Protein 8SU6 (pdb70)

Foldseek 3Di:
DVLFAAQFFDDDDDQLVVLLVVCVVVVQWFDDDLQVVLFVVVCVQFVADGKAKWQALLVVLLQLCVLLVQAALAEEEDALLADCSNVVSNVVRNHHYDHWAPDLFARWHDLVRVLVRDDPRYAEYEIECPQQHRDPVVSNVVSCVVVVHAYEYECQQHPPKWFPHGGPLSAGKYKYWQDRLHLQHLNGIIMMGYNDVSSSVSSNCQCCQCWDDPVPIDRPDGHHHTGGISSSSSSRVVSSVCRVVFQVLLVVLLVVCCVLCVPALWAWGDHDPGDMDGSRSFTKTFADCVRHVAAQVRLQVVCVVVSWHKAQSDQRNCPDDVNCVVPVVDDHPSNVNRSRGMMTGRGTNPDDPVNSVSRSVSSVVRD/DFAAQFFDDDDDQLVVLLVVCVVVVQWFDDDLQVVLQVVVCVQFVADGKAKWQALLVVLLQLCVLLVQAAQAEEEDALLADCSNVVSNVVRHHHYDHWAADLFARWHDLVRVLVRDDPRYAEYEIEQPQQHRDPVVSNVVSCVVVVHAYEYECQAHLPKWFPHGGPLSAGKYKYWQDRLHLQHLNGIIMMGYNDPSSSVSSNCQCCQCWDDVVPTDRPDGHHHTGGISSSSSSRVSSSVCRVVFQVLLVVLLVVCCVLCVPALWAWGDHDPGDMDGSRSFTKTFADCVRHVDFQVVLQVVCVVVSWHKAQSDQRNCVDDVNCVVPVVDDHVSNVNRSRTMMTGRGTNPDDPVNSVSRSVSSVVRD

Organism: Klebsiella aerogenes (strain ATCC 13048 / DSM 30053 / CCUG 1429 / JCM 1235 / KCTC 2190 / NBRC 13534 / NCIMB 10102 / NCTC 10006 / CDC 819-56) (NCBI:txid1028307)

Nearest PDB structures (foldseek):
  8sng-assembly1_B  TM=1.003E+00  e=9.207E-81  Klebsiella aerogenes KCTC 2190
  8snj-assembly1_B  TM=1.003E+00  e=4.381E-80  Klebsiella aerogenes KCTC 2190
  1mdx-assembly1_A  TM=9.906E-01  e=5.264E-67  Salmonella enterica subsp. enterica serovar Typhimurium
  2oga-assembly1_A  TM=9.499E-01  e=6.838E-39  Streptomyces venezuelae
  8e75-assembly1_A  TM=9.446E-01  e=2.219E-37  Psychrobacter cryohalolentis K5

Secondary structure (DSSP, 8-state):
-TT-B-S------HHHHHHHHHHHHHT--SSSHHHHHHHHHHHHHH--SEEEEES-HHHHHHHHHHHTT--TT-EEEEESSS-HHHHHHHHHTT-EEEEE---TTT----HHHHHHH--TTEEEE--B--BTBPP-HHHHHHHHHHHT--BEEE-TT-TT-EETTEETTSSSEEEEE--TTSSS--SS-EEEEES-HHHHHHHHHHTBTTEEE---EEESS---B-PPPHHHHHHHHHHHHTHHHHHHHHHHHHHHHHHHTTTSS-EEPPPPSS-EE-----EEEE--HHHHSS-HHHHHHHHHHTTB--B-S---GGGSHHHHHH-TT---HHHHHHHTTEEEE---TT--HHHHHHHHHHHHHH-/--B-S------HHHHHHHHHHHHHT--SSSHHHHHHHHHHHHHH--SEEEEES-HHHHHHHHHHHTT--TT-EEEEESSS-HHHHHHHHHTT-EEEEE---TTT----HHHHHHH--TTEEEE--B--BTBPP-HHHHHHHHHHHT--BEEE-TT-TT-EETTEETTSSSEEEEE--TTSSS--SS-EEEEES-HHHHHHHHHHTBTTEE-----EESS---B-PPPHHHHHHHHHHHHTHHHHHHHHHHHHHHHHHHTTTSS-EEPPPPSS-EE-----EEEE--HHHHSS-HHHHHHHHHHTTB--B-S---GGGSHHHHHHSTT---HHHHHHHTTEEEE---TT--HHHHHHHHHHHHHH-

Structure (mmCIF, N/CA/C/O backbone):
data_8SU6
#
_entry.id   8SU6
#
_cell.length_a   60.172
_cell.length_b   64.131
_cell.length_c   67.252
_cell.angle_alpha   62.96
_cell.angle_beta   76.67
_cell.angle_gamma   62.43
#
_symmetry.space_group_name_H-M   'P 1'
#
loop_
_entity.id
_entity.type
_entity.pdbx_description
1 polymer 'UDP-4-amino-4-deoxy-L-arabinose--oxoglutarate aminotransferase'
2 non-polymer "PYRIDOXAL-5'-PHOSPHATE"
3 non-polymer 2-AMINO-2-HYDROXYMETHYL-PROPANE-1,3-DIOL
4 non-polymer ETHANOL
5 non-polymer (4S)-2-METHYL-2,4-PENTANEDIOL
6 water water
#
loop_
_atom_site.group_PDB
_atom_site.id
_atom_site.type_symbol
_atom_site.label_atom_id
_atom_site.label_alt_id
_atom_site.label_comp_id
_atom_site.label_asym_id
_atom_site.label_entity_id
_atom_site.label_seq_id
_atom_site.pdbx_PDB_ins_code
_atom_site.Cartn_x
_atom_site.Cartn_y
_atom_site.Cartn_z
_atom_site.occupancy
_atom_site.B_iso_or_equiv
_atom_site.auth_seq_id
_atom_site.auth_comp_id
_atom_site.auth_asym_id
_atom_site.auth_atom_id
_atom_site.pdbx_PDB_model_num
ATOM 1 N N . MET A 1 9 ? -52.101 11.396 18.785 1.00 73.70 1 MET A N 1
ATOM 2 C CA . MET A 1 9 ? -50.834 10.638 18.567 1.00 60.27 1 MET A CA 1
ATOM 3 C C . MET A 1 9 ? -49.674 11.594 18.304 1.00 59.33 1 MET A C 1
ATOM 4 O O . MET A 1 9 ? -48.717 11.253 17.602 1.00 42.30 1 MET A O 1
ATOM 6 N N . SER A 1 10 ? -49.765 12.795 18.879 1.00 42.45 2 SER A N 1
ATOM 7 C CA . SER A 1 10 ? -48.712 13.787 18.704 1.00 47.35 2 SER A CA 1
ATOM 8 C C . SER A 1 10 ? -47.420 13.373 19.394 1.00 40.79 2 SER A C 1
ATOM 9 O O . SER A 1 10 ? -46.356 13.902 19.054 1.00 46.13 2 SER A O 1
ATOM 12 N N . ASP A 1 11 ? -47.487 12.435 20.340 1.00 30.26 3 ASP A N 1
ATOM 13 C CA . ASP A 1 11 ? -46.305 11.935 21.021 1.00 24.43 3 ASP A CA 1
ATOM 14 C C . ASP A 1 11 ? -45.799 10.614 20.437 1.00 24.59 3 ASP A C 1
ATOM 15 O O . ASP A 1 11 ? -44.935 9.978 21.041 1.00 25.78 3 ASP A O 1
ATOM 20 N N . PHE A 1 12 ? -46.324 10.166 19.305 1.00 22.87 4 PHE A N 1
ATOM 21 C CA . PHE A 1 12 ? -45.808 8.949 18.686 1.00 20.58 4 PHE A CA 1
ATOM 22 C C . PHE A 1 12 ? -44.472 9.229 18.008 1.00 19.34 4 PHE A C 1
ATOM 23 O O . PHE A 1 12 ? -44.339 10.190 17.243 1.00 21.05 4 PHE A O 1
ATOM 31 N N . LEU A 1 13 ? -43.488 8.374 18.279 1.00 18.48 5 LEU A N 1
ATOM 32 C CA . LEU A 1 13 ? -42.189 8.420 17.631 1.00 17.47 5 LEU A CA 1
ATOM 33 C C . LEU A 1 13 ? -42.164 7.361 16.529 1.00 16.57 5 LEU A C 1
ATOM 34 O O . LEU A 1 13 ? -41.997 6.177 16.836 1.00 16.30 5 LEU A O 1
ATOM 39 N N . PRO A 1 14 ? -42.323 7.706 15.252 1.00 16.68 6 PRO A N 1
ATOM 40 C CA . PRO A 1 14 ? -42.303 6.670 14.212 1.00 15.56 6 PRO A CA 1
ATOM 41 C C . PRO A 1 14 ? -40.887 6.166 13.985 1.00 14.85 6 PRO A C 1
ATOM 42 O O . PRO A 1 14 ? -39.924 6.776 14.440 1.00 15.29 6 PRO A O 1
ATOM 46 N N . PHE A 1 15 ? -40.744 5.049 13.242 1.00 14.46 7 PHE A N 1
ATOM 47 C CA . PHE A 1 15 ? -39.380 4.584 13.005 1.00 16.16 7 PHE A CA 1
ATOM 48 C C . PHE A 1 15 ? -38.668 5.431 11.967 1.00 15.07 7 PHE A C 1
ATOM 49 O O . PHE A 1 15 ? -37.438 5.405 11.907 1.00 14.07 7 PHE A O 1
ATOM 57 N N . SER A 1 16 ? -39.416 6.183 11.154 1.00 14.51 8 SER A N 1
ATOM 58 C CA . SER A 1 16 ? -38.840 7.103 10.187 1.00 13.60 8 SER A CA 1
ATOM 59 C C . SER A 1 16 ? -39.812 8.249 9.943 1.00 13.87 8 SER A C 1
ATOM 60 O O . SER A 1 16 ? -41.040 8.080 10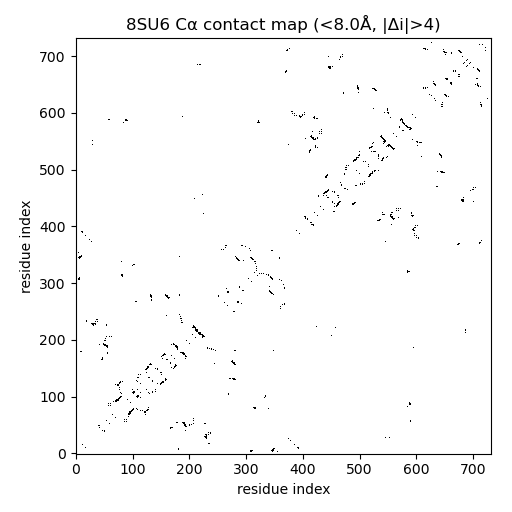.008 1.00 15.23 8 SER A O 1
ATOM 63 N N . ARG A 1 17 ? -39.247 9.417 9.632 1.00 13.98 9 ARG A N 1
ATOM 64 C CA . ARG A 1 17 ? -39.999 10.560 9.129 1.00 14.39 9 ARG A CA 1
ATOM 65 C C . ARG A 1 17 ? -39.098 11.349 8.188 1.00 14.19 9 ARG A C 1
ATOM 66 O O . ARG A 1 17 ? -37.890 11.425 8.416 1.00 14.30 9 ARG A O 1
ATOM 74 N N . PRO A 1 18 ? -39.638 11.945 7.131 1.00 14.56 10 PRO A N 1
ATOM 75 C CA . PRO A 1 18 ? -38.787 12.770 6.261 1.00 14.23 10 PRO A CA 1
ATOM 76 C C . PRO A 1 18 ? -38.424 14.097 6.923 1.00 16.44 10 PRO A C 1
ATOM 77 O O . PRO A 1 18 ? -39.072 14.572 7.864 1.00 19.42 10 PRO A O 1
ATOM 81 N N . SER A 1 19 ? -37.383 14.717 6.378 1.00 16.89 11 SER A N 1
ATOM 82 C CA . SER A 1 19 ? -36.937 16.039 6.815 1.00 17.85 11 SER A CA 1
ATOM 83 C C . SER A 1 19 ? -37.379 17.132 5.838 1.00 27.22 11 SER A C 1
ATOM 84 O O . SER A 1 19 ? -36.556 17.804 5.225 1.00 51.60 11 SER A O 1
ATOM 87 N N . MET A 1 20 ? -38.677 17.320 5.681 1.00 29.43 12 MET A N 1
ATOM 88 C CA . MET A 1 20 ? -39.201 18.283 4.712 1.00 27.56 12 MET A CA 1
ATOM 89 C C . MET A 1 20 ? -39.398 19.629 5.390 1.00 30.09 12 MET A C 1
ATOM 90 O O . MET A 1 20 ? -40.018 19.698 6.453 1.00 35.53 12 MET A O 1
ATOM 95 N N . GLY A 1 21 ? -38.903 20.696 4.766 1.00 24.60 13 GLY A N 1
ATOM 96 C CA . GLY A 1 21 ? -39.000 22.030 5.333 1.00 27.26 13 GLY A CA 1
ATOM 97 C C . GLY A 1 21 ? -39.075 23.117 4.275 1.00 22.71 13 GLY A C 1
ATOM 98 O O . GLY A 1 21 ? -39.532 22.887 3.151 1.00 22.60 13 GLY A O 1
ATOM 99 N N . ASP A 1 22 ? -38.626 24.321 4.652 1.00 31.41 14 ASP A N 1
ATOM 100 C CA . ASP A 1 22 ? -38.758 25.478 3.774 1.00 23.05 14 ASP A CA 1
ATOM 101 C C . ASP A 1 22 ? -37.967 25.320 2.481 1.00 24.79 14 ASP A C 1
ATOM 102 O O . ASP A 1 22 ? -38.373 25.846 1.442 1.00 23.75 14 ASP A O 1
ATOM 107 N N . ALA A 1 23 ? -36.819 24.645 2.528 1.00 24.14 15 ALA A N 1
ATOM 108 C CA . ALA A 1 23 ? -36.017 24.479 1.320 1.00 26.36 15 ALA A CA 1
ATOM 109 C C . ALA A 1 23 ? -36.764 23.663 0.277 1.00 20.01 15 ALA A C 1
ATOM 110 O O . ALA A 1 23 ? -36.744 23.999 -0.915 1.00 21.34 15 ALA A O 1
ATOM 112 N N . GLU A 1 24 ? -37.402 22.571 0.704 1.00 19.59 16 GLU A N 1
ATOM 113 C CA . GLU A 1 24 ? -38.194 21.765 -0.214 1.00 19.86 16 GLU A CA 1
ATOM 114 C C . GLU A 1 24 ? -39.356 22.575 -0.761 1.00 19.76 16 GLU A C 1
ATOM 115 O O . GLU A 1 24 ? -39.642 22.541 -1.958 1.00 20.06 16 GLU A O 1
ATOM 121 N N . LEU A 1 25 ? -40.022 23.338 0.098 1.00 20.42 17 LEU A N 1
ATOM 122 C CA . LEU A 1 25 ? -41.182 24.084 -0.380 1.00 20.39 17 LEU A CA 1
ATOM 123 C C . LEU A 1 25 ? -40.751 25.161 -1.369 1.00 25.69 17 LEU A C 1
ATOM 124 O O . LEU A 1 25 ? -41.468 25.452 -2.335 1.00 24.35 17 LEU A O 1
ATOM 129 N N . ALA A 1 26 ? -39.567 25.741 -1.164 1.00 23.32 18 ALA A N 1
ATOM 130 C CA . ALA A 1 26 ? -39.065 26.754 -2.087 1.00 23.22 18 ALA A CA 1
ATOM 131 C C . ALA A 1 26 ? -38.699 26.143 -3.436 1.00 21.45 18 ALA A C 1
ATOM 132 O O . ALA A 1 26 ? -38.898 26.771 -4.481 1.00 21.67 18 ALA A O 1
ATOM 134 N N . ALA A 1 27 ? -38.138 24.932 -3.432 1.00 21.01 19 ALA A N 1
ATOM 135 C CA . ALA A 1 27 ? -37.845 24.256 -4.692 1.00 18.84 19 ALA A CA 1
ATOM 136 C C . ALA A 1 27 ? -39.135 23.950 -5.444 1.00 21.09 19 ALA A C 1
ATOM 137 O O . ALA A 1 27 ? -39.195 24.052 -6.676 1.00 19.81 19 ALA A O 1
ATOM 139 N N . LEU A 1 28 ? -40.167 23.534 -4.711 1.00 19.43 20 LEU A N 1
ATOM 140 C CA . LEU A 1 28 ? -41.458 23.271 -5.326 1.00 17.52 20 LEU A CA 1
ATOM 141 C C . LEU A 1 28 ? -42.052 24.542 -5.922 1.00 22.87 20 LEU A C 1
ATOM 142 O O . LEU A 1 28 ? -42.590 24.526 -7.042 1.00 20.14 20 LEU A O 1
ATOM 147 N N . ARG A 1 29 ? -41.973 25.652 -5.187 1.00 20.93 21 ARG A N 1
ATOM 148 C CA . ARG A 1 29 ? -42.455 26.925 -5.711 1.00 22.59 21 ARG A CA 1
ATOM 149 C C . ARG A 1 29 ? -41.783 27.251 -7.034 1.00 20.46 21 ARG A C 1
ATOM 150 O O . ARG A 1 29 ? -42.441 27.677 -7.992 1.00 21.70 21 ARG A O 1
ATOM 158 N N . GLU A 1 30 ? -40.470 27.030 -7.115 1.00 20.26 22 GLU A N 1
ATOM 159 C CA . GLU A 1 30 ? -39.741 27.349 -8.336 1.00 20.79 22 GLU A CA 1
ATOM 160 C C . GLU A 1 30 ? -40.252 26.530 -9.512 1.00 19.28 22 GLU A C 1
ATOM 161 O O . GLU A 1 30 ? -40.425 27.057 -10.614 1.00 19.97 22 GLU A O 1
ATOM 167 N N . VAL A 1 31 ? -40.482 25.235 -9.303 1.00 18.51 23 VAL A N 1
ATOM 168 C CA . VAL A 1 31 ? -40.957 24.402 -10.405 1.00 17.44 23 VAL A CA 1
ATOM 169 C C . VAL A 1 31 ? -42.363 24.818 -10.801 1.00 20.14 23 VAL A C 1
ATOM 170 O O . VAL A 1 31 ? -42.674 24.957 -11.990 1.00 20.28 23 VAL A O 1
ATOM 174 N N . LEU A 1 32 ? -43.234 25.021 -9.814 1.00 18.08 24 LEU A N 1
ATOM 175 C CA . LEU A 1 32 ? -44.599 25.449 -10.116 1.00 21.78 24 LEU A CA 1
ATOM 176 C C . LEU A 1 32 ? -44.599 26.757 -10.899 1.00 21.51 24 LEU A C 1
ATOM 177 O O . LEU A 1 32 ? -45.287 26.882 -11.921 1.00 24.44 24 LEU A O 1
ATOM 182 N N . GLN A 1 33 ? -43.821 27.742 -10.443 1.00 20.88 25 GLN A N 1
ATOM 183 C CA . GLN A 1 33 ? -43.777 29.024 -11.136 1.00 22.02 25 GLN A CA 1
ATOM 184 C C . GLN A 1 33 ? -43.259 28.885 -12.559 1.00 25.76 25 GLN A C 1
ATOM 185 O O . GLN A 1 33 ? -43.676 29.648 -13.438 1.00 26.53 25 GLN A O 1
ATOM 191 N N . SER A 1 34 ? -42.355 27.930 -12.807 1.00 23.59 26 SER A N 1
ATOM 192 C CA . SER A 1 34 ? -41.808 27.736 -14.147 1.00 21.84 26 SER A CA 1
ATOM 193 C C . SER A 1 34 ? -42.846 27.209 -15.121 1.00 22.72 26 SER A C 1
ATOM 194 O O . SER A 1 34 ? -42.682 27.380 -16.330 1.00 23.88 26 SER A O 1
ATOM 197 N N . GLY A 1 35 ? -43.885 26.543 -14.626 1.00 20.11 27 GLY A N 1
ATOM 198 C CA . GLY A 1 35 ? -44.845 25.886 -15.473 1.00 22.14 27 GLY A CA 1
ATOM 199 C C . GLY A 1 35 ? -44.368 24.587 -16.080 1.00 20.20 27 GLY A C 1
ATOM 200 O O . GLY A 1 35 ? -45.128 23.969 -16.832 1.00 25.73 27 GLY A O 1
ATOM 201 N N . TRP A 1 36 ? -43.136 24.159 -15.806 1.00 16.95 28 TRP A N 1
ATOM 202 C CA . TRP A 1 36 ? -42.590 22.923 -16.379 1.00 16.39 28 TRP A CA 1
ATOM 203 C C . TRP A 1 36 ? -42.518 21.918 -15.235 1.00 16.06 28 TRP A C 1
ATOM 204 O O . TRP A 1 36 ? -41.520 21.833 -14.515 1.00 16.97 28 TRP A O 1
ATOM 215 N N . ILE A 1 37 ? -43.586 21.131 -15.077 1.00 16.70 29 ILE A N 1
ATOM 216 C CA . ILE A 1 37 ? -43.711 20.334 -13.863 1.00 15.34 29 ILE A CA 1
ATOM 217 C C . ILE A 1 37 ? -43.372 18.862 -14.053 1.00 14.92 29 ILE A C 1
ATOM 218 O O . ILE A 1 37 ? -43.087 18.184 -13.062 1.00 14.66 29 ILE A O 1
ATOM 223 N N . THR A 1 38 ? -43.407 18.336 -15.262 1.00 14.98 30 THR A N 1
ATOM 224 C CA . THR A 1 38 ? -42.920 16.967 -15.368 1.00 17.13 30 THR A CA 1
ATOM 225 C C . THR A 1 38 ? -41.489 16.981 -15.919 1.00 15.73 30 THR A C 1
ATOM 226 O O . THR A 1 38 ? -40.789 18.001 -15.827 1.00 17.86 30 THR A O 1
ATOM 230 N N . THR A 1 39 ? -41.015 15.826 -16.375 1.00 15.13 31 THR A N 1
ATOM 231 C CA . THR A 1 39 ? -39.596 15.607 -16.645 1.00 15.49 31 THR A CA 1
ATOM 232 C C . THR A 1 39 ? -39.009 16.733 -17.483 1.00 18.07 31 THR A C 1
ATOM 233 O O . THR A 1 39 ? -39.510 17.039 -18.572 1.00 18.13 31 THR A O 1
ATOM 237 N N . GLY A 1 40 ? -37.896 17.291 -17.012 1.00 16.17 32 GLY A N 1
ATOM 238 C CA . GLY A 1 40 ? -37.275 18.432 -17.645 1.00 16.73 32 GLY A CA 1
ATOM 239 C C . GLY A 1 40 ? -35.935 18.773 -17.021 1.00 17.34 32 GLY A C 1
ATOM 240 O O . GLY A 1 40 ? -35.157 17.874 -16.674 1.00 17.53 32 GLY A O 1
ATOM 241 N N . PRO A 1 41 ? -35.637 20.074 -16.868 1.00 18.00 33 PRO A N 1
ATOM 242 C CA . PRO A 1 41 ? -34.290 20.467 -16.397 1.00 16.74 33 PRO A CA 1
ATOM 243 C C . PRO A 1 41 ? -33.947 19.978 -15.008 1.00 17.20 33 PRO A C 1
ATOM 244 O O . PRO A 1 41 ? -32.767 19.735 -14.732 1.00 17.91 33 PRO A O 1
ATOM 248 N N . LYS A 1 42 ? -34.921 19.824 -14.114 1.00 16.89 34 LYS A N 1
ATOM 249 C CA . LYS A 1 42 ? -34.578 19.336 -12.779 1.00 16.14 34 LYS A CA 1
ATOM 250 C C . LYS A 1 42 ? -34.150 17.876 -12.825 1.00 16.21 34 LYS A C 1
ATOM 251 O O . LYS A 1 42 ? -33.237 17.481 -12.098 1.00 15.53 34 LYS A O 1
ATOM 257 N N . ASN A 1 43 ? -34.774 17.069 -13.693 1.00 15.00 35 ASN A N 1
ATOM 258 C CA . ASN A 1 43 ? -34.313 15.699 -13.936 1.00 17.45 35 ASN A CA 1
ATOM 259 C C . ASN A 1 43 ? -32.877 15.679 -14.431 1.00 15.27 35 ASN A C 1
ATOM 260 O O . ASN A 1 43 ? -32.058 14.883 -13.967 1.00 15.92 35 ASN A O 1
ATOM 265 N N . GLN A 1 44 ? -32.568 16.526 -15.413 1.00 15.15 36 GLN A N 1
ATOM 266 C CA . GLN A 1 44 ? -31.213 16.563 -15.948 1.00 17.38 36 GLN A CA 1
ATOM 267 C C . GLN A 1 44 ? -30.222 16.922 -14.860 1.00 16.15 36 GLN A C 1
ATOM 268 O O . GLN A 1 44 ? -29.123 16.349 -14.795 1.00 17.19 36 GLN A O 1
ATOM 274 N N . ALA A 1 45 ? -30.575 17.901 -14.020 1.00 16.64 37 ALA A N 1
ATOM 275 C CA . ALA A 1 45 ? -29.670 18.317 -12.951 1.00 15.90 37 ALA A CA 1
ATOM 276 C C . ALA A 1 45 ? -29.511 17.217 -11.911 1.00 16.34 37 ALA A C 1
ATOM 277 O O . ALA A 1 45 ? -28.408 16.991 -11.396 1.00 15.44 37 ALA A O 1
ATOM 279 N N . LEU A 1 46 ? -30.591 16.510 -11.593 1.00 13.87 38 LEU A N 1
ATOM 280 C CA . LEU A 1 46 ? -30.469 15.396 -10.656 1.00 13.27 38 LEU A CA 1
ATOM 281 C C . LEU A 1 46 ? -29.560 14.301 -11.213 1.00 12.98 38 LEU A C 1
ATOM 282 O O . LEU A 1 46 ? -28.718 13.734 -10.493 1.00 13.93 38 LEU A O 1
ATOM 287 N N . GLU A 1 47 ? -29.717 13.986 -12.493 1.00 14.39 39 GLU A N 1
ATOM 288 C CA . GLU A 1 47 ? -28.874 12.963 -13.108 1.00 15.53 39 GLU A CA 1
ATOM 289 C C . GLU A 1 47 ? -27.406 13.391 -13.114 1.00 16.31 39 GLU A C 1
ATOM 290 O O . GLU A 1 47 ? -26.520 12.600 -12.751 1.00 15.09 39 GLU A O 1
ATOM 296 N N . GLU A 1 48 ? -27.135 14.647 -13.483 1.00 15.13 40 GLU A N 1
ATOM 297 C CA . GLU A 1 48 ? -25.768 15.140 -13.464 1.00 14.67 40 GLU A CA 1
ATOM 298 C C . GLU A 1 48 ? -25.225 15.099 -12.044 1.00 16.69 40 GLU A C 1
ATOM 299 O O . GLU A 1 48 ? -24.083 14.707 -11.828 1.00 15.90 40 GLU A O 1
ATOM 305 N N . ALA A 1 49 ? -26.062 15.435 -11.063 1.00 14.43 41 ALA A N 1
ATOM 306 C CA . ALA A 1 49 ? -25.608 15.412 -9.681 1.00 14.50 41 ALA A CA 1
ATOM 307 C C . ALA A 1 49 ? -25.217 14.005 -9.251 1.00 14.62 41 ALA A C 1
ATOM 308 O O . ALA A 1 49 ? -24.232 13.831 -8.515 1.00 14.33 41 ALA A O 1
ATOM 310 N N . PHE A 1 50 ? -25.980 12.984 -9.679 1.00 13.55 42 PHE A N 1
ATOM 311 C CA . PHE A 1 50 ? -25.635 11.611 -9.305 1.00 15.20 42 PHE A CA 1
ATOM 312 C C . PHE A 1 50 ? -24.406 11.093 -10.045 1.00 14.37 42 PHE A C 1
ATOM 313 O O . PHE A 1 50 ? -23.657 10.273 -9.493 1.00 15.59 42 PHE A O 1
ATOM 321 N N . CYS A 1 51 ? -24.152 11.568 -11.269 1.00 13.81 43 CYS A N 1
ATOM 322 C CA . CYS A 1 51 ? -22.880 11.267 -11.913 1.00 16.80 43 CYS A CA 1
ATOM 323 C C . CYS A 1 51 ? -21.720 11.890 -11.155 1.00 16.21 43 CYS A C 1
ATOM 324 O O . CYS A 1 51 ? -20.660 11.269 -11.026 1.00 17.91 43 CYS A O 1
ATOM 327 N N . GLN A 1 52 ? -21.888 13.103 -10.628 1.00 17.24 44 GLN A N 1
ATOM 328 C CA . GLN A 1 52 ? -20.802 13.689 -9.843 1.00 19.48 44 GLN A CA 1
ATOM 329 C C . GLN A 1 52 ? -20.637 12.987 -8.499 1.00 17.64 44 GLN A C 1
ATOM 330 O O . GLN A 1 52 ? -19.511 12.835 -8.016 1.00 20.97 44 GLN A O 1
ATOM 336 N N . LEU A 1 53 ? -21.750 12.589 -7.872 1.00 17.59 45 LEU A N 1
ATOM 337 C CA . LEU A 1 53 ? -21.712 11.907 -6.577 1.00 18.27 45 LEU A CA 1
ATOM 338 C C . LEU A 1 53 ? -21.023 10.553 -6.686 1.00 20.35 45 LEU A C 1
ATOM 339 O O . LEU A 1 53 ? -20.172 10.201 -5.855 1.00 19.74 45 LEU A O 1
ATOM 344 N N . THR A 1 54 ? -21.401 9.762 -7.683 1.00 17.80 46 THR A N 1
ATOM 345 C CA . THR A 1 54 ? -20.881 8.401 -7.800 1.00 16.40 46 THR A CA 1
ATOM 346 C C . THR A 1 54 ? -19.577 8.339 -8.565 1.00 20.91 46 THR A C 1
ATOM 347 O O . THR A 1 54 ? -18.711 7.509 -8.237 1.00 20.14 46 THR A O 1
ATOM 351 N N . GLY A 1 55 ? -19.407 9.210 -9.550 1.00 19.20 47 GLY A N 1
ATOM 352 C CA . GLY A 1 55 ? -18.311 9.125 -10.477 1.00 19.74 47 GLY A CA 1
ATOM 353 C C . GLY A 1 55 ? -18.637 8.306 -11.702 1.00 20.88 47 GLY A C 1
ATOM 354 O O . GLY A 1 55 ? -17.792 8.179 -12.595 1.00 28.89 47 GLY A O 1
ATOM 355 N N . ASN A 1 56 ? -19.831 7.743 -11.768 1.00 14.93 48 ASN A N 1
ATOM 356 C CA . ASN A 1 56 ? -20.173 6.878 -12.878 1.00 13.95 48 ASN A CA 1
ATOM 357 C C . ASN A 1 56 ? -20.653 7.741 -14.052 1.00 16.78 48 ASN A C 1
ATOM 358 O O . ASN A 1 56 ? -20.836 8.958 -13.938 1.00 19.91 48 ASN A O 1
ATOM 363 N N . ARG A 1 57 ? -20.855 7.102 -15.199 1.00 13.99 49 ARG A N 1
ATOM 364 C CA . ARG A 1 57 ? -21.006 7.844 -16.443 1.00 15.85 49 ARG A CA 1
ATOM 365 C C . ARG A 1 57 ? -22.439 8.283 -16.714 1.00 15.45 49 ARG A C 1
ATOM 366 O O . ARG A 1 57 ? -22.667 9.413 -17.160 1.00 15.86 49 ARG A O 1
ATOM 374 N N . HIS A 1 58 ? -23.394 7.371 -16.539 1.00 13.81 50 HIS A N 1
ATOM 375 C CA . HIS A 1 58 ? -24.787 7.599 -16.898 1.00 14.28 50 HIS A CA 1
ATOM 376 C C . HIS A 1 58 ? -25.671 7.532 -15.673 1.00 14.35 50 HIS A C 1
ATOM 377 O O . HIS A 1 58 ? -25.507 6.642 -14.828 1.00 14.63 50 HIS A O 1
ATOM 384 N N . ALA A 1 59 ? -26.631 8.446 -15.605 1.00 13.90 51 ALA A N 1
ATOM 385 C CA . ALA A 1 59 ? -27.624 8.448 -14.546 1.00 12.06 51 ALA A CA 1
ATOM 386 C C . ALA A 1 59 ? -28.976 8.630 -15.190 1.00 14.90 51 ALA A C 1
ATOM 387 O O . ALA A 1 59 ? -29.139 9.510 -16.043 1.00 14.42 51 ALA A O 1
ATOM 389 N N . ILE A 1 60 ? -29.925 7.774 -14.816 1.00 12.78 52 ILE A N 1
ATOM 390 C CA . ILE A 1 60 ? -31.276 7.808 -15.352 1.00 12.89 52 ILE A CA 1
ATOM 391 C C . ILE A 1 60 ? -32.260 7.872 -14.189 1.00 11.60 52 ILE A C 1
ATOM 392 O O . ILE A 1 60 ? -32.423 6.891 -13.457 1.00 11.71 52 ILE A O 1
ATOM 397 N N . ALA A 1 61 ? -32.930 9.008 -14.037 1.00 11.37 53 ALA A N 1
ATOM 398 C CA . ALA A 1 61 ? -33.950 9.161 -13.007 1.00 12.04 53 ALA A CA 1
ATOM 399 C C . ALA A 1 61 ? -35.230 8.439 -13.417 1.00 11.57 53 ALA A C 1
ATOM 400 O O . ALA A 1 61 ? -35.638 8.498 -14.579 1.00 13.01 53 ALA A O 1
ATOM 402 N N . VAL A 1 62 ? -35.872 7.770 -12.447 1.00 12.03 54 VAL A N 1
ATOM 403 C CA . VAL A 1 62 ? -37.080 6.989 -12.674 1.00 13.27 54 VAL A CA 1
ATOM 404 C C . VAL A 1 62 ? -38.088 7.233 -11.547 1.00 12.59 54 VAL A C 1
ATOM 405 O O . VAL A 1 62 ? -37.800 7.891 -10.537 1.00 12.93 54 VAL A O 1
ATOM 409 N N . SER A 1 63 ? -39.312 6.726 -11.753 1.00 10.89 55 SER A N 1
ATOM 410 C CA . SER A 1 63 ? -40.421 7.014 -10.860 1.00 11.77 55 SER A CA 1
ATOM 411 C C . SER A 1 63 ? -40.386 6.226 -9.557 1.00 12.30 55 SER A C 1
ATOM 412 O O . SER A 1 63 ? -41.088 6.594 -8.602 1.00 12.39 55 SER A O 1
ATOM 415 N N . SER A 1 64 ? -39.584 5.160 -9.498 1.00 13.11 56 SER A N 1
ATOM 416 C CA . SER A 1 64 ? -39.362 4.358 -8.303 1.00 11.27 56 SER A CA 1
ATOM 417 C C . SER A 1 64 ? -38.164 3.458 -8.582 1.00 11.07 56 SER A C 1
ATOM 418 O O . SER A 1 64 ? -37.841 3.189 -9.735 1.00 12.41 56 SER A O 1
ATOM 421 N N . ALA A 1 65 ? -37.514 2.983 -7.512 1.00 11.41 57 ALA A N 1
ATOM 422 C CA . ALA A 1 65 ? -36.450 2.002 -7.711 1.00 11.30 57 ALA A CA 1
ATOM 423 C C . ALA A 1 65 ? -37.004 0.695 -8.263 1.00 11.30 57 ALA A C 1
ATOM 424 O O . ALA A 1 65 ? -36.317 0.013 -9.044 1.00 12.02 57 ALA A O 1
ATOM 426 N N . THR A 1 66 ? -38.237 0.338 -7.895 1.00 11.35 58 THR A N 1
ATOM 427 C CA . THR A 1 66 ? -38.893 -0.838 -8.476 1.00 11.31 58 THR A CA 1
ATOM 428 C C . THR A 1 66 ? -38.971 -0.724 -9.989 1.00 12.75 58 THR A C 1
ATOM 429 O O . THR A 1 66 ? -38.613 -1.658 -10.718 1.00 11.75 58 THR A O 1
ATOM 433 N N . GLY A 1 67 ? -39.497 0.392 -10.484 1.00 12.25 59 GLY A N 1
ATOM 434 C CA . GLY A 1 67 ? -39.550 0.582 -11.929 1.00 12.85 59 GLY A CA 1
ATOM 435 C C . GLY A 1 67 ? -38.165 0.596 -12.545 1.00 12.98 59 GLY A C 1
ATOM 436 O O . GLY A 1 67 ? -37.949 0.082 -13.647 1.00 13.40 59 GLY A O 1
ATOM 437 N N . GLY A 1 68 ? -37.202 1.179 -11.835 1.00 10.45 60 GLY A N 1
ATOM 438 C CA . GLY A 1 68 ? -35.824 1.145 -12.304 1.00 10.84 60 GLY A CA 1
ATOM 439 C C . GLY A 1 68 ? -35.298 -0.268 -12.465 1.00 12.16 60 GLY A C 1
ATOM 440 O O . GLY A 1 68 ? -34.658 -0.591 -13.468 1.00 13.08 60 GLY A O 1
ATOM 441 N N . MET A 1 69 ? -35.603 -1.141 -11.500 1.00 12.08 61 MET A N 1
ATOM 442 C CA . MET A 1 69 ? -35.189 -2.531 -11.601 1.00 12.00 61 MET A CA 1
ATOM 443 C C . MET A 1 69 ? -35.890 -3.206 -12.771 1.00 11.47 61 MET A C 1
ATOM 444 O O . MET A 1 69 ? -35.262 -3.938 -13.545 1.00 12.46 61 MET A O 1
ATOM 449 N N . HIS A 1 70 ? -37.186 -2.925 -12.928 1.00 11.89 62 HIS A N 1
ATOM 450 C CA . HIS A 1 70 ? -37.957 -3.471 -14.037 1.00 12.64 62 HIS A CA 1
ATOM 451 C C . HIS A 1 70 ? -37.291 -3.159 -15.371 1.00 11.74 62 HIS A C 1
ATOM 452 O O . HIS A 1 70 ? -37.018 -4.066 -16.164 1.00 12.97 62 HIS A O 1
ATOM 459 N N . VAL A 1 71 ? -37.009 -1.880 -15.623 1.00 12.12 63 VAL A N 1
ATOM 460 C CA . VAL A 1 71 ? -36.484 -1.503 -16.947 1.00 11.04 63 VAL A CA 1
ATOM 461 C C . VAL A 1 71 ? -35.020 -1.897 -17.101 1.00 14.02 63 VAL A C 1
ATOM 462 O O . VAL A 1 71 ? -34.573 -2.145 -18.223 1.00 14.88 63 VAL A O 1
ATOM 466 N N . THR A 1 72 ? -34.244 -1.967 -16.006 1.00 12.44 64 THR A N 1
ATOM 467 C CA . THR A 1 72 ? -32.851 -2.385 -16.127 1.00 11.45 64 THR A CA 1
ATOM 468 C C . THR A 1 72 ? -32.780 -3.847 -16.539 1.00 12.33 64 THR A C 1
ATOM 469 O O . THR A 1 72 ? -32.091 -4.198 -17.502 1.00 13.49 64 THR A O 1
ATOM 473 N N . LEU A 1 73 ? -33.509 -4.713 -15.836 1.00 12.73 65 LEU A N 1
ATOM 474 C CA . LEU A 1 73 ? -33.537 -6.119 -16.225 1.00 12.98 65 LEU A CA 1
ATOM 475 C C . LEU A 1 73 ? -34.115 -6.294 -17.629 1.00 12.72 65 LEU A C 1
ATOM 476 O O . LEU A 1 73 ? -33.628 -7.117 -18.413 1.00 13.43 65 LEU A O 1
ATOM 481 N N . MET A 1 74 ? -35.161 -5.537 -17.969 1.00 13.02 66 MET A N 1
ATOM 482 C CA . MET A 1 74 ? -35.723 -5.632 -19.310 1.00 13.73 66 MET A CA 1
ATOM 483 C C . MET A 1 74 ? -34.698 -5.248 -20.372 1.00 14.78 66 MET A C 1
ATOM 484 O O . MET A 1 74 ? -34.541 -5.941 -21.381 1.00 14.58 66 MET A O 1
ATOM 489 N N . ALA A 1 75 ? -33.981 -4.150 -20.142 1.00 13.17 67 ALA A N 1
ATOM 490 C CA . ALA A 1 75 ? -32.977 -3.661 -21.088 1.00 15.94 67 ALA A CA 1
ATOM 491 C C . ALA A 1 75 ? -31.837 -4.648 -21.286 1.00 18.95 67 ALA A C 1
ATOM 492 O O . ALA A 1 75 ? -31.199 -4.653 -22.350 1.00 19.34 67 ALA A O 1
ATOM 494 N N . MET A 1 76 ? -31.543 -5.453 -20.267 1.00 16.01 68 MET A N 1
ATOM 495 C CA . MET A 1 76 ? -30.553 -6.518 -20.390 1.00 19.89 68 MET A CA 1
ATOM 496 C C . MET A 1 76 ? -31.067 -7.727 -21.153 1.00 18.00 68 MET A C 1
ATOM 497 O O . MET A 1 76 ? -30.291 -8.650 -21.401 1.00 22.48 68 MET A O 1
ATOM 502 N N . GLY A 1 77 ? -32.344 -7.773 -21.514 1.00 16.96 69 GLY A N 1
ATOM 503 C CA . GLY A 1 77 ? -32.857 -8.931 -22.214 1.00 16.91 69 GLY A CA 1
ATOM 504 C C . GLY A 1 77 ? -33.316 -10.074 -21.338 1.00 17.91 69 GLY A C 1
ATOM 505 O O . GLY A 1 77 ? -33.551 -11.176 -21.866 1.00 20.49 69 GLY A O 1
ATOM 506 N N . ILE A 1 78 ? -33.498 -9.843 -20.034 1.00 17.96 70 ILE A N 1
ATOM 507 C CA . ILE A 1 78 ? -33.931 -10.884 -19.103 1.00 16.03 70 ILE A CA 1
ATOM 508 C C . ILE A 1 78 ? -35.365 -11.291 -19.427 1.00 19.55 70 ILE A C 1
ATOM 509 O O . ILE A 1 78 ? -36.247 -10.437 -19.570 1.00 20.45 70 ILE A O 1
ATOM 514 N N . GLY A 1 79 ? -35.611 -12.594 -19.505 1.00 16.65 71 GLY A N 1
ATOM 515 C CA . GLY A 1 79 ? -36.907 -13.115 -19.890 1.00 17.88 71 GLY A CA 1
ATOM 516 C C . GLY A 1 79 ? -37.041 -14.597 -19.612 1.00 20.01 71 GLY A C 1
ATOM 517 O O . GLY A 1 79 ? -36.269 -15.193 -18.861 1.00 19.47 71 GLY A O 1
ATOM 518 N N . PRO A 1 80 ? -38.035 -15.229 -20.229 1.00 20.64 72 PRO A N 1
ATOM 519 C CA . PRO A 1 80 ? -38.266 -16.657 -19.976 1.00 18.42 72 PRO A CA 1
ATOM 520 C C . PRO A 1 80 ? -37.026 -17.513 -20.212 1.00 19.79 72 PRO A C 1
ATOM 521 O O . PRO A 1 80 ? -36.301 -17.336 -21.194 1.00 24.39 72 PRO A O 1
ATOM 525 N N . GLY A 1 81 ? -36.805 -18.480 -19.322 1.00 24.02 73 GLY A N 1
ATOM 526 C CA . GLY A 1 81 ? -35.655 -19.359 -19.403 1.00 22.84 73 GLY A CA 1
ATOM 527 C C . GLY A 1 81 ? -34.434 -18.851 -18.671 1.00 23.66 73 GLY A C 1
ATOM 528 O O . GLY A 1 81 ? -33.466 -19.615 -18.505 1.00 26.53 73 GLY A O 1
ATOM 529 N N . ASP A 1 82 ? -34.451 -17.588 -18.238 1.00 21.53 74 ASP A N 1
ATOM 530 C CA . ASP A 1 82 ? -33.323 -16.963 -17.569 1.00 18.24 74 ASP A CA 1
ATOM 531 C C . ASP A 1 82 ? -33.483 -17.038 -16.062 1.00 17.04 74 ASP A C 1
ATOM 532 O O . ASP A 1 82 ? -34.596 -16.971 -15.530 1.00 19.13 74 ASP A O 1
ATOM 537 N N . GLU A 1 83 ? -32.354 -17.199 -15.377 1.00 14.96 75 GLU A N 1
ATOM 538 C CA . GLU A 1 83 ? -32.293 -17.142 -13.931 1.00 14.30 75 GLU A CA 1
ATOM 539 C C . GLU A 1 83 ? -31.606 -15.860 -13.485 1.00 15.01 75 GLU A C 1
ATOM 540 O O . GLU A 1 83 ? -30.655 -15.374 -14.115 1.00 15.06 75 GLU A O 1
ATOM 546 N N . VAL A 1 84 ? -32.093 -15.326 -12.375 1.00 12.55 76 VAL A N 1
ATOM 547 C CA . VAL A 1 84 ? -31.510 -14.153 -11.737 1.00 11.29 76 VAL A CA 1
ATOM 548 C C . VAL A 1 84 ? -31.259 -14.491 -10.279 1.00 11.35 76 VAL A C 1
ATOM 549 O O . VAL A 1 84 ? -32.209 -14.791 -9.537 1.00 13.31 76 VAL A O 1
ATOM 553 N N . ILE A 1 85 ? -30.009 -14.393 -9.853 1.00 13.50 77 ILE A N 1
ATOM 554 C CA . ILE A 1 85 ? -29.631 -14.681 -8.471 1.00 12.47 77 ILE A CA 1
ATOM 555 C C . ILE A 1 85 ? -29.922 -13.467 -7.595 1.00 13.38 77 ILE A C 1
ATOM 556 O O . ILE A 1 85 ? -29.501 -12.350 -7.917 1.00 12.88 77 ILE A O 1
ATOM 561 N N . THR A 1 86 ? -30.624 -13.686 -6.482 1.00 12.36 78 THR A N 1
ATOM 562 C CA . THR A 1 86 ? -31.032 -12.614 -5.574 1.00 11.82 78 THR A CA 1
ATOM 563 C C . THR A 1 86 ? -31.154 -13.218 -4.191 1.00 10.41 78 THR A C 1
ATOM 564 O O . THR A 1 86 ? -31.553 -14.384 -4.071 1.00 14.31 78 THR A O 1
ATOM 568 N N . PRO A 1 87 ? -30.862 -12.468 -3.130 1.00 12.30 79 PRO A N 1
ATOM 569 C CA . PRO A 1 87 ? -31.356 -12.880 -1.813 1.00 13.27 79 PRO A CA 1
ATOM 570 C C . PRO A 1 87 ? -32.874 -12.987 -1.810 1.00 11.05 79 PRO A C 1
ATOM 571 O O . PRO A 1 87 ? -33.573 -12.334 -2.586 1.00 14.13 79 PRO A O 1
ATOM 575 N N . SER A 1 88 ? -33.380 -13.834 -0.915 1.00 10.71 80 SER A N 1
ATOM 576 C CA . SER A 1 88 ? -34.748 -13.729 -0.410 1.00 10.70 80 SER A CA 1
ATOM 577 C C . SER A 1 88 ? -34.879 -12.606 0.601 1.00 13.81 80 SER A C 1
ATOM 578 O O . SER A 1 88 ? -35.947 -11.989 0.737 1.00 13.71 80 SER A O 1
ATOM 581 N N . GLN A 1 89 ? -33.801 -12.344 1.334 1.00 14.56 81 GLN A N 1
ATOM 582 C CA . GLN A 1 89 ? -33.760 -11.323 2.371 1.00 11.34 81 GLN A CA 1
ATOM 583 C C . GLN A 1 89 ? -33.591 -9.968 1.701 1.00 13.31 81 GLN A C 1
ATOM 584 O O . GLN A 1 89 ? -32.497 -9.407 1.624 1.00 14.50 81 GLN A O 1
ATOM 590 N N . THR A 1 90 ?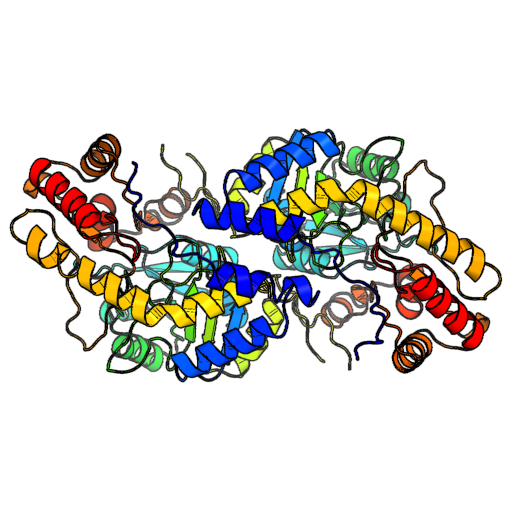 -34.714 -9.448 1.189 1.00 13.88 82 THR A N 1
ATOM 591 C CA . THR A 1 90 ? -34.785 -8.164 0.499 1.00 13.22 82 THR A CA 1
ATOM 592 C C . THR A 1 90 ? -36.262 -7.798 0.381 1.00 11.84 82 THR A C 1
ATOM 593 O O . THR A 1 90 ? -37.141 -8.539 0.839 1.00 13.09 82 THR A O 1
ATOM 597 N N . TRP A 1 91 ? -36.520 -6.626 -0.196 1.00 12.64 83 TRP A N 1
ATOM 598 C CA . TRP A 1 91 ? -37.874 -6.237 -0.535 1.00 11.87 83 TRP A CA 1
ATOM 599 C C . TRP A 1 91 ? -38.371 -7.035 -1.741 1.00 14.52 83 TRP A C 1
ATOM 600 O O . TRP A 1 91 ? -37.606 -7.383 -2.638 1.00 13.70 83 TRP A O 1
ATOM 611 N N . VAL A 1 92 ? -39.675 -7.342 -1.743 1.00 12.58 84 VAL A N 1
ATOM 612 C CA . VAL A 1 92 ? -40.232 -8.237 -2.748 1.00 13.20 84 VAL A CA 1
ATOM 613 C C . VAL A 1 92 ? -40.220 -7.637 -4.149 1.00 11.44 84 VAL A C 1
ATOM 614 O O . VAL A 1 92 ? -40.416 -8.369 -5.124 1.00 14.14 84 VAL A O 1
ATOM 618 N N . SER A 1 93 ? -40.041 -6.320 -4.292 1.00 10.57 85 SER A N 1
ATOM 619 C CA . SER A 1 93 ? -40.052 -5.699 -5.617 1.00 11.87 85 SER A CA 1
ATOM 620 C C . SER A 1 93 ? -39.114 -6.405 -6.582 1.00 13.18 85 SER A C 1
ATOM 621 O O . SER A 1 93 ? -39.471 -6.655 -7.736 1.00 12.93 85 SER A O 1
ATOM 624 N N . THR A 1 94 ? -37.883 -6.691 -6.148 1.00 10.14 86 THR A N 1
ATOM 625 C CA . THR A 1 94 ? -36.916 -7.295 -7.062 1.00 10.27 86 THR A CA 1
ATOM 626 C C . THR A 1 94 ? -37.379 -8.665 -7.548 1.00 12.21 86 THR A C 1
ATOM 627 O O . THR A 1 94 ? -37.310 -8.966 -8.746 1.00 13.27 86 THR A O 1
ATOM 631 N N . LEU A 1 95 ? -37.836 -9.513 -6.627 1.00 11.89 87 LEU A N 1
ATOM 632 C CA . LEU A 1 95 ? -38.317 -10.833 -7.013 1.00 11.84 87 LEU A CA 1
ATOM 633 C C . LEU A 1 95 ? -39.518 -10.703 -7.934 1.00 12.43 87 LEU A C 1
ATOM 634 O O . LEU A 1 95 ? -39.630 -11.429 -8.935 1.00 13.34 87 LEU A O 1
ATOM 639 N N . ASN A 1 96 ? -40.407 -9.755 -7.637 1.00 12.14 88 ASN A N 1
ATOM 640 C CA . ASN A 1 96 ? -41.588 -9.574 -8.475 1.00 12.17 88 ASN A CA 1
ATOM 641 C C . ASN A 1 96 ? -41.207 -9.164 -9.889 1.00 12.62 88 ASN A C 1
ATOM 642 O O . ASN A 1 96 ? -41.797 -9.647 -10.868 1.00 12.84 88 ASN A O 1
ATOM 647 N N . MET A 1 97 ? -40.258 -8.236 -10.018 1.00 13.18 89 MET A N 1
ATOM 648 C CA . MET A 1 97 ? -39.877 -7.787 -11.356 1.00 14.26 89 MET A CA 1
ATOM 649 C C . MET A 1 97 ? -39.216 -8.906 -12.155 1.00 14.03 89 MET A C 1
ATOM 650 O O . MET A 1 97 ? -39.442 -9.017 -13.366 1.00 13.20 89 MET A O 1
ATOM 655 N N . ILE A 1 98 ? -38.401 -9.738 -11.513 1.00 12.07 90 ILE A N 1
ATOM 656 C CA . ILE A 1 98 ? -37.835 -10.904 -12.194 1.00 13.55 90 ILE A CA 1
ATOM 657 C C . ILE A 1 98 ? -38.955 -11.781 -12.746 1.00 12.34 90 ILE A C 1
ATOM 658 O O . ILE A 1 98 ? -38.943 -12.195 -13.916 1.00 14.30 90 ILE A O 1
ATOM 663 N N . CYS A 1 99 ? -39.922 -12.120 -11.886 1.00 13.09 91 CYS A N 1
ATOM 664 C CA . CYS A 1 99 ? -41.027 -12.983 -12.289 1.00 15.24 91 CYS A CA 1
ATOM 665 C C . CYS A 1 99 ? -41.871 -12.350 -13.397 1.00 13.07 91 CYS A C 1
ATOM 666 O O . CYS A 1 99 ? -42.313 -13.051 -14.316 1.00 15.24 91 CYS A O 1
ATOM 669 N N . LEU A 1 100 ? -42.130 -11.046 -13.308 1.00 13.67 92 LEU A N 1
ATOM 670 C CA . LEU A 1 100 ? -43.027 -10.399 -14.259 1.00 12.41 92 LEU A CA 1
ATOM 671 C C . LEU A 1 100 ? -42.376 -10.145 -15.609 1.00 16.81 92 LEU A C 1
ATOM 672 O O . LEU A 1 100 ? -43.073 -9.756 -16.552 1.00 18.57 92 LEU A O 1
ATOM 677 N N . LEU A 1 101 ? -41.069 -10.365 -15.723 1.00 15.59 93 LEU A N 1
ATOM 678 C CA . LEU A 1 101 ? -40.404 -10.440 -17.010 1.00 15.62 93 LEU A CA 1
ATOM 679 C C . LEU A 1 101 ? -40.377 -11.866 -17.543 1.00 16.03 93 LEU A C 1
ATOM 680 O O . LEU A 1 101 ? -39.884 -12.088 -18.650 1.00 19.29 93 LEU A O 1
ATOM 685 N N . GLY A 1 102 ? -40.913 -12.825 -16.781 1.00 16.23 94 GLY A N 1
ATOM 686 C CA . GLY A 1 102 ? -40.937 -14.222 -17.136 1.00 17.08 94 GLY A CA 1
ATOM 687 C C . GLY A 1 102 ? -39.720 -15.013 -16.716 1.00 16.90 94 GLY A C 1
ATOM 688 O O . GLY A 1 102 ? -39.649 -16.221 -17.013 1.00 20.21 94 GLY A O 1
ATOM 689 N N . ALA A 1 103 ? -38.769 -14.388 -16.027 1.00 16.12 95 ALA A N 1
ATOM 690 C CA . ALA A 1 103 ? -37.562 -15.070 -15.596 1.00 16.81 95 ALA A CA 1
ATOM 691 C C . ALA A 1 103 ? -37.808 -15.740 -14.244 1.00 16.66 95 ALA A C 1
ATOM 692 O O . ALA A 1 103 ? -38.880 -15.629 -13.642 1.00 17.92 95 ALA A O 1
ATOM 694 N N . THR A 1 104 ? -36.802 -16.472 -13.769 1.00 16.57 96 THR A N 1
ATOM 695 C CA . THR A 1 104 ? -36.893 -17.259 -12.548 1.00 14.46 96 THR A CA 1
ATOM 696 C C . THR A 1 104 ? -35.936 -16.701 -11.509 1.00 14.37 96 THR A C 1
ATOM 697 O O . THR A 1 104 ? -34.717 -16.650 -11.749 1.00 15.32 96 THR A O 1
ATOM 701 N N . PRO A 1 105 ? -36.428 -16.253 -10.363 1.00 15.70 97 PRO A N 1
ATOM 702 C CA . PRO A 1 105 ? -35.511 -15.848 -9.298 1.00 15.10 97 PRO A CA 1
ATOM 703 C C . PRO A 1 105 ? -34.902 -17.081 -8.657 1.00 14.98 97 PRO A C 1
ATOM 704 O O . PRO A 1 105 ? -35.587 -18.080 -8.407 1.00 19.86 97 PRO A O 1
ATOM 708 N N . VAL A 1 106 ? -33.599 -17.020 -8.439 1.00 13.59 98 VAL A N 1
ATOM 709 C CA . VAL A 1 106 ? -32.847 -18.060 -7.766 1.00 14.23 98 VAL A CA 1
ATOM 710 C C . VAL A 1 106 ? -32.414 -17.459 -6.436 1.00 13.54 98 VAL A C 1
ATOM 711 O O . VAL A 1 106 ? -31.480 -16.653 -6.359 1.00 13.77 98 VAL A O 1
ATOM 715 N N . MET A 1 107 ? -33.166 -17.811 -5.397 1.00 15.45 99 MET A N 1
ATOM 716 C CA . MET A 1 107 ? -33.001 -17.211 -4.087 1.00 11.72 99 MET A CA 1
ATOM 717 C C . MET A 1 107 ? -31.881 -17.910 -3.341 1.00 15.67 99 MET A C 1
ATOM 718 O O . MET A 1 107 ? -31.883 -19.145 -3.211 1.00 16.66 99 MET A O 1
ATOM 723 N N . ILE A 1 108 ? -30.943 -17.112 -2.827 1.00 13.98 100 ILE A N 1
ATOM 724 C CA . ILE A 1 108 ? -29.814 -17.604 -2.047 1.00 12.14 100 ILE A CA 1
ATOM 725 C C . ILE A 1 108 ? -29.842 -16.988 -0.649 1.00 12.98 100 ILE A C 1
ATOM 726 O O . ILE A 1 108 ? -30.499 -15.977 -0.389 1.00 13.75 100 ILE A O 1
ATOM 731 N N . ASP A 1 109 ? -29.092 -17.611 0.253 1.00 14.30 101 ASP A N 1
ATOM 732 C CA . ASP A 1 109 ? -29.029 -17.188 1.636 1.00 12.21 101 ASP A CA 1
ATOM 733 C C . ASP A 1 109 ? -28.129 -15.965 1.757 1.00 14.21 101 ASP A C 1
ATOM 734 O O . ASP A 1 109 ? -27.487 -15.524 0.791 1.00 16.14 101 ASP A O 1
ATOM 739 N N . VAL A 1 110 ? -28.116 -15.390 2.953 1.00 14.58 102 VAL A N 1
ATOM 740 C CA . VAL A 1 110 ? -27.290 -14.234 3.271 1.00 14.45 102 VAL A CA 1
ATOM 741 C C . VAL A 1 110 ? -26.422 -14.528 4.485 1.00 15.71 102 VAL A C 1
ATOM 742 O O . VAL A 1 110 ? -26.679 -15.445 5.261 1.00 15.17 102 VAL A O 1
ATOM 746 N N . ASP A 1 111 ? -25.388 -13.708 4.655 1.00 13.14 103 ASP A N 1
ATOM 747 C CA . ASP A 1 111 ? -24.602 -13.764 5.875 1.00 15.55 103 ASP A CA 1
ATOM 748 C C . ASP A 1 111 ? -25.501 -13.543 7.089 1.00 14.85 103 ASP A C 1
ATOM 749 O O . ASP A 1 111 ? -26.369 -12.663 7.081 1.00 14.35 103 ASP A O 1
ATOM 754 N N . HIS A 1 112 ? -25.301 -14.357 8.131 1.00 16.03 104 HIS A N 1
ATOM 755 C CA . HIS A 1 112 ? -26.209 -14.346 9.282 1.00 15.23 104 HIS A CA 1
ATOM 756 C C . HIS A 1 112 ? -26.112 -13.091 10.129 1.00 18.98 104 HIS A C 1
ATOM 757 O O . HIS A 1 112 ? -27.028 -12.837 10.927 1.00 18.28 104 HIS A O 1
ATOM 764 N N . ASP A 1 113 ? -25.047 -12.302 9.990 1.00 13.95 105 ASP A N 1
ATOM 765 C CA . ASP A 1 113 ? -24.907 -11.125 10.829 1.00 13.88 105 ASP A CA 1
ATOM 766 C C . ASP A 1 113 ? -24.972 -9.790 10.093 1.00 15.69 105 ASP A C 1
ATOM 767 O O . ASP A 1 113 ? -25.209 -8.783 10.761 1.00 15.62 105 ASP A O 1
ATOM 772 N N . ASN A 1 114 ? -24.760 -9.721 8.755 1.00 14.22 106 ASN A N 1
ATOM 773 C CA . ASN A 1 114 ? -24.969 -8.458 8.040 1.00 13.66 106 ASN A CA 1
ATOM 774 C C . ASN A 1 114 ? -26.062 -8.546 6.967 1.00 13.28 106 ASN A C 1
ATOM 775 O O . ASN A 1 114 ? -26.384 -7.528 6.354 1.00 13.94 106 ASN A O 1
ATOM 780 N N . LEU A 1 115 ? -26.681 -9.714 6.775 1.00 13.51 107 LEU A N 1
ATOM 781 C CA . LEU A 1 115 ? -27.856 -9.919 5.931 1.00 12.60 107 LEU A CA 1
ATOM 782 C C . LEU A 1 115 ? -27.582 -9.677 4.456 1.00 14.29 107 LEU A C 1
ATOM 783 O O . LEU A 1 115 ? -28.527 -9.440 3.696 1.00 14.41 107 LEU A O 1
ATOM 788 N N . MET A 1 116 ? -26.327 -9.782 4.018 1.00 11.78 108 MET A N 1
ATOM 789 C CA . MET A 1 116 ? -25.947 -9.568 2.627 1.00 11.81 108 MET A CA 1
ATOM 790 C C . MET A 1 116 ? -25.375 -10.834 2.002 1.00 14.42 108 MET A C 1
ATOM 791 O O . MET A 1 116 ? -24.753 -11.667 2.677 1.00 13.63 108 MET A O 1
ATOM 796 N N . ILE A 1 117 ? -25.561 -10.971 0.689 1.00 12.76 109 ILE A N 1
ATOM 797 C CA . ILE A 1 117 ? -25.089 -12.182 0.021 1.00 14.16 109 ILE A CA 1
ATOM 798 C C . ILE A 1 117 ? -23.567 -12.184 -0.071 1.00 15.24 109 ILE A C 1
ATOM 799 O O . ILE A 1 117 ? -22.911 -11.136 -0.115 1.00 15.57 109 ILE A O 1
ATOM 804 N N . THR A 1 118 ? -23.019 -13.350 -0.056 1.00 15.69 110 THR A N 1
ATOM 805 C CA . THR A 1 118 ? -21.581 -13.596 -0.145 1.00 15.35 110 THR A CA 1
ATOM 806 C C . THR A 1 118 ? -21.166 -14.052 -1.543 1.00 16.59 110 THR A C 1
ATOM 807 O O . THR A 1 118 ? -21.933 -14.679 -2.280 1.00 13.92 110 THR A O 1
ATOM 811 N N . PRO A 1 119 ? -19.918 -13.808 -1.933 1.00 15.92 111 PRO A N 1
ATOM 812 C CA . PRO A 1 119 ? -19.463 -14.318 -3.237 1.00 14.71 111 PRO A CA 1
ATOM 813 C C . PRO A 1 119 ? -19.557 -15.826 -3.342 1.00 17.63 111 PRO A C 1
ATOM 814 O O . PRO A 1 119 ? -19.860 -16.356 -4.422 1.00 17.33 111 PRO A O 1
ATOM 818 N N . GLU A 1 120 ? -19.297 -16.544 -2.248 1.00 17.49 112 GLU A N 1
ATOM 819 C CA . GLU A 1 120 ? -19.388 -18.001 -2.279 1.00 18.37 112 GLU A CA 1
ATOM 820 C C . GLU A 1 120 ? -20.811 -18.478 -2.558 1.00 15.59 112 GLU A C 1
ATOM 821 O O . GLU A 1 120 ? -21.010 -19.411 -3.347 1.00 18.14 112 GLU A O 1
ATOM 827 N N . ALA A 1 121 ? -21.816 -17.841 -1.945 1.00 16.31 113 ALA A N 1
ATOM 828 C CA . ALA A 1 121 ? -23.202 -18.240 -2.153 1.00 16.18 113 ALA A CA 1
ATOM 829 C C . ALA A 1 121 ? -23.643 -17.930 -3.574 1.00 14.35 113 ALA A C 1
ATOM 830 O O . ALA A 1 121 ? -24.403 -18.704 -4.183 1.00 16.19 113 ALA A O 1
ATOM 832 N N . VAL A 1 122 ? -23.158 -16.819 -4.119 1.00 14.04 114 VAL A N 1
ATOM 833 C CA . VAL A 1 122 ? -23.414 -16.487 -5.515 1.00 14.21 114 VAL A CA 1
ATOM 834 C C . VAL A 1 122 ? -22.817 -17.544 -6.431 1.00 17.18 114 VAL A C 1
ATOM 835 O O . VAL A 1 122 ? -23.483 -18.071 -7.327 1.00 17.31 114 VAL A O 1
ATOM 839 N N . GLU A 1 123 ? -21.535 -17.849 -6.242 1.00 18.19 115 GLU A N 1
ATOM 840 C CA . GLU A 1 123 ? -20.883 -18.805 -7.130 1.00 18.39 115 GLU A CA 1
ATOM 841 C C . GLU A 1 123 ? -21.590 -20.154 -7.105 1.00 18.47 115 GLU A C 1
ATOM 842 O O . GLU A 1 123 ? -21.765 -20.801 -8.150 1.00 20.89 115 GLU A O 1
ATOM 848 N N . ALA A 1 124 ? -22.022 -20.591 -5.921 1.00 17.44 116 ALA A N 1
ATOM 849 C CA . ALA A 1 124 ? -22.667 -21.890 -5.796 1.00 17.23 116 ALA A CA 1
ATOM 850 C C . ALA A 1 124 ? -23.990 -21.943 -6.549 1.00 18.39 116 ALA A C 1
ATOM 851 O O . ALA A 1 124 ? -24.413 -23.021 -6.984 1.00 20.29 116 ALA A O 1
ATOM 853 N N . ALA A 1 125 ? -24.647 -20.795 -6.739 1.00 16.91 117 ALA A N 1
ATOM 854 C CA . ALA A 1 125 ? -25.967 -20.740 -7.354 1.00 17.04 117 ALA A CA 1
ATOM 855 C C . ALA A 1 125 ? -25.937 -20.479 -8.858 1.00 14.09 117 ALA A C 1
ATOM 856 O O . ALA A 1 125 ? -26.988 -20.562 -9.516 1.00 15.96 117 ALA A O 1
ATOM 858 N N . ILE A 1 126 ? -24.769 -20.201 -9.433 1.00 15.24 118 ILE A N 1
ATOM 859 C CA . ILE A 1 126 ? -24.694 -19.952 -10.867 1.00 13.42 118 ILE A CA 1
ATOM 860 C C . ILE A 1 126 ? -24.950 -21.233 -11.655 1.00 15.00 118 ILE A C 1
ATOM 861 O O . ILE A 1 126 ? -24.452 -22.314 -11.322 1.00 17.28 118 ILE A O 1
ATOM 866 N N . THR A 1 127 ? -25.717 -21.096 -12.731 1.00 15.13 119 THR A N 1
ATOM 867 C CA . THR A 1 127 ? -25.977 -22.136 -13.708 1.00 16.55 119 THR A CA 1
ATOM 868 C C . THR A 1 127 ? -25.834 -21.532 -15.098 1.00 16.98 119 THR A C 1
ATOM 869 O O . THR A 1 127 ? -25.650 -20.324 -15.265 1.00 16.09 119 THR A O 1
ATOM 873 N N . SER A 1 128 ? -25.958 -22.385 -16.110 1.00 15.21 120 SER A N 1
ATOM 874 C CA . SER A 1 128 ? -25.918 -21.903 -17.478 1.00 16.04 120 SER A CA 1
ATOM 875 C C . SER A 1 128 ? -27.061 -20.946 -17.796 1.00 17.07 120 SER A C 1
ATOM 876 O O . SER A 1 128 ? -27.003 -20.267 -18.823 1.00 19.11 120 SER A O 1
ATOM 879 N N . ARG A 1 129 ? -28.092 -20.880 -16.953 1.00 15.71 121 ARG A N 1
ATOM 880 C CA . ARG A 1 129 ? -29.218 -19.982 -17.182 1.00 15.94 121 ARG A CA 1
ATOM 881 C C . ARG A 1 129 ? -29.036 -18.613 -16.552 1.00 14.66 121 ARG A C 1
ATOM 882 O O . ARG A 1 129 ? -29.849 -17.723 -16.823 1.00 15.85 121 ARG A O 1
ATOM 890 N N . THR A 1 130 ? -28.063 -18.435 -15.651 1.00 13.94 122 THR A N 1
ATOM 891 C CA . THR A 1 130 ? -27.934 -17.193 -14.902 1.00 14.01 122 THR A CA 1
ATOM 892 C C . THR A 1 130 ? -27.593 -16.029 -15.820 1.00 14.97 122 THR A C 1
ATOM 893 O O . THR A 1 130 ? -26.619 -16.088 -16.579 1.00 16.45 122 THR A O 1
ATOM 897 N N A LYS A 1 131 ? -28.407 -14.971 -15.753 0.50 14.29 123 LYS A N 1
ATOM 898 N N B LYS A 1 131 ? -28.410 -14.972 -15.759 0.50 14.30 123 LYS A N 1
ATOM 899 C CA A LYS A 1 131 ? -28.217 -13.791 -16.579 0.50 13.71 123 LYS A CA 1
ATOM 900 C CA B LYS A 1 131 ? -28.212 -13.784 -16.575 0.50 13.71 123 LYS A CA 1
ATOM 901 C C A LYS A 1 131 ? -28.027 -12.509 -15.781 0.50 14.58 123 LYS A C 1
ATOM 902 C C B LYS A 1 131 ? -27.926 -12.531 -15.766 0.50 14.67 123 LYS A C 1
ATOM 903 O O A LYS A 1 131 ? -27.735 -11.470 -16.383 0.50 16.59 123 LYS A O 1
ATOM 904 O O B LYS A 1 131 ? -27.474 -11.536 -16.344 0.50 15.85 123 LYS A O 1
ATOM 915 N N . ALA A 1 132 ? -28.149 -12.554 -14.456 1.00 13.78 124 ALA A N 1
ATOM 916 C CA . ALA A 1 132 ? -27.820 -11.413 -13.606 1.00 13.87 124 ALA A CA 1
ATOM 917 C C . ALA A 1 132 ? -27.702 -11.865 -12.162 1.00 13.98 124 ALA A C 1
ATOM 918 O O . ALA A 1 132 ? -28.268 -12.882 -11.752 1.00 13.91 124 ALA A O 1
ATOM 920 N N . ILE A 1 133 ? -26.937 -11.088 -11.403 1.00 15.24 125 ILE A N 1
ATOM 921 C CA . ILE A 1 133 ? -26.756 -11.249 -9.967 1.00 13.21 125 ILE A CA 1
ATOM 922 C C . ILE A 1 133 ? -27.123 -9.920 -9.328 1.00 11.99 125 ILE A C 1
ATOM 923 O O . ILE A 1 133 ? -26.602 -8.875 -9.752 1.00 14.26 125 ILE A O 1
ATOM 928 N N . ILE A 1 134 ? -28.011 -9.948 -8.332 1.00 12.53 126 ILE A N 1
ATOM 929 C CA . ILE A 1 134 ? -28.488 -8.701 -7.717 1.00 10.47 126 ILE A CA 1
ATOM 930 C C . ILE A 1 134 ? -28.178 -8.686 -6.224 1.00 11.26 126 ILE A C 1
ATOM 931 O O . ILE A 1 134 ? -29.036 -9.000 -5.390 1.00 12.77 126 ILE A O 1
ATOM 936 N N . PRO A 1 135 ? -26.981 -8.258 -5.835 1.00 12.44 127 PRO A N 1
ATOM 937 C CA . PRO A 1 135 ? -26.713 -8.035 -4.420 1.00 13.70 127 PRO A CA 1
ATOM 938 C C . PRO A 1 135 ? -27.446 -6.824 -3.886 1.00 11.90 127 PRO A C 1
ATOM 939 O O . PRO A 1 135 ? -27.727 -5.862 -4.612 1.00 13.07 127 PRO A O 1
ATOM 943 N N . VAL A 1 136 ? -27.751 -6.885 -2.594 1.00 14.36 128 VAL A N 1
ATOM 944 C CA . VAL A 1 136 ? -28.365 -5.789 -1.853 1.00 12.95 128 VAL A CA 1
ATOM 945 C C . VAL A 1 136 ? -27.364 -5.230 -0.858 1.00 13.25 128 VAL A C 1
ATOM 946 O O . VAL A 1 136 ? -26.816 -5.960 -0.023 1.00 12.75 128 VAL A O 1
ATOM 950 N N . HIS A 1 137 ? -27.153 -3.929 -0.929 1.00 13.18 129 HIS A N 1
ATOM 951 C CA . HIS A 1 137 ? -26.436 -3.176 0.084 1.00 9.50 129 HIS A CA 1
ATOM 952 C C . HIS A 1 137 ? -27.407 -2.906 1.220 1.00 14.17 129 HIS A C 1
ATOM 953 O O . HIS A 1 137 ? -28.309 -2.087 1.078 1.00 18.40 129 HIS A O 1
ATOM 960 N N . TYR A 1 138 ? -27.272 -3.617 2.328 1.00 11.99 130 TYR A N 1
ATOM 961 C CA . TYR A 1 138 ? -28.336 -3.715 3.320 1.00 11.54 130 TYR A CA 1
ATOM 962 C C . TYR A 1 138 ? -28.137 -2.746 4.478 1.00 10.53 130 TYR A C 1
ATOM 963 O O . TYR A 1 138 ? -27.084 -2.711 5.121 1.00 13.24 130 TYR A O 1
ATOM 972 N N . ALA A 1 139 ? -29.190 -1.975 4.754 1.00 11.82 131 ALA A N 1
ATOM 973 C CA . ALA A 1 139 ? -29.320 -1.066 5.884 1.00 10.99 131 ALA A CA 1
ATOM 974 C C . ALA A 1 139 ? -28.395 0.139 5.809 1.00 11.31 131 ALA A C 1
ATOM 975 O O . ALA A 1 139 ? -28.433 0.992 6.720 1.00 13.26 131 ALA A O 1
ATOM 977 N N . GLY A 1 140 ? -27.596 0.274 4.754 1.00 13.94 132 GLY A N 1
ATOM 978 C CA . GLY A 1 140 ? -26.656 1.378 4.595 1.00 13.71 132 GLY A CA 1
ATOM 979 C C . GLY A 1 140 ? -25.208 0.949 4.533 1.00 13.54 132 GLY A C 1
ATOM 980 O O . GLY A 1 140 ? -24.332 1.782 4.210 1.00 13.00 132 GLY A O 1
ATOM 981 N N . ALA A 1 141 ? -24.945 -0.301 4.806 1.00 11.61 133 ALA A N 1
ATOM 982 C CA . ALA A 1 141 ? -23.622 -0.877 4.594 1.00 12.31 133 ALA A CA 1
ATOM 983 C C . ALA A 1 141 ? -23.521 -1.475 3.194 1.00 13.94 133 ALA A C 1
ATOM 984 O O . ALA A 1 141 ? -24.524 -1.944 2.638 1.00 14.75 133 ALA A O 1
ATOM 986 N N . PRO A 1 142 ? -22.322 -1.482 2.605 1.00 13.19 134 PRO A N 1
ATOM 987 C CA . PRO A 1 142 ? -22.167 -2.104 1.290 1.00 12.23 134 PRO A CA 1
ATOM 988 C C . PRO A 1 142 ? -21.858 -3.581 1.398 1.00 11.87 134 PRO A C 1
ATOM 989 O O . PRO A 1 142 ? -21.163 -4.033 2.308 1.00 13.98 134 PRO A O 1
ATOM 993 N N . ALA A 1 143 ? -22.401 -4.352 0.446 1.00 13.21 135 ALA A N 1
ATOM 994 C CA . ALA A 1 143 ? -21.970 -5.714 0.233 1.00 13.72 135 ALA A CA 1
ATOM 995 C C . ALA A 1 143 ? -20.517 -5.725 -0.243 1.00 13.33 135 ALA A C 1
ATOM 996 O O . ALA A 1 143 ? -19.960 -4.687 -0.587 1.00 14.00 135 ALA A O 1
ATOM 998 N N . ASP A 1 144 ? -19.879 -6.899 -0.233 1.00 13.93 136 ASP A N 1
ATOM 999 C CA . ASP A 1 144 ? -18.477 -7.008 -0.687 1.00 12.35 136 ASP A CA 1
ATOM 1000 C C . ASP A 1 144 ? -18.460 -7.042 -2.212 1.00 14.52 136 ASP A C 1
ATOM 1001 O O . ASP A 1 144 ? -18.295 -8.085 -2.855 1.00 14.39 136 ASP A O 1
ATOM 1006 N N . ILE A 1 145 ? -18.705 -5.864 -2.797 1.00 14.95 137 ILE A N 1
ATOM 1007 C CA . ILE A 1 145 ? -19.086 -5.825 -4.205 1.00 17.03 137 ILE A CA 1
ATOM 1008 C C . ILE A 1 145 ? -17.914 -6.223 -5.124 1.00 15.25 137 ILE A C 1
ATOM 1009 O O . ILE A 1 145 ? -18.143 -6.856 -6.164 1.00 14.75 137 ILE A O 1
ATOM 1014 N N . ASP A 1 146 ? -16.656 -5.920 -4.768 1.00 14.60 138 ASP A N 1
ATOM 1015 C CA . ASP A 1 146 ? -15.549 -6.355 -5.617 1.00 16.97 138 ASP A CA 1
ATOM 1016 C C . ASP A 1 146 ? -15.506 -7.879 -5.716 1.00 18.77 138 ASP A C 1
ATOM 1017 O O . ASP A 1 146 ? -15.252 -8.431 -6.789 1.00 18.07 138 ASP A O 1
ATOM 1022 N N . ALA A 1 147 ? -15.750 -8.578 -4.601 1.00 16.88 139 ALA A N 1
ATOM 1023 C CA . ALA A 1 147 ? -15.715 -10.034 -4.635 1.00 17.55 139 ALA A CA 1
ATOM 1024 C C . ALA A 1 147 ? -16.900 -10.601 -5.414 1.00 19.90 139 ALA A C 1
ATOM 1025 O O . ALA A 1 147 ? -16.745 -11.573 -6.163 1.00 18.96 139 ALA A O 1
ATOM 1027 N N . ILE A 1 148 ? -18.100 -10.029 -5.238 1.00 15.86 140 ILE A N 1
ATOM 1028 C CA . ILE A 1 148 ? -19.254 -10.477 -6.014 1.00 16.63 140 ILE A CA 1
ATOM 1029 C C . ILE A 1 148 ? -19.057 -10.177 -7.497 1.00 17.69 140 ILE A C 1
ATOM 1030 O O . ILE A 1 148 ? -19.337 -11.025 -8.354 1.00 16.44 140 ILE A O 1
ATOM 1035 N N . ARG A 1 149 ? -18.546 -8.975 -7.820 1.00 16.82 141 ARG A N 1
ATOM 1036 C CA . ARG A 1 149 ? -18.252 -8.630 -9.212 1.00 17.32 141 ARG A CA 1
ATOM 1037 C C . ARG A 1 149 ? -17.253 -9.608 -9.823 1.00 19.23 141 ARG A C 1
ATOM 1038 O O . ARG A 1 149 ? -17.416 -10.040 -10.976 1.00 23.81 141 ARG A O 1
ATOM 1046 N N . ALA A 1 150 ? -16.241 -10.022 -9.053 1.00 17.41 142 ALA A N 1
ATOM 1047 C CA . ALA A 1 150 ? -15.235 -10.933 -9.592 1.00 17.37 142 ALA A CA 1
ATOM 1048 C C . ALA A 1 150 ? -15.853 -12.265 -9.983 1.00 20.14 142 ALA A C 1
ATOM 1049 O O . ALA A 1 150 ? -15.457 -12.858 -10.990 1.00 20.90 142 ALA A O 1
ATOM 1051 N N . VAL A 1 151 ? -16.816 -12.749 -9.192 1.00 19.67 143 VAL A N 1
ATOM 1052 C CA . VAL A 1 151 ? -17.540 -13.969 -9.550 1.00 23.03 143 VAL A CA 1
ATOM 1053 C C . VAL A 1 151 ? -18.319 -13.753 -10.842 1.00 19.42 143 VAL A C 1
ATOM 1054 O O . VAL A 1 151 ? -18.316 -14.597 -11.751 1.00 20.00 143 VAL A O 1
ATOM 1058 N N . GLY A 1 152 ? -19.019 -12.624 -10.941 1.00 17.46 144 GLY A N 1
ATOM 1059 C CA . GLY A 1 152 ? -19.751 -12.342 -12.167 1.00 17.81 144 GLY A CA 1
ATOM 1060 C C . GLY A 1 152 ? -18.840 -12.280 -13.378 1.00 21.96 144 GLY A C 1
ATOM 1061 O O . GLY A 1 152 ? -19.126 -12.885 -14.419 1.00 21.23 144 GLY A O 1
ATOM 1062 N N . GLU A 1 153 ? -17.725 -11.549 -13.258 1.00 18.85 145 GLU A N 1
ATOM 1063 C CA . GLU A 1 153 ? -16.801 -11.389 -14.383 1.00 21.86 145 GLU A CA 1
ATOM 1064 C C . GLU A 1 153 ? -16.259 -12.733 -14.848 1.00 25.63 145 GLU A C 1
ATOM 1065 O O . GLU A 1 153 ? -16.107 -12.977 -16.050 1.00 26.60 145 GLU A O 1
ATOM 1071 N N . ARG A 1 154 ? -15.974 -13.625 -13.909 1.00 19.69 146 ARG A N 1
ATOM 1072 C CA . ARG A 1 154 ? -15.389 -14.914 -14.259 1.00 26.30 146 ARG A CA 1
ATOM 1073 C C . ARG A 1 154 ? -16.349 -15.759 -15.087 1.00 24.94 146 ARG A C 1
ATOM 1074 O O . ARG A 1 154 ? -15.914 -16.615 -15.873 1.00 23.79 146 ARG A O 1
ATOM 1082 N N . HIS A 1 155 ? -17.652 -15.530 -14.936 1.00 21.28 147 HIS A N 1
ATOM 1083 C CA . HIS A 1 155 ? -18.677 -16.294 -15.625 1.00 21.38 147 HIS A CA 1
ATOM 1084 C C . HIS A 1 155 ? -19.352 -15.509 -16.744 1.00 23.02 147 HIS A C 1
ATOM 1085 O O . HIS A 1 155 ? -20.198 -16.067 -17.450 1.00 24.74 147 HIS A O 1
ATOM 1092 N N . GLY A 1 156 ? -19.022 -14.228 -16.904 1.00 19.98 148 GLY A N 1
ATOM 1093 C CA . GLY A 1 156 ? -19.670 -13.372 -17.874 1.00 21.92 148 GLY A CA 1
ATOM 1094 C C . GLY A 1 156 ? -21.085 -12.994 -17.511 1.00 20.06 148 GLY A C 1
ATOM 1095 O O . GLY A 1 156 ? -21.932 -12.873 -18.398 1.00 25.56 148 GLY A O 1
ATOM 1096 N N . ILE A 1 157 ? -21.360 -12.801 -16.225 1.00 18.16 149 ILE A N 1
ATOM 1097 C CA . ILE A 1 157 ? -22.697 -12.532 -15.720 1.00 17.85 149 ILE A CA 1
ATOM 1098 C C . ILE A 1 157 ? -22.713 -11.124 -15.126 1.00 16.36 149 ILE A C 1
ATOM 1099 O O . ILE A 1 157 ? -21.932 -10.840 -14.206 1.00 19.76 149 ILE A O 1
ATOM 1104 N N . PRO A 1 158 ? -23.589 -10.232 -15.597 1.00 17.11 150 PRO A N 1
ATOM 1105 C CA . PRO A 1 158 ? -23.666 -8.882 -15.032 1.00 18.51 150 PRO A CA 1
ATOM 1106 C C . PRO A 1 158 ? -24.158 -8.886 -13.600 1.00 15.44 150 PRO A C 1
ATOM 1107 O O . PRO A 1 158 ? -25.039 -9.670 -13.229 1.00 16.93 150 PRO A O 1
ATOM 1111 N N . VAL A 1 159 ? -23.640 -7.931 -12.829 1.00 17.05 151 VAL A N 1
ATOM 1112 C CA . VAL A 1 159 ? -24.075 -7.646 -11.462 1.00 15.26 151 VAL A CA 1
ATOM 1113 C C . VAL A 1 159 ? -24.841 -6.324 -11.467 1.00 12.97 151 VAL A C 1
ATOM 1114 O O . VAL A 1 159 ? -24.305 -5.293 -11.899 1.00 16.77 151 VAL A O 1
ATOM 1118 N N . ILE A 1 160 ? -26.083 -6.355 -10.995 1.00 11.17 152 ILE A N 1
ATOM 1119 C CA . ILE A 1 160 ? -26.930 -5.165 -10.835 1.00 12.06 152 ILE A CA 1
ATOM 1120 C C . ILE A 1 160 ? -27.130 -4.935 -9.348 1.00 13.52 152 ILE A C 1
ATOM 1121 O O . ILE A 1 160 ? -27.647 -5.813 -8.647 1.00 15.80 152 ILE A O 1
ATOM 1126 N N . GLU A 1 161 ? -26.684 -3.792 -8.847 1.00 12.73 153 GLU A N 1
ATOM 1127 C CA . GLU A 1 161 ? -26.702 -3.539 -7.416 1.00 11.08 153 GLU A CA 1
ATOM 1128 C C . GLU A 1 161 ? -27.994 -2.863 -6.969 1.00 12.20 153 GLU A C 1
ATOM 1129 O O . GLU A 1 161 ? -28.371 -1.813 -7.500 1.00 13.25 153 GLU A O 1
ATOM 1135 N N . ASP A 1 162 ? -28.639 -3.436 -5.960 1.00 12.95 154 ASP A N 1
ATOM 1136 C CA . ASP A 1 162 ? -29.781 -2.812 -5.305 1.00 10.35 154 ASP A CA 1
ATOM 1137 C C . ASP A 1 162 ? -29.224 -1.898 -4.219 1.00 11.65 154 ASP A C 1
ATOM 1138 O O . ASP A 1 162 ? -28.786 -2.363 -3.162 1.00 12.44 154 ASP A O 1
ATOM 1143 N N . ALA A 1 163 ? -29.151 -0.608 -4.531 1.00 10.92 155 ALA A N 1
ATOM 1144 C CA . ALA A 1 163 ? -28.572 0.423 -3.679 1.00 11.70 155 ALA A CA 1
ATOM 1145 C C . ALA A 1 163 ? -29.645 1.300 -3.038 1.00 11.86 155 ALA A C 1
ATOM 1146 O O . ALA A 1 163 ? -29.383 2.441 -2.665 1.00 13.00 155 ALA A O 1
ATOM 1148 N N . ALA A 1 164 ? -30.856 0.757 -2.870 1.00 11.47 156 ALA A N 1
ATOM 1149 C CA . ALA A 1 164 ? -31.931 1.514 -2.247 1.00 10.70 156 ALA A CA 1
ATOM 1150 C C . ALA A 1 164 ? -31.509 2.082 -0.900 1.00 11.74 156 ALA A C 1
ATOM 1151 O O . ALA A 1 164 ? -31.891 3.202 -0.537 1.00 14.40 156 ALA A O 1
ATOM 1153 N N . HIS A 1 165 ? -30.772 1.300 -0.117 1.00 11.22 157 HIS A N 1
ATOM 1154 C CA . HIS A 1 165 ? -30.384 1.717 1.222 1.00 13.23 157 HIS A CA 1
ATOM 1155 C C . HIS A 1 165 ? -29.078 2.486 1.252 1.00 13.86 157 HIS A C 1
ATOM 1156 O O . HIS A 1 165 ? -28.598 2.801 2.352 1.00 13.96 157 HIS A O 1
ATOM 1163 N N . ALA A 1 166 ? -28.488 2.769 0.082 1.00 12.40 158 ALA A N 1
ATOM 1164 C CA . ALA A 1 166 ? -27.070 3.101 0.021 1.00 12.56 158 ALA A CA 1
ATOM 1165 C C . ALA A 1 166 ? -26.760 4.467 -0.588 1.00 11.47 158 ALA A C 1
ATOM 1166 O O . ALA A 1 166 ? -25.644 4.687 -1.076 1.00 12.63 158 ALA A O 1
ATOM 1168 N N . ALA A 1 167 ? -27.693 5.401 -0.549 1.00 13.24 159 ALA A N 1
ATOM 1169 C CA . ALA A 1 167 ? -27.341 6.778 -0.857 1.00 14.29 159 ALA A CA 1
ATOM 1170 C C . ALA A 1 167 ? -26.457 7.304 0.274 1.00 13.86 159 ALA A C 1
ATOM 1171 O O . ALA A 1 167 ? -26.896 7.369 1.420 1.00 14.08 159 ALA A O 1
ATOM 1173 N N . GLY A 1 168 ? -25.201 7.622 -0.044 1.00 13.73 160 GLY A N 1
ATOM 1174 C CA . GLY A 1 168 ? -24.210 8.012 0.935 1.00 14.39 160 GLY A CA 1
ATOM 1175 C C . GLY A 1 168 ? -23.324 6.886 1.422 1.00 15.03 160 GLY A C 1
ATOM 1176 O O . GLY A 1 168 ? -22.468 7.125 2.282 1.00 20.48 160 GLY A O 1
ATOM 1177 N N . THR A 1 169 ? -23.511 5.672 0.923 1.00 11.90 161 THR A N 1
ATOM 1178 C CA . THR A 1 169 ? -22.654 4.556 1.294 1.00 11.26 161 THR A CA 1
ATOM 1179 C C . THR A 1 169 ? -21.380 4.584 0.475 1.00 14.38 161 THR A C 1
ATOM 1180 O O . THR A 1 169 ? -21.422 4.759 -0.752 1.00 15.32 161 THR A O 1
ATOM 1184 N N . HIS A 1 170 ? -20.243 4.398 1.137 1.00 12.94 162 HIS A N 1
ATOM 1185 C CA . HIS A 1 170 ? -18.977 4.277 0.445 1.00 13.88 162 HIS A CA 1
ATOM 1186 C C . HIS A 1 170 ? -18.422 2.882 0.624 1.00 17.33 162 HIS A C 1
ATOM 1187 O O . HIS A 1 170 ? -18.671 2.221 1.633 1.00 14.09 162 HIS A O 1
ATOM 1194 N N . TYR A 1 171 ? -17.633 2.463 -0.365 1.00 13.86 163 TYR A N 1
ATOM 1195 C CA . TYR A 1 171 ? -16.986 1.164 -0.378 1.00 12.31 163 TYR A CA 1
ATOM 1196 C C . TYR A 1 171 ? -15.580 1.368 -0.896 1.00 13.60 163 TYR A C 1
ATOM 1197 O O . TYR A 1 171 ? -15.392 1.812 -2.032 1.00 16.71 163 TYR A O 1
ATOM 1206 N N . LYS A 1 172 ? -14.604 1.041 -0.059 1.00 13.75 164 LYS A N 1
ATOM 1207 C CA . LYS A 1 172 ? -13.189 1.234 -0.377 1.00 14.82 164 LYS A CA 1
ATOM 1208 C C . LYS A 1 172 ? -12.919 2.623 -0.946 1.00 14.52 164 LYS A C 1
ATOM 1209 O O . LYS A 1 172 ? -12.169 2.793 -1.914 1.00 16.97 164 LYS A O 1
ATOM 1215 N N . GLY A 1 173 ? -13.532 3.628 -0.330 1.00 14.22 165 GLY A N 1
ATOM 1216 C CA . GLY A 1 173 ? -13.220 5.009 -0.628 1.00 17.98 165 GLY A CA 1
ATOM 1217 C C . GLY A 1 173 ? -14.002 5.633 -1.760 1.00 18.01 165 GLY A C 1
ATOM 1218 O O . GLY A 1 173 ? -13.763 6.804 -2.078 1.00 19.89 165 GLY A O 1
ATOM 1219 N N . ARG A 1 174 ? -14.899 4.899 -2.392 1.00 16.22 166 ARG A N 1
ATOM 1220 C CA . ARG A 1 174 ? -15.751 5.450 -3.432 1.00 15.55 166 ARG A CA 1
ATOM 1221 C C . ARG A 1 174 ? -17.216 5.275 -3.070 1.00 13.83 166 ARG A C 1
ATOM 1222 O O . ARG A 1 174 ? -17.600 4.342 -2.358 1.00 17.04 166 ARG A O 1
ATOM 1230 N N . HIS A 1 175 ? -18.056 6.144 -3.613 1.00 13.89 167 HIS A N 1
ATOM 1231 C CA . HIS A 1 175 ? -19.487 5.953 -3.410 1.00 14.50 167 HIS A CA 1
ATOM 1232 C C . HIS A 1 175 ? -19.956 4.702 -4.139 1.00 14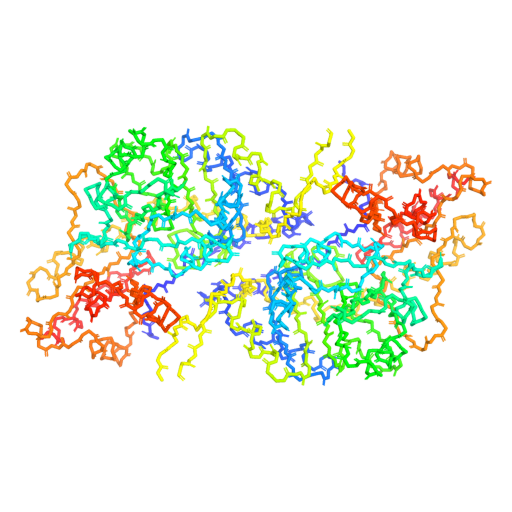.99 167 HIS A C 1
ATOM 1233 O O . HIS A 1 175 ? -19.459 4.376 -5.217 1.00 14.52 167 HIS A O 1
ATOM 1240 N N A VAL A 1 176 ? -20.906 3.983 -3.539 0.32 14.74 168 VAL A N 1
ATOM 1241 N N B VAL A 1 176 ? -20.909 3.989 -3.531 0.68 14.78 168 VAL A N 1
ATOM 1242 C CA A VAL A 1 176 ? -21.465 2.815 -4.209 0.32 12.26 168 VAL A CA 1
ATOM 1243 C CA B VAL A 1 176 ? -21.564 2.857 -4.188 0.68 12.01 168 VAL A CA 1
ATOM 1244 C C A VAL A 1 176 ? -22.018 3.223 -5.568 0.32 11.88 168 VAL A C 1
ATOM 1245 C C B VAL A 1 176 ? -22.025 3.256 -5.589 0.68 11.78 168 VAL A C 1
ATOM 1246 O O A VAL A 1 176 ? -22.596 4.305 -5.737 0.32 13.95 168 VAL A O 1
ATOM 1247 O O B VAL A 1 176 ? -22.535 4.359 -5.813 0.68 13.94 168 VAL A O 1
ATOM 1254 N N . GLY A 1 177 ? -21.827 2.349 -6.555 1.00 14.36 169 GLY A N 1
ATOM 1255 C CA . GLY A 1 177 ? -22.200 2.653 -7.927 1.00 12.74 169 GLY A CA 1
ATOM 1256 C C . GLY A 1 177 ? -21.188 3.476 -8.692 1.00 13.61 169 GLY A C 1
ATOM 1257 O O . GLY A 1 177 ? -21.514 4.005 -9.765 1.00 14.99 169 GLY A O 1
ATOM 1258 N N . TRP A 1 178 ? -19.951 3.573 -8.208 1.00 13.85 170 TRP A N 1
ATOM 1259 C CA . TRP A 1 178 ? -18.942 4.348 -8.923 1.00 15.69 170 TRP A CA 1
ATOM 1260 C C . TRP A 1 178 ? -18.597 3.699 -10.252 1.00 14.89 170 TRP A C 1
ATOM 1261 O O . TRP A 1 178 ? -18.154 4.387 -11.186 1.00 17.40 170 TRP A O 1
ATOM 1272 N N . ARG A 1 179 ? -18.797 2.387 -10.346 1.00 16.25 171 ARG A N 1
ATOM 1273 C CA . ARG A 1 179 ? -18.660 1.632 -11.583 1.00 14.68 171 ARG A CA 1
ATOM 1274 C C . ARG A 1 179 ? -19.760 0.597 -11.575 1.00 13.53 171 ARG A C 1
ATOM 1275 O O . ARG A 1 179 ? -20.437 0.410 -10.573 1.00 17.19 171 ARG A O 1
ATOM 1283 N N . GLY A 1 180 ? -19.957 -0.078 -12.701 1.00 15.18 172 GLY A N 1
ATOM 1284 C CA . GLY A 1 180 ? -21.002 -1.081 -12.761 1.00 14.63 172 GLY A CA 1
ATOM 1285 C C . GLY A 1 180 ? -22.362 -0.414 -12.883 1.00 16.86 172 GLY A C 1
ATOM 1286 O O . GLY A 1 180 ? -22.479 0.702 -13.386 1.00 14.44 172 GLY A O 1
ATOM 1287 N N . THR A 1 181 ? -23.390 -1.089 -12.367 1.00 12.90 173 THR A N 1
ATOM 1288 C CA . THR A 1 181 ? -24.763 -0.613 -12.455 1.00 12.71 173 THR A CA 1
ATOM 1289 C C . THR A 1 181 ? -25.399 -0.724 -11.081 1.00 14.43 173 THR A C 1
ATOM 1290 O O . THR A 1 181 ? -25.302 -1.769 -10.439 1.00 15.16 173 THR A O 1
ATOM 1294 N N . ALA A 1 182 ? -26.044 0.354 -10.631 1.00 11.99 174 ALA A N 1
ATOM 1295 C CA . ALA A 1 182 ? -26.695 0.388 -9.337 1.00 11.13 174 ALA A CA 1
ATOM 1296 C C . ALA A 1 182 ? -27.967 1.214 -9.401 1.00 10.46 174 ALA A C 1
ATOM 1297 O O . ALA A 1 182 ? -28.069 2.158 -10.188 1.00 12.97 174 ALA A O 1
ATOM 1299 N N . ILE A 1 183 ? -28.919 0.862 -8.535 1.00 10.33 175 ILE A N 1
ATOM 1300 C CA . ILE A 1 183 ? -30.244 1.465 -8.532 1.00 10.79 175 ILE A CA 1
ATOM 1301 C C . ILE A 1 183 ? -30.534 2.001 -7.132 1.00 10.83 175 ILE A C 1
ATOM 1302 O O . ILE A 1 183 ? -30.568 1.235 -6.153 1.00 11.94 175 ILE A O 1
ATOM 1307 N N . PHE A 1 184 ? -30.745 3.315 -7.036 1.00 11.43 176 PHE A N 1
ATOM 1308 C CA . PHE A 1 184 ? -31.091 4.026 -5.810 1.00 10.88 176 PHE A CA 1
ATOM 1309 C C . PHE A 1 184 ? -32.606 4.266 -5.715 1.00 11.55 176 PHE A C 1
ATOM 1310 O O . PHE A 1 184 ? -33.299 4.326 -6.731 1.00 9.78 176 PHE A O 1
ATOM 1318 N N . SER A 1 185 ? -33.085 4.435 -4.478 1.00 11.92 177 SER A N 1
ATOM 1319 C CA . SER A 1 185 ? -34.484 4.732 -4.165 1.00 11.87 177 SER A CA 1
ATOM 1320 C C . SER A 1 185 ? -34.610 6.050 -3.422 1.00 11.94 177 SER A C 1
ATOM 1321 O O . SER A 1 185 ? -33.827 6.340 -2.507 1.00 11.99 177 SER A O 1
ATOM 1324 N N . PHE A 1 186 ? -35.651 6.813 -3.768 1.00 10.66 178 PHE A N 1
ATOM 1325 C CA . PHE A 1 186 ? -36.010 8.056 -3.094 1.00 11.15 178 PHE A CA 1
ATOM 1326 C C . PHE A 1 186 ? -37.387 7.947 -2.439 1.00 11.56 178 PHE A C 1
ATOM 1327 O O . PHE A 1 186 ? -38.083 8.943 -2.254 1.00 11.41 178 PHE A O 1
ATOM 1335 N N . HIS A 1 187 ? -37.817 6.727 -2.105 1.00 12.18 179 HIS A N 1
ATOM 1336 C CA . HIS A 1 187 ? -39.040 6.535 -1.330 1.00 11.38 179 HIS A CA 1
ATOM 1337 C C . HIS A 1 187 ? -38.960 7.302 -0.007 1.00 11.95 179 HIS A C 1
ATOM 1338 O O . HIS A 1 187 ? -37.884 7.598 0.500 1.00 13.06 179 HIS A O 1
ATOM 1345 N N . ALA A 1 188 ? -40.130 7.595 0.557 1.00 11.83 180 ALA A N 1
ATOM 1346 C CA . ALA A 1 188 ? -40.283 8.427 1.760 1.00 11.09 180 ALA A CA 1
ATOM 1347 C C . ALA A 1 188 ? -39.407 8.064 2.956 1.00 12.69 180 ALA A C 1
ATOM 1348 O O . ALA A 1 188 ? -39.095 8.953 3.762 1.00 14.56 180 ALA A O 1
ATOM 1350 N N . ILE A 1 189 ? -39.055 6.786 3.160 1.00 11.87 181 ILE A N 1
ATOM 1351 C CA . ILE A 1 189 ? -38.196 6.437 4.307 1.00 11.94 181 ILE A CA 1
ATOM 1352 C C . ILE A 1 189 ? -36.716 6.375 3.951 1.00 11.14 181 ILE A C 1
ATOM 1353 O O . ILE A 1 189 ? -35.880 6.078 4.827 1.00 14.12 181 ILE A O 1
ATOM 1358 N N . LYS A 1 190 ? -36.358 6.621 2.695 1.00 12.33 182 LYS A N 1
ATOM 1359 C CA A LYS A 1 190 ? -34.973 6.568 2.264 0.64 11.44 182 LYS A CA 1
ATOM 1360 C CA B LYS A 1 190 ? -34.962 6.534 2.317 0.36 11.55 182 LYS A CA 1
ATOM 1361 C C . LYS A 1 190 ? -34.220 7.810 2.735 1.00 12.71 182 LYS A C 1
ATOM 1362 O O . LYS A 1 190 ? -34.804 8.838 3.072 1.00 13.45 182 LYS A O 1
ATOM 1373 N N . ASN A 1 191 ? -32.893 7.721 2.740 1.00 11.69 183 ASN A N 1
ATOM 1374 C CA . ASN A 1 191 ? -32.113 8.779 3.365 1.00 11.45 183 ASN A CA 1
ATOM 1375 C C . ASN A 1 191 ? -32.245 10.104 2.624 1.00 12.12 183 ASN A C 1
ATOM 1376 O O . ASN A 1 191 ? -32.080 11.164 3.234 1.00 15.13 183 ASN A O 1
ATOM 1381 N N . MET A 1 192 ? -32.508 10.067 1.312 1.00 10.60 184 MET A N 1
ATOM 1382 C CA . MET A 1 192 ? -32.980 11.238 0.582 1.00 10.72 184 MET A CA 1
ATOM 1383 C C . MET A 1 192 ? -34.256 10.836 -0.141 1.00 10.42 184 MET A C 1
ATOM 1384 O O . MET A 1 192 ? -34.335 9.739 -0.721 1.00 12.45 184 MET A O 1
ATOM 1389 N N . THR A 1 193 ? -35.273 11.690 -0.080 1.00 11.19 185 THR A N 1
ATOM 1390 C CA . THR A 1 193 ? -36.577 11.324 -0.614 1.00 12.31 185 THR A CA 1
ATOM 1391 C C . THR A 1 193 ? -37.229 12.417 -1.454 1.00 13.03 185 THR A C 1
ATOM 1392 O O . THR A 1 193 ? -37.088 13.620 -1.207 1.00 14.36 185 THR A O 1
ATOM 1396 N N . CYS A 1 194 ? -37.980 11.966 -2.449 1.00 11.73 186 CYS A N 1
ATOM 1397 C CA . CYS A 1 194 ? -38.933 12.818 -3.152 1.00 12.74 186 CYS A CA 1
ATOM 1398 C C . CYS A 1 194 ? -40.307 12.152 -3.154 1.00 11.96 186 CYS A C 1
ATOM 1399 O O . CYS A 1 194 ? -41.076 12.268 -4.128 1.00 14.12 186 CYS A O 1
ATOM 1402 N N . ALA A 1 195 ? -40.597 11.432 -2.070 1.00 11.92 187 ALA A N 1
ATOM 1403 C CA . ALA A 1 195 ? -41.823 10.689 -1.793 1.00 12.26 187 ALA A CA 1
ATOM 1404 C C . ALA A 1 195 ? -41.816 9.356 -2.522 1.00 13.30 187 ALA A C 1
ATOM 1405 O O . ALA A 1 195 ? -41.910 8.314 -1.875 1.00 14.43 187 ALA A O 1
ATOM 1407 N N . GLU A 1 196 ? -41.739 9.388 -3.853 1.00 12.97 188 GLU A N 1
ATOM 1408 C CA . GLU A 1 196 ? -41.476 8.213 -4.674 1.00 12.25 188 GLU A CA 1
ATOM 1409 C C . GLU A 1 196 ? -40.523 8.633 -5.775 1.00 12.39 188 GLU A C 1
ATOM 1410 O O . GLU A 1 196 ? -40.683 9.702 -6.361 1.00 14.57 188 GLU A O 1
ATOM 1416 N N . GLY A 1 197 ? -39.531 7.800 -6.038 1.00 12.30 189 GLY A N 1
ATOM 1417 C CA . GLY A 1 197 ? -38.576 8.081 -7.085 1.00 12.72 189 GLY A CA 1
ATOM 1418 C C . GLY A 1 197 ? -37.428 7.112 -6.985 1.00 12.24 189 GLY A C 1
ATOM 1419 O O . GLY A 1 197 ? -37.289 6.382 -6.011 1.00 11.35 189 GLY A O 1
ATOM 1420 N N . GLY A 1 198 ? -36.585 7.135 -8.010 1.00 11.90 190 GLY A N 1
ATOM 1421 C CA . GLY A 1 198 ? -35.360 6.357 -7.966 1.00 11.66 190 GLY A CA 1
ATOM 1422 C C . GLY A 1 198 ? -34.430 6.793 -9.072 1.00 11.41 190 GLY A C 1
ATOM 1423 O O . GLY A 1 198 ? -34.730 7.713 -9.830 1.00 11.86 190 GLY A O 1
ATOM 1424 N N . LEU A 1 199 ? -33.291 6.116 -9.154 1.00 11.69 191 LEU A N 1
ATOM 1425 C CA . LEU A 1 199 ? -32.285 6.519 -10.124 1.00 12.57 191 LEU A CA 1
ATOM 1426 C C . LEU A 1 199 ? -31.305 5.382 -10.362 1.00 13.72 191 LEU A C 1
ATOM 1427 O O . LEU A 1 199 ? -30.816 4.760 -9.412 1.00 11.78 191 LEU A O 1
ATOM 1432 N N . ILE A 1 200 ? -31.018 5.144 -11.642 1.00 11.95 192 ILE A N 1
ATOM 1433 C CA . ILE A 1 200 ? -30.099 4.119 -12.107 1.00 11.17 192 ILE A CA 1
ATOM 1434 C C . ILE A 1 200 ? -28.814 4.818 -12.522 1.00 12.20 192 ILE A C 1
ATOM 1435 O O . ILE A 1 200 ? -28.854 5.784 -13.289 1.00 13.08 192 ILE A O 1
ATOM 1440 N N . VAL A 1 201 ? -27.673 4.313 -12.045 1.00 11.70 193 VAL A N 1
ATOM 1441 C CA . VAL A 1 201 ? -26.370 4.701 -12.582 1.00 11.98 193 VAL A CA 1
ATOM 1442 C C . VAL A 1 201 ? -25.784 3.497 -13.295 1.00 12.89 193 VAL A C 1
ATOM 1443 O O . VAL A 1 201 ? -25.947 2.352 -12.850 1.00 12.13 193 VAL A O 1
ATOM 1447 N N . THR A 1 202 ? -25.098 3.748 -14.409 1.00 13.89 194 THR A N 1
ATOM 1448 C CA . THR A 1 202 ? -24.437 2.658 -15.114 1.00 13.01 194 THR A CA 1
ATOM 1449 C C . THR A 1 202 ? -23.252 3.196 -15.898 1.00 13.79 194 THR A C 1
ATOM 1450 O O . THR A 1 202 ? -23.203 4.374 -16.258 1.00 14.42 194 THR A O 1
ATOM 1454 N N . ASP A 1 203 ? -22.274 2.319 -16.132 1.00 14.28 195 ASP A N 1
ATOM 1455 C CA . ASP A 1 203 ? -21.117 2.631 -16.965 1.00 15.23 195 ASP A CA 1
ATOM 1456 C C . ASP A 1 203 ? -21.262 2.102 -18.378 1.00 18.83 195 ASP A C 1
ATOM 1457 O O . ASP A 1 203 ? -20.356 2.289 -19.182 1.00 18.44 195 ASP A O 1
ATOM 1462 N N . ASP A 1 204 ? -22.401 1.506 -18.696 1.00 15.45 196 ASP A N 1
ATOM 1463 C CA . ASP A 1 204 ? -22.631 0.786 -19.943 1.00 19.60 196 ASP A CA 1
ATOM 1464 C C . ASP A 1 204 ? -23.464 1.680 -20.857 1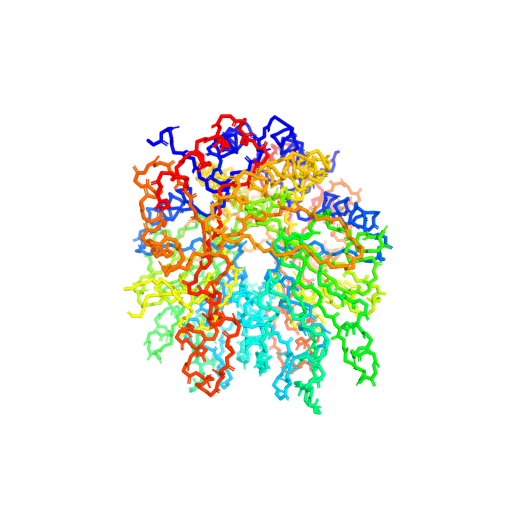.00 16.20 196 ASP A C 1
ATOM 1465 O O . ASP A 1 204 ? -24.638 1.919 -20.574 1.00 15.43 196 ASP A O 1
ATOM 1470 N N . ASP A 1 205 ? -22.851 2.174 -21.941 1.00 17.48 197 ASP A N 1
ATOM 1471 C CA . ASP A 1 205 ? -23.527 3.109 -22.846 1.00 18.18 197 ASP A CA 1
ATOM 1472 C C . ASP A 1 205 ? -24.785 2.497 -23.442 1.00 17.40 197 ASP A C 1
ATOM 1473 O O . ASP A 1 205 ? -25.831 3.147 -23.525 1.00 16.96 197 ASP A O 1
ATOM 1478 N N . GLU A 1 206 ? -24.673 1.281 -23.968 1.00 19.29 198 GLU A N 1
ATOM 1479 C CA . GLU A 1 206 ? -25.829 0.670 -24.616 1.00 18.37 198 GLU A CA 1
ATOM 1480 C C . GLU A 1 206 ? -26.954 0.422 -23.613 1.00 17.66 198 GLU A C 1
ATOM 1481 O O . GLU A 1 206 ? -28.129 0.716 -23.892 1.00 16.81 198 GLU A O 1
ATOM 1487 N N . LEU A 1 207 ? -26.619 -0.083 -22.424 1.00 16.16 199 LEU A N 1
ATOM 1488 C CA . LEU A 1 207 ? -27.641 -0.273 -21.401 1.00 15.08 199 LEU A CA 1
ATOM 1489 C C . LEU A 1 207 ? -28.338 1.040 -21.071 1.00 15.12 199 LEU A C 1
ATOM 1490 O O . LEU A 1 207 ? -29.569 1.092 -20.974 1.00 13.62 199 LEU A O 1
ATOM 1495 N N . ALA A 1 208 ? -27.568 2.115 -20.865 1.00 14.78 200 ALA A N 1
ATOM 1496 C CA . ALA A 1 208 ? -28.187 3.400 -20.541 1.00 16.19 200 ALA A CA 1
ATOM 1497 C C . ALA A 1 208 ? -29.140 3.848 -21.645 1.00 15.25 200 ALA A C 1
ATOM 1498 O O . ALA A 1 208 ? -30.240 4.337 -21.367 1.00 17.68 200 ALA A O 1
ATOM 1500 N N . SER A 1 209 ? -28.724 3.700 -22.893 1.00 15.19 201 SER A N 1
ATOM 1501 C CA . SER A 1 209 ? -29.574 4.093 -24.011 1.00 16.30 201 SER A CA 1
ATOM 1502 C C . SER A 1 209 ? -30.877 3.308 -24.000 1.00 17.49 201 SER A C 1
ATOM 1503 O O . SER A 1 209 ? -31.969 3.876 -24.154 1.00 16.78 201 SER A O 1
ATOM 1506 N N . ARG A 1 210 ? -30.795 2.014 -23.766 1.00 14.98 202 ARG A N 1
ATOM 1507 C CA . ARG A 1 210 ? -32.009 1.209 -23.758 1.00 15.76 202 ARG A CA 1
ATOM 1508 C C . ARG A 1 210 ? -32.905 1.590 -22.590 1.00 16.43 202 ARG A C 1
ATOM 1509 O O . ARG A 1 210 ? -34.126 1.705 -22.732 1.00 16.02 202 ARG A O 1
ATOM 1517 N N . ILE A 1 211 ? -32.322 1.736 -21.403 1.00 13.40 203 ILE A N 1
ATOM 1518 C CA . ILE A 1 211 ? -33.102 2.120 -20.228 1.00 14.40 203 ILE A CA 1
ATOM 1519 C C . ILE A 1 211 ? -33.856 3.426 -20.468 1.00 16.24 203 ILE A C 1
ATOM 1520 O O . ILE A 1 211 ? -35.044 3.543 -20.130 1.00 16.00 203 ILE A O 1
ATOM 1525 N N . ARG A 1 212 ? -33.175 4.445 -21.000 1.00 15.26 204 ARG A N 1
ATOM 1526 C CA . ARG A 1 212 ? -33.829 5.739 -21.175 1.00 19.20 204 ARG A CA 1
ATOM 1527 C C . ARG A 1 212 ? -35.052 5.607 -22.062 1.00 22.52 204 ARG A C 1
ATOM 1528 O O . ARG A 1 212 ? -36.084 6.247 -21.818 1.00 21.58 204 ARG A O 1
ATOM 1536 N N . SER A 1 213 ? -34.953 4.778 -23.097 1.00 17.75 205 SER A N 1
ATOM 1537 C CA . SER A 1 213 ? -36.098 4.556 -23.974 1.00 17.40 205 SER A CA 1
ATOM 1538 C C . SER A 1 213 ? -37.189 3.768 -23.268 1.00 16.02 205 SER A C 1
ATOM 1539 O O . SER A 1 213 ? -38.374 4.118 -23.343 1.00 15.46 205 SER A O 1
ATOM 1542 N N . LEU A 1 214 ? -36.813 2.688 -22.577 1.00 15.84 206 LEU A N 1
ATOM 1543 C CA . LEU A 1 214 ? -37.808 1.793 -21.998 1.00 13.88 206 LEU A CA 1
ATOM 1544 C C . LEU A 1 214 ? -38.539 2.372 -20.785 1.00 13.06 206 LEU A C 1
ATOM 1545 O O . LEU A 1 214 ? -39.603 1.852 -20.435 1.00 16.24 206 LEU A O 1
ATOM 1550 N N . LYS A 1 215 ? -38.015 3.410 -20.121 1.00 14.61 207 LYS A N 1
ATOM 1551 C CA . LYS A 1 215 ? -38.759 4.081 -19.063 1.00 15.90 207 LYS A CA 1
ATOM 1552 C C . LYS A 1 215 ? -39.671 5.163 -19.609 1.00 16.83 207 LYS A C 1
ATOM 1553 O O . LYS A 1 215 ? -40.415 5.801 -18.839 1.00 16.77 207 LYS A O 1
ATOM 1559 N N . PHE A 1 216 ? -39.669 5.382 -20.920 1.00 13.55 208 PHE A N 1
ATOM 1560 C CA . PHE A 1 216 ? -40.549 6.374 -21.506 1.00 14.49 208 PHE A CA 1
ATOM 1561 C C . PHE A 1 216 ? -41.060 5.863 -22.856 1.00 15.48 208 PHE A C 1
ATOM 1562 O O . PHE A 1 216 ? -40.725 6.347 -23.938 1.00 16.10 208 PHE A O 1
ATOM 1570 N N . HIS A 1 217 ? -41.889 4.822 -22.773 1.00 15.57 209 HIS A N 1
ATOM 1571 C CA . HIS A 1 217 ? -42.745 4.335 -23.851 1.00 13.77 209 HIS A CA 1
ATOM 1572 C C . HIS A 1 217 ? -41.985 3.666 -24.994 1.00 15.35 209 HIS A C 1
ATOM 1573 O O . HIS A 1 217 ? -42.583 3.387 -26.054 1.00 16.28 209 HIS A O 1
ATOM 1580 N N . GLY A 1 218 ? -40.698 3.363 -24.816 1.00 15.19 210 GLY A N 1
ATOM 1581 C CA . GLY A 1 218 ? -39.921 2.774 -25.890 1.00 14.67 210 GLY A CA 1
ATOM 1582 C C . GLY A 1 218 ? -39.606 3.731 -27.013 1.00 18.15 210 GLY A C 1
ATOM 1583 O O . GLY A 1 218 ? -39.259 3.304 -28.120 1.00 17.03 210 GLY A O 1
ATOM 1584 N N . LEU A 1 219 ? -39.732 5.027 -26.767 1.00 15.36 211 LEU A N 1
ATOM 1585 C CA . LEU A 1 219 ? -39.517 6.012 -27.805 1.00 16.95 211 LEU A CA 1
ATOM 1586 C C . LEU A 1 219 ? -38.029 6.210 -28.065 1.00 22.40 211 LEU A C 1
ATOM 1587 O O . LEU A 1 219 ? -37.217 6.219 -27.138 1.00 23.05 211 LEU A O 1
ATOM 1592 N N . GLY A 1 220 ? -37.693 6.357 -29.338 1.00 22.77 212 GLY A N 1
ATOM 1593 C CA . GLY A 1 220 ? -36.327 6.608 -29.767 1.00 23.55 212 GLY A CA 1
ATOM 1594 C C . GLY A 1 220 ? -36.322 7.031 -31.216 1.00 28.16 212 GLY A C 1
ATOM 1595 O O . GLY A 1 220 ? -37.365 7.119 -31.868 1.00 26.04 212 GLY A O 1
ATOM 1596 N N . VAL A 1 221 ? -35.127 7.305 -31.728 1.00 34.61 213 VAL A N 1
ATOM 1597 C CA . VAL A 1 221 ? -34.978 7.801 -33.092 1.00 38.28 213 VAL A CA 1
ATOM 1598 C C . VAL A 1 221 ? -34.530 6.652 -33.984 1.00 30.96 213 VAL A C 1
ATOM 1599 O O . VAL A 1 221 ? -33.573 5.944 -33.658 1.00 36.88 213 VAL A O 1
ATOM 1603 N N . ASP A 1 222 ? -35.236 6.452 -35.094 1.00 44.13 214 ASP A N 1
ATOM 1604 C CA . ASP A 1 222 ? -34.856 5.423 -36.052 1.00 50.58 214 ASP A CA 1
ATOM 1605 C C . ASP A 1 222 ? -33.808 5.965 -37.020 1.00 57.85 214 ASP A C 1
ATOM 1606 O O . ASP A 1 222 ? -32.654 6.150 -36.646 1.00 44.27 214 ASP A O 1
ATOM 1611 N N . PRO A 1 233 ? -34.676 11.467 -37.995 1.00 68.09 232 PRO A N 1
ATOM 1612 C CA . PRO A 1 233 ? -36.144 11.417 -37.970 1.00 69.54 232 PRO A CA 1
ATOM 1613 C C . PRO A 1 233 ? -36.731 11.739 -36.597 1.00 65.23 232 PRO A C 1
ATOM 1614 O O . PRO A 1 233 ? -35.991 11.879 -35.621 1.00 60.41 232 PRO A O 1
ATOM 1618 N N . GLN A 1 234 ? -38.055 11.846 -36.532 1.00 52.78 233 GLN A N 1
ATOM 1619 C CA . GLN A 1 234 ? -38.742 12.145 -35.286 1.00 45.22 233 GLN A CA 1
ATOM 1620 C C . GLN A 1 234 ? -38.781 10.910 -34.383 1.00 40.55 233 GLN A C 1
ATOM 1621 O O . GLN A 1 234 ? -38.659 9.770 -34.837 1.00 42.76 233 GLN A O 1
ATOM 1623 N N . ALA A 1 235 ? -38.951 11.151 -33.087 1.00 37.66 234 ALA A N 1
ATOM 1624 C CA . ALA A 1 235 ? -39.059 10.050 -32.138 1.00 34.41 234 ALA A CA 1
ATOM 1625 C C . ALA A 1 235 ? -40.323 9.236 -32.407 1.00 29.89 234 ALA A C 1
ATOM 1626 O O . ALA A 1 235 ? -41.375 9.784 -32.743 1.00 35.33 234 ALA A O 1
ATOM 1628 N N . GLU A 1 236 ? -40.209 7.919 -32.248 1.00 25.28 235 GLU A N 1
ATOM 1629 C CA . GLU A 1 236 ? -41.311 6.985 -32.458 1.00 20.32 235 GLU A CA 1
ATOM 1630 C C . GLU A 1 236 ? -41.018 5.739 -31.635 1.00 19.33 235 GLU A C 1
ATOM 1631 O O . GLU A 1 236 ? -39.889 5.539 -31.182 1.00 21.53 235 GLU A O 1
ATOM 1637 N N . VAL A 1 237 ? -42.029 4.889 -31.450 1.00 17.99 236 VAL A N 1
ATOM 1638 C CA . VAL A 1 237 ? -41.801 3.654 -30.694 1.00 17.16 236 VAL A CA 1
ATOM 1639 C C . VAL A 1 237 ? -40.901 2.722 -31.489 1.00 18.01 236 VAL A C 1
ATOM 1640 O O . VAL A 1 237 ? -41.269 2.247 -32.570 1.00 18.94 236 VAL A O 1
ATOM 1644 N N . ILE A 1 238 ? -39.739 2.413 -30.916 1.00 18.30 237 ILE A N 1
ATOM 1645 C CA . ILE A 1 238 ? -38.807 1.437 -31.474 1.00 19.90 237 ILE A CA 1
ATOM 1646 C C . ILE A 1 238 ? -39.134 0.022 -31.005 1.00 18.60 237 ILE A C 1
ATOM 1647 O O . ILE A 1 238 ? -39.064 -0.934 -31.778 1.00 17.65 237 ILE A O 1
ATOM 1652 N N . THR A 1 239 ? -39.512 -0.117 -29.740 1.00 17.64 238 THR A N 1
ATOM 1653 C CA . THR A 1 239 ? -40.033 -1.347 -29.157 1.00 17.43 238 THR A CA 1
ATOM 1654 C C . THR A 1 239 ? -40.875 -0.925 -27.961 1.00 16.76 238 THR A C 1
ATOM 1655 O O . THR A 1 239 ? -40.585 0.104 -27.348 1.00 16.95 238 THR A O 1
ATOM 1659 N N . PRO A 1 240 ? -41.912 -1.672 -27.599 1.00 14.91 239 PRO A N 1
ATOM 1660 C CA . PRO A 1 240 ? -42.772 -1.211 -26.502 1.00 15.41 239 PRO A CA 1
ATOM 1661 C C . PRO A 1 240 ? -42.006 -1.011 -25.210 1.00 14.36 239 PRO A C 1
ATOM 1662 O O . PRO A 1 240 ? -41.173 -1.829 -24.823 1.00 15.29 239 PRO A O 1
ATOM 1666 N N . GLY A 1 241 ? -42.287 0.103 -24.537 1.00 13.67 240 GLY A N 1
ATOM 1667 C CA . GLY A 1 241 ? -41.722 0.366 -23.232 1.00 13.64 240 GLY A CA 1
ATOM 1668 C C . GLY A 1 241 ? -42.774 0.809 -22.233 1.00 12.97 240 GLY A C 1
ATOM 1669 O O . GLY A 1 241 ? -43.970 0.885 -22.540 1.00 13.01 240 GLY A O 1
ATOM 1670 N N . PHE A 1 242 ? -42.299 1.067 -21.029 1.00 14.51 241 PHE A N 1
ATOM 1671 C CA . PHE A 1 242 ? -43.141 1.406 -19.899 1.00 12.12 241 PHE A CA 1
ATOM 1672 C C . PHE A 1 242 ? -43.071 2.899 -19.639 1.00 13.93 241 PHE A C 1
ATOM 1673 O O . PHE A 1 242 ? -42.363 3.642 -20.313 1.00 15.79 241 PHE A O 1
ATOM 1681 N N . LYS A 1 243 ? -43.823 3.349 -18.649 1.00 13.22 242 LYS A N 1
ATOM 1682 C CA . LYS A 1 243 ? -43.799 4.754 -18.232 1.00 13.80 242 LYS A CA 1
ATOM 1683 C C . LYS A 1 243 ? -43.309 4.798 -16.789 1.00 14.48 242 LYS A C 1
ATOM 1684 O O . LYS A 1 243 ? -44.084 4.557 -15.851 1.00 15.24 242 LYS A O 1
ATOM 1690 N N . TYR A 1 244 ? -42.037 5.148 -16.640 1.00 13.72 243 TYR A N 1
ATOM 1691 C CA . TYR A 1 244 ? -41.403 5.269 -15.332 1.00 14.97 243 TYR A CA 1
ATOM 1692 C C . TYR A 1 244 ? -40.573 6.549 -15.242 1.00 15.93 243 TYR A C 1
ATOM 1693 O O . TYR A 1 244 ? -39.529 6.586 -14.571 1.00 15.42 243 TYR A O 1
ATOM 1702 N N . ASN A 1 245 ? -40.981 7.604 -15.928 1.00 14.26 244 ASN A N 1
ATOM 1703 C CA . ASN A 1 245 ? -40.234 8.848 -15.833 1.00 16.36 244 ASN A CA 1
ATOM 1704 C C . ASN A 1 245 ? -40.582 9.553 -14.533 1.00 12.32 244 ASN A C 1
ATOM 1705 O O . ASN A 1 245 ? -41.664 9.370 -13.961 1.00 17.74 244 ASN A O 1
ATOM 1710 N N . LEU A 1 246 ? -39.633 10.368 -14.071 1.00 13.31 245 LEU A N 1
ATOM 1711 C CA . LEU A 1 246 ? -39.749 11.123 -12.831 1.00 13.53 245 LEU A CA 1
ATOM 1712 C C . LEU A 1 246 ? -40.118 12.567 -13.141 1.00 11.51 245 LEU A C 1
ATOM 1713 O O . LEU A 1 246 ? -39.463 13.217 -13.957 1.00 15.22 245 LEU A O 1
ATOM 1718 N N . ALA A 1 247 ? -41.165 13.058 -12.497 1.00 12.40 246 ALA A N 1
ATOM 1719 C CA . ALA A 1 247 ? -41.584 14.435 -12.712 1.00 12.73 246 ALA A CA 1
ATOM 1720 C C . ALA A 1 247 ? -40.549 15.422 -12.160 1.00 13.04 246 ALA A C 1
ATOM 1721 O O . ALA A 1 247 ? -39.817 15.130 -11.217 1.00 13.60 246 ALA A O 1
ATOM 1723 N N . ASP A 1 248 ? -40.524 16.628 -12.721 1.00 14.82 247 ASP A N 1
ATOM 1724 C CA . ASP A 1 248 ? -39.582 17.620 -12.195 1.00 16.43 247 ASP A CA 1
ATOM 1725 C C . ASP A 1 248 ? -39.972 18.100 -10.806 1.00 15.30 247 ASP A C 1
ATOM 1726 O O . ASP A 1 248 ? -39.099 18.464 -10.022 1.00 15.45 247 ASP A O 1
ATOM 1731 N N . ILE A 1 249 ? -41.253 18.088 -10.446 1.00 13.57 248 ILE A N 1
ATOM 1732 C CA A ILE A 1 249 ? -41.638 18.416 -9.073 0.50 16.57 248 ILE A CA 1
ATOM 1733 C CA B ILE A 1 249 ? -41.597 18.450 -9.077 0.50 16.55 248 ILE A CA 1
ATOM 1734 C C . ILE A 1 249 ? -40.878 17.524 -8.113 1.00 15.99 248 ILE A C 1
ATOM 1735 O O . ILE A 1 249 ? -40.306 17.970 -7.112 1.00 17.26 248 ILE A O 1
ATOM 1744 N N . ASN A 1 250 ? -40.859 16.231 -8.413 1.00 14.85 249 ASN A N 1
ATOM 1745 C CA . ASN A 1 250 ? -40.169 15.282 -7.556 1.00 14.74 249 ASN A CA 1
ATOM 1746 C C . ASN A 1 250 ? -38.658 15.419 -7.662 1.00 14.97 249 ASN A C 1
ATOM 1747 O O . ASN A 1 250 ? -37.958 15.342 -6.646 1.00 16.86 249 ASN A O 1
ATOM 1752 N N . ALA A 1 251 ? -38.130 15.598 -8.875 1.00 15.31 250 ALA A N 1
ATOM 1753 C CA . ALA A 1 251 ? -36.689 15.725 -9.024 1.00 15.65 250 ALA A CA 1
ATOM 1754 C C . ALA A 1 251 ? -36.171 16.923 -8.247 1.00 15.93 250 ALA A C 1
ATOM 1755 O O . ALA A 1 251 ? -35.064 16.887 -7.700 1.00 14.99 250 ALA A O 1
ATOM 1757 N N . ALA A 1 252 ? -36.946 18.010 -8.210 1.00 13.66 251 ALA A N 1
ATOM 1758 C CA . ALA A 1 252 ? -36.544 19.181 -7.434 1.00 14.34 251 ALA A CA 1
ATOM 1759 C C . ALA A 1 252 ? -36.451 18.877 -5.944 1.00 16.07 251 ALA A C 1
ATOM 1760 O O . ALA A 1 252 ? -35.532 19.356 -5.266 1.00 16.39 251 ALA A O 1
ATOM 1762 N N . LEU A 1 253 ? -37.422 18.135 -5.399 1.00 15.13 252 LEU A N 1
ATOM 1763 C CA . LEU A 1 253 ? -37.317 17.676 -4.021 1.00 15.06 252 LEU A CA 1
ATOM 1764 C C . LEU A 1 253 ? -36.071 16.824 -3.818 1.00 14.33 252 LEU A C 1
ATOM 1765 O O . LEU A 1 253 ? -35.359 16.974 -2.816 1.00 15.28 252 LEU A O 1
ATOM 1770 N N . ALA A 1 254 ? -35.806 15.904 -4.751 1.00 13.39 253 ALA A N 1
ATOM 1771 C CA . ALA A 1 254 ? -34.641 15.036 -4.614 1.00 13.15 253 ALA A CA 1
ATOM 1772 C C . ALA A 1 254 ? -33.342 15.841 -4.606 1.00 14.08 253 ALA A C 1
ATOM 1773 O O . ALA A 1 254 ? -32.403 15.496 -3.876 1.00 15.65 253 ALA A O 1
ATOM 1775 N N . LEU A 1 255 ? -33.261 16.916 -5.408 1.00 13.66 254 LEU A N 1
ATOM 1776 C CA . LEU A 1 255 ? -32.064 17.757 -5.412 1.00 15.08 254 LEU A CA 1
ATOM 1777 C C . LEU A 1 255 ? -31.845 18.423 -4.058 1.00 14.73 254 LEU A C 1
ATOM 1778 O O . LEU A 1 255 ? -30.716 18.462 -3.561 1.00 15.80 254 LEU A O 1
ATOM 1783 N N . VAL A 1 256 ? -32.909 18.952 -3.448 1.00 14.82 255 VAL A N 1
ATOM 1784 C CA . VAL A 1 256 ? -32.796 19.518 -2.106 1.00 15.50 255 VAL A CA 1
ATOM 1785 C C . VAL A 1 256 ? -32.319 18.449 -1.134 1.00 14.76 255 VAL A C 1
ATOM 1786 O O . VAL A 1 256 ? -31.385 18.667 -0.355 1.00 15.65 255 VAL A O 1
ATOM 1790 N N . GLN A 1 257 ? -32.939 17.267 -1.182 1.00 15.24 256 GLN A N 1
ATOM 1791 C CA . GLN A 1 257 ? -32.588 16.203 -0.249 1.00 13.60 256 GLN A CA 1
ATOM 1792 C C . GLN A 1 257 ? -31.173 15.659 -0.469 1.00 14.37 256 GLN A C 1
ATOM 1793 O O . GLN A 1 257 ? -30.522 15.224 0.495 1.00 15.60 256 GLN A O 1
ATOM 1799 N N . LEU A 1 258 ? -30.672 15.689 -1.709 1.00 13.67 257 LEU A N 1
ATOM 1800 C CA . LEU A 1 258 ? -29.272 15.337 -1.957 1.00 15.49 257 LEU A CA 1
ATOM 1801 C C . LEU A 1 258 ? -28.326 16.370 -1.353 1.00 16.73 257 LEU A C 1
ATOM 1802 O O . LEU A 1 258 ? -27.281 16.019 -0.783 1.00 16.43 257 LEU A O 1
ATOM 1807 N N . ASP A 1 259 ? -28.670 17.645 -1.479 1.00 15.20 258 ASP A N 1
ATOM 1808 C CA . ASP A 1 259 ? -27.890 18.697 -0.846 1.00 17.78 258 ASP A CA 1
ATOM 1809 C C . ASP A 1 259 ? -27.843 18.511 0.669 1.00 21.16 258 ASP A C 1
ATOM 1810 O O . ASP A 1 259 ? -26.841 18.860 1.307 1.00 21.64 258 ASP A O 1
ATOM 1815 N N . LYS A 1 260 ? -28.912 17.965 1.261 1.00 17.50 259 LYS A N 1
ATOM 1816 C CA . LYS A 1 260 ? -28.981 17.700 2.695 1.00 18.00 259 LYS A CA 1
ATOM 1817 C C . LYS A 1 260 ? -28.360 16.370 3.099 1.00 16.54 259 LYS A C 1
ATOM 1818 O O . LYS A 1 260 ? -28.226 16.107 4.297 1.00 17.53 259 LYS A O 1
ATOM 1824 N N . LEU A 1 261 ? -28.039 15.499 2.143 1.00 15.96 260 LEU A N 1
ATOM 1825 C CA . LEU A 1 261 ? -27.747 14.106 2.464 1.00 14.94 260 LEU A CA 1
ATOM 1826 C C . LEU A 1 261 ? -26.512 13.953 3.364 1.00 16.16 260 LEU A C 1
ATOM 1827 O O . LEU A 1 261 ? -26.506 13.120 4.279 1.00 15.03 260 LEU A O 1
ATOM 1832 N N . ALA A 1 262 ? -25.452 14.722 3.130 1.00 15.96 261 ALA A N 1
ATOM 1833 C CA . ALA A 1 262 ? -24.260 14.515 3.951 1.00 16.56 261 ALA A CA 1
ATOM 1834 C C . ALA A 1 262 ? -24.549 14.834 5.406 1.00 15.59 261 ALA A C 1
ATOM 1835 O O . ALA A 1 262 ? -24.161 14.088 6.309 1.00 17.18 261 ALA A O 1
ATOM 1837 N N . GLN A 1 263 ? -25.235 15.943 5.656 1.00 16.83 262 GLN A N 1
ATOM 1838 C CA . GLN A 1 263 ? -25.578 16.279 7.029 1.00 17.09 262 GLN A CA 1
ATOM 1839 C C . GLN A 1 263 ? -26.605 15.295 7.597 1.00 18.19 262 GLN A C 1
ATOM 1840 O O . GLN A 1 263 ? -26.522 14.913 8.774 1.00 18.47 262 GLN A O 1
ATOM 1846 N N . ALA A 1 264 ? -27.574 14.856 6.776 1.00 15.90 263 ALA A N 1
ATOM 1847 C CA . ALA A 1 264 ? -28.552 13.882 7.261 1.00 14.89 263 ALA A CA 1
ATOM 1848 C C . ALA A 1 264 ? -27.866 12.592 7.685 1.00 16.44 263 ALA A C 1
ATOM 1849 O O . ALA A 1 264 ? -28.180 12.013 8.736 1.00 15.02 263 ALA A O 1
ATOM 1851 N N . ASN A 1 265 ? -26.926 12.123 6.877 1.00 15.20 264 ASN A N 1
ATOM 1852 C CA . ASN A 1 265 ? -26.246 10.872 7.189 1.00 15.47 264 ASN A CA 1
ATOM 1853 C C . ASN A 1 265 ? -25.312 11.022 8.375 1.00 14.76 264 ASN A C 1
ATOM 1854 O O . ASN A 1 265 ? -25.140 10.064 9.137 1.00 15.18 264 ASN A O 1
ATOM 1859 N N . GLN A 1 266 ? -24.684 12.188 8.535 1.00 16.39 265 GLN A N 1
ATOM 1860 C CA . GLN A 1 266 ? -23.874 12.438 9.727 1.00 15.30 265 GLN A CA 1
ATOM 1861 C C . GLN A 1 266 ? -24.711 12.304 10.997 1.00 16.29 265 GLN A C 1
ATOM 1862 O O . GLN A 1 266 ? -24.283 11.676 11.967 1.00 15.74 265 GLN A O 1
ATOM 1868 N N . ARG A 1 267 ? -25.920 12.855 10.995 1.00 15.83 266 ARG A N 1
ATOM 1869 C CA . ARG A 1 267 ? -26.783 12.742 12.162 1.00 16.03 266 ARG A CA 1
ATOM 1870 C C . ARG A 1 267 ? -27.240 11.303 12.353 1.00 14.55 266 ARG A C 1
ATOM 1871 O O . ARG A 1 267 ? -27.219 10.786 13.475 1.00 14.53 266 ARG A O 1
ATOM 1879 N N . ARG A 1 268 ? -27.621 10.628 11.265 1.00 13.87 267 ARG A N 1
ATOM 1880 C CA . ARG A 1 268 ? -27.963 9.214 11.365 1.00 13.39 267 ARG A CA 1
ATOM 1881 C C . ARG A 1 268 ? -26.822 8.406 11.975 1.00 13.55 267 ARG A C 1
ATOM 1882 O O . ARG A 1 268 ? -27.053 7.490 12.773 1.00 14.49 267 ARG A O 1
ATOM 1890 N N . ALA A 1 269 ? -25.588 8.699 11.580 1.00 13.87 268 ALA A N 1
ATOM 1891 C CA . ALA A 1 269 ? -24.463 7.943 12.113 1.00 14.11 268 ALA A CA 1
ATOM 1892 C C . ALA A 1 269 ? -24.277 8.223 13.597 1.00 14.49 268 ALA A C 1
ATOM 1893 O O . ALA A 1 269 ? -23.941 7.321 14.369 1.00 15.56 268 ALA A O 1
ATOM 1895 N N . GLU A 1 270 ? -24.513 9.462 14.020 1.00 15.26 269 GLU A N 1
ATOM 1896 C CA . GLU A 1 270 ? -24.396 9.780 15.442 1.00 15.27 269 GLU A CA 1
ATOM 1897 C C . GLU A 1 270 ? -25.434 9.007 16.249 1.00 14.96 269 GLU A C 1
ATOM 1898 O O . GLU A 1 270 ? -25.143 8.493 17.350 1.00 15.18 269 GLU A O 1
ATOM 1904 N N . ILE A 1 271 ? -26.652 8.897 15.712 1.00 14.77 270 ILE A N 1
ATOM 1905 C CA . ILE A 1 271 ? -27.697 8.155 16.409 1.00 14.90 270 ILE A CA 1
ATOM 1906 C C . ILE A 1 271 ? -27.338 6.680 16.454 1.00 15.35 270 ILE A C 1
ATOM 1907 O O . ILE A 1 271 ? -27.404 6.034 17.507 1.00 14.33 270 ILE A O 1
ATOM 1912 N N . ALA A 1 272 ? -26.945 6.127 15.302 1.00 13.79 271 ALA A N 1
ATOM 1913 C CA . ALA A 1 272 ? -26.638 4.706 15.231 1.00 14.03 271 ALA A CA 1
ATOM 1914 C C . ALA A 1 272 ? -25.469 4.352 16.137 1.00 14.07 271 ALA A C 1
ATOM 1915 O O . ALA A 1 272 ? -25.479 3.297 16.781 1.00 14.95 271 ALA A O 1
ATOM 1917 N N . GLN A 1 273 ? -24.451 5.219 16.204 1.00 14.43 272 GLN A N 1
ATOM 1918 C CA . GLN A 1 273 ? -23.328 4.945 17.102 1.00 16.86 272 GLN A CA 1
ATOM 1919 C C . GLN A 1 273 ? -23.800 4.882 18.544 1.00 15.78 272 GLN A C 1
ATOM 1920 O O . GLN A 1 273 ? -23.348 4.026 19.312 1.00 15.78 272 GLN A O 1
ATOM 1926 N N . ARG A 1 274 ? -24.731 5.766 18.926 1.00 15.12 273 ARG A N 1
ATOM 1927 C CA . ARG A 1 274 ? -25.262 5.722 20.284 1.00 15.38 273 ARG A CA 1
ATOM 1928 C C . ARG A 1 274 ? -26.042 4.431 20.537 1.00 15.48 273 ARG A C 1
ATOM 1929 O O . ARG A 1 274 ? -25.953 3.843 21.626 1.00 15.83 273 ARG A O 1
ATOM 1937 N N . TYR A 1 275 ? -26.821 3.975 19.547 1.00 14.67 274 TYR A N 1
ATOM 1938 C CA . TYR A 1 275 ? -27.512 2.702 19.694 1.00 15.81 274 TYR A CA 1
ATOM 1939 C C . TYR A 1 275 ? -26.511 1.562 19.851 1.00 14.80 274 TYR A C 1
ATOM 1940 O O . TYR A 1 275 ? -26.681 0.688 20.705 1.00 15.22 274 TYR A O 1
ATOM 1949 N N . LEU A 1 276 ? -25.478 1.538 19.007 1.00 14.64 275 LEU A N 1
ATOM 1950 C CA . LEU A 1 276 ? -24.471 0.482 19.124 1.00 14.92 275 LEU A CA 1
ATOM 1951 C C . LEU A 1 276 ? -23.875 0.459 20.514 1.00 16.22 275 LEU A C 1
ATOM 1952 O O . LEU A 1 276 ? -23.697 -0.617 21.102 1.00 17.15 275 LEU A O 1
ATOM 1957 N N . ARG A 1 277 ? -23.525 1.634 21.050 1.00 15.76 276 ARG A N 1
ATOM 1958 C CA . ARG A 1 277 ? -22.912 1.659 22.372 1.00 16.65 276 ARG A CA 1
ATOM 1959 C C . ARG A 1 277 ? -23.905 1.244 23.445 1.00 16.26 276 ARG A C 1
ATOM 1960 O O . ARG A 1 277 ? -23.622 0.369 24.266 1.00 17.30 276 ARG A O 1
ATOM 1968 N N . GLU A 1 278 ? -25.085 1.855 23.453 1.00 16.05 277 GLU A N 1
ATOM 1969 C CA . GLU A 1 278 ? -25.970 1.697 24.599 1.00 16.32 277 GLU A CA 1
ATOM 1970 C C . GLU A 1 278 ? -26.825 0.441 24.529 1.00 19.88 277 GLU A C 1
ATOM 1971 O O . GLU A 1 278 ? -27.483 0.111 25.524 1.00 28.50 277 GLU A O 1
ATOM 1977 N N . LEU A 1 279 ? -26.831 -0.269 23.409 1.00 16.82 278 LEU A N 1
ATOM 1978 C CA . LEU A 1 279 ? -27.441 -1.586 23.352 1.00 19.98 278 LEU A CA 1
ATOM 1979 C C . LEU A 1 279 ? -26.417 -2.696 23.463 1.00 23.69 278 LEU A C 1
ATOM 1980 O O . LEU A 1 279 ? -26.801 -3.867 23.479 1.00 20.47 278 LEU A O 1
ATOM 1985 N N . ALA A 1 280 ? -25.127 -2.351 23.596 1.00 19.72 279 ALA A N 1
ATOM 1986 C CA . ALA A 1 280 ? -24.081 -3.365 23.706 1.00 22.60 279 ALA A CA 1
ATOM 1987 C C . ALA A 1 280 ? -24.266 -4.220 24.944 1.00 29.04 279 ALA A C 1
ATOM 1988 O O . ALA A 1 280 ? -23.916 -5.404 24.924 1.00 29.29 279 ALA A O 1
ATOM 1990 N N . ASP A 1 281 ? -24.775 -3.642 26.041 1.00 23.19 280 ASP A N 1
ATOM 1991 C CA . ASP A 1 281 ? -25.030 -4.392 27.262 1.00 22.57 280 ASP A CA 1
ATOM 1992 C C . ASP A 1 281 ? -26.502 -4.751 27.433 1.00 28.47 280 ASP A C 1
ATOM 1993 O O . ASP A 1 281 ? -26.988 -4.880 28.557 1.00 38.71 280 ASP A O 1
ATOM 1998 N N . THR A 1 282 ? -27.212 -4.934 26.328 1.00 23.05 281 THR A N 1
ATOM 1999 C CA . THR A 1 282 ? -28.540 -5.512 26.271 1.00 23.09 281 THR A CA 1
ATOM 2000 C C . THR A 1 282 ? -28.448 -6.750 25.395 1.00 23.63 281 THR A C 1
ATOM 2001 O O . THR A 1 282 ? -27.524 -6.868 24.584 1.00 21.17 281 THR A O 1
ATOM 2005 N N . PRO A 1 283 ? -29.405 -7.676 25.500 1.00 20.81 282 PRO A N 1
ATOM 2006 C CA . PRO A 1 283 ? -29.357 -8.877 24.656 1.00 20.26 282 PRO A CA 1
ATOM 2007 C C . PRO A 1 283 ? -29.769 -8.635 23.218 1.00 19.52 282 PRO A C 1
ATOM 2008 O O . PRO A 1 283 ? -29.598 -9.536 22.387 1.00 20.99 282 PRO A O 1
ATOM 2012 N N . PHE A 1 284 ? -30.295 -7.462 22.886 1.00 20.23 283 PHE A N 1
ATOM 2013 C CA . PHE A 1 284 ? -30.632 -7.166 21.501 1.00 16.71 283 PHE A CA 1
ATOM 2014 C C . PHE A 1 284 ? -29.358 -7.069 20.671 1.00 18.81 283 PHE A C 1
ATOM 2015 O O . PHE A 1 284 ? -28.361 -6.488 21.108 1.00 18.94 283 PHE A O 1
ATOM 2023 N N . LYS A 1 285 ? -29.379 -7.650 19.478 1.00 17.64 284 LYS A N 1
ATOM 2024 C CA . LYS A 1 285 ? -28.155 -7.819 18.687 1.00 18.05 284 LYS A CA 1
ATOM 2025 C C . LYS A 1 285 ? -28.224 -7.027 17.390 1.00 16.54 284 LYS A C 1
ATOM 2026 O O . LYS A 1 285 ? -28.939 -7.435 16.453 1.00 14.77 284 LYS A O 1
ATOM 2032 N N . PRO A 1 286 ? -27.509 -5.910 17.275 1.00 14.30 285 PRO A N 1
ATOM 2033 C CA . PRO A 1 286 ? -27.425 -5.214 15.993 1.00 15.37 285 PRO A CA 1
ATOM 2034 C C . PRO A 1 286 ? -26.760 -6.081 14.937 1.00 12.15 285 PRO A C 1
ATOM 2035 O O . PRO A 1 286 ? -26.145 -7.110 15.221 1.00 15.73 285 PRO A O 1
ATOM 2039 N N . LEU A 1 287 ? -26.879 -5.631 13.690 1.00 16.20 286 LEU A N 1
ATOM 2040 C CA . LEU A 1 287 ? -26.085 -6.221 12.622 1.00 14.59 286 LEU A CA 1
ATOM 2041 C C . LEU A 1 287 ? -24.611 -5.930 12.870 1.00 12.87 286 LEU A C 1
ATOM 2042 O O . LEU A 1 287 ? -24.248 -4.983 13.560 1.00 17.27 286 LEU A O 1
ATOM 2047 N N . THR A 1 288 ? -23.755 -6.773 12.315 1.00 15.31 287 THR A N 1
ATOM 2048 C CA A THR A 1 288 ? -22.315 -6.594 12.407 0.84 17.86 287 THR A CA 1
ATOM 2049 C CA B THR A 1 288 ? -22.327 -6.555 12.440 0.16 17.91 287 THR A CA 1
ATOM 2050 C C . THR A 1 288 ? -21.826 -5.718 11.270 1.00 19.43 287 THR A C 1
ATOM 2051 O O . THR A 1 288 ? -22.332 -5.802 10.144 1.00 18.28 287 THR A O 1
ATOM 2058 N N . ILE A 1 289 ? -20.847 -4.890 11.578 1.00 21.32 288 ILE A N 1
ATOM 2059 C CA . ILE A 1 289 ? -20.229 -3.949 10.647 1.00 18.97 288 ILE A CA 1
ATOM 2060 C C . ILE A 1 289 ? -19.247 -4.712 9.763 1.00 19.80 288 ILE A C 1
ATOM 2061 O O . ILE A 1 289 ? -18.372 -5.412 10.294 1.00 21.91 288 ILE A O 1
ATOM 2066 N N . PRO A 1 290 ? -19.339 -4.602 8.442 1.00 17.89 289 PRO A N 1
ATOM 2067 C CA . PRO A 1 290 ? -18.432 -5.373 7.574 1.00 22.18 289 PRO A CA 1
ATOM 2068 C C . PRO A 1 290 ? -16.964 -5.050 7.769 1.00 18.66 289 PRO A C 1
ATOM 2069 O O . PRO A 1 290 ? -16.581 -3.924 8.093 1.00 20.65 289 PRO A O 1
ATOM 2073 N N . ALA A 1 291 ? -16.135 -6.070 7.542 1.00 17.39 290 ALA A N 1
ATOM 2074 C CA . ALA A 1 291 ? -14.699 -5.939 7.691 1.00 20.69 290 ALA A CA 1
ATOM 2075 C C . ALA A 1 291 ? -14.039 -5.176 6.549 1.00 19.04 290 ALA A C 1
ATOM 2076 O O . ALA A 1 291 ? -12.927 -4.666 6.721 1.00 22.49 290 ALA A O 1
ATOM 2078 N N . TRP A 1 292 ? -14.657 -5.134 5.376 1.00 18.21 291 TRP A N 1
ATOM 2079 C CA . TRP A 1 292 ? -14.091 -4.380 4.265 1.00 17.89 291 TRP A CA 1
ATOM 2080 C C . TRP A 1 292 ? -14.314 -2.888 4.492 1.00 15.67 291 TRP A C 1
ATOM 2081 O O . TRP A 1 292 ? -15.252 -2.468 5.186 1.00 18.00 291 TRP A O 1
ATOM 2092 N N . ASP A 1 293 ? -13.410 -2.088 3.929 1.00 18.30 292 ASP A N 1
ATOM 2093 C CA A ASP A 1 293 ? -13.462 -0.650 4.139 0.57 17.24 292 ASP A CA 1
ATOM 2094 C CA B ASP A 1 293 ? -13.446 -0.641 4.106 0.43 17.29 292 ASP A CA 1
ATOM 2095 C C . ASP A 1 293 ? -14.742 -0.071 3.568 1.00 14.95 292 ASP A C 1
ATOM 2096 O O . ASP A 1 293 ? -15.126 -0.359 2.427 1.00 14.05 292 ASP A O 1
ATOM 2105 N N . HIS A 1 294 ? -15.413 0.752 4.365 1.00 15.70 293 HIS A N 1
ATOM 2106 C CA . HIS A 1 294 ? -16.679 1.324 3.936 1.00 14.32 293 HIS A CA 1
ATOM 2107 C C . HIS A 1 294 ? -17.018 2.536 4.789 1.00 14.75 293 HIS A C 1
ATOM 2108 O O . HIS A 1 294 ? -16.440 2.765 5.859 1.00 16.20 293 HIS A O 1
ATOM 2115 N N . GLN A 1 295 ? -17.992 3.304 4.300 1.00 15.04 294 GLN A N 1
ATOM 2116 C CA . GLN A 1 295 ? -18.715 4.281 5.100 1.00 15.74 294 GLN A CA 1
ATOM 2117 C C . GLN A 1 295 ? -20.184 3.896 5.051 1.00 14.80 294 GLN A C 1
ATOM 2118 O O . GLN A 1 295 ? -20.770 3.789 3.973 1.00 15.09 294 GLN A O 1
ATOM 2124 N N . HIS A 1 296 ? -20.765 3.676 6.220 1.00 12.35 295 HIS A N 1
ATOM 2125 C CA . HIS A 1 296 ? -22.142 3.245 6.378 1.00 13.80 295 HIS A CA 1
ATOM 2126 C C . HIS A 1 296 ? -23.074 4.447 6.245 1.00 14.02 295 HIS A C 1
ATOM 2127 O O . HIS A 1 296 ? -22.815 5.487 6.837 1.00 13.49 295 HIS A O 1
ATOM 2134 N N . ALA A 1 297 ? -24.144 4.326 5.455 1.00 13.29 296 ALA A N 1
ATOM 2135 C CA . ALA A 1 297 ? -25.146 5.397 5.363 1.00 11.58 296 ALA A CA 1
ATOM 2136 C C . ALA A 1 297 ? -26.168 5.386 6.500 1.00 13.13 296 ALA A C 1
ATOM 2137 O O . ALA A 1 297 ? -26.886 6.364 6.686 1.00 13.60 296 ALA A O 1
ATOM 2139 N N . TRP A 1 298 ? -26.268 4.301 7.247 1.00 12.07 297 TRP A N 1
ATOM 2140 C CA . TRP A 1 298 ? -27.205 4.205 8.369 1.00 10.99 297 TRP A CA 1
ATOM 2141 C C . TRP A 1 298 ? -28.625 4.572 7.919 1.00 11.76 297 TRP A C 1
ATOM 2142 O O . TRP A 1 298 ? -29.299 5.456 8.448 1.00 10.83 297 TRP A O 1
ATOM 2153 N N . HIS A 1 299 ? -29.103 3.790 6.959 1.00 13.03 298 HIS A N 1
ATOM 2154 C CA . HIS A 1 299 ? -30.492 3.904 6.560 1.00 11.75 298 HIS A CA 1
ATOM 2155 C C . HIS A 1 299 ? -31.428 3.280 7.597 1.00 11.78 298 HIS A C 1
ATOM 2156 O O . HIS A 1 299 ? -32.479 3.850 7.905 1.00 12.19 298 HIS A O 1
ATOM 2163 N N . LEU A 1 300 ? -31.066 2.118 8.135 1.00 11.54 299 LEU A N 1
ATOM 2164 C CA . LEU A 1 300 ? -31.870 1.419 9.130 1.00 12.53 299 LEU A CA 1
ATOM 2165 C C . LEU A 1 300 ? -30.975 1.012 10.288 1.00 14.22 299 LEU A C 1
ATOM 2166 O O . LEU A 1 300 ? -29.793 0.717 10.090 1.00 13.49 299 LEU A O 1
ATOM 2171 N N . PHE A 1 301 ? -31.543 0.983 11.494 1.00 12.92 300 PHE A N 1
ATOM 2172 C CA . PHE A 1 301 ? -30.866 0.396 12.635 1.00 11.19 300 PHE A CA 1
ATOM 2173 C C . PHE A 1 301 ? -31.660 -0.838 13.016 1.00 14.00 300 PHE A C 1
ATOM 2174 O O . PHE A 1 301 ? -32.710 -0.747 13.657 1.00 14.25 300 PHE A O 1
ATOM 2182 N N . ILE A 1 302 ? -31.153 -1.985 12.612 1.00 14.34 301 ILE A N 1
ATOM 2183 C CA . ILE A 1 302 ? -31.809 -3.267 12.796 1.00 13.95 301 ILE A CA 1
ATOM 2184 C C . ILE A 1 302 ? -31.267 -3.969 14.040 1.00 14.75 301 ILE A C 1
ATOM 2185 O O . ILE A 1 302 ? -30.046 -3.993 14.276 1.00 13.98 301 ILE A O 1
ATOM 2190 N N . ILE A 1 303 ? -32.169 -4.552 14.836 1.00 13.69 302 ILE A N 1
ATOM 2191 C CA . ILE A 1 303 ? -31.794 -5.426 15.944 1.00 13.55 302 ILE A CA 1
ATOM 2192 C C . ILE A 1 303 ? -32.434 -6.792 15.756 1.00 13.95 302 ILE A C 1
ATOM 2193 O O . ILE A 1 303 ? -33.536 -6.926 15.204 1.00 14.77 302 ILE A O 1
ATOM 2198 N N . ARG A 1 304 ? -31.716 -7.826 16.201 1.00 13.16 303 ARG A N 1
ATOM 2199 C CA . ARG A 1 304 ? -32.253 -9.172 16.290 1.00 13.48 303 ARG A CA 1
ATOM 2200 C C . ARG A 1 304 ? -32.754 -9.387 17.706 1.00 15.45 303 ARG A C 1
ATOM 2201 O O . ARG A 1 304 ? -32.061 -9.060 18.680 1.00 16.60 303 ARG A O 1
ATOM 2209 N N . VAL A 1 305 ? -33.944 -9.952 17.813 1.00 15.99 304 VAL A N 1
ATOM 2210 C CA . VAL A 1 305 ? -34.620 -10.173 19.070 1.00 17.92 304 VAL A CA 1
ATOM 2211 C C . VAL A 1 305 ? -34.808 -11.672 19.182 1.00 26.94 304 VAL A C 1
ATOM 2212 O O . VAL A 1 305 ? -35.708 -12.240 18.549 1.00 24.34 304 VAL A O 1
ATOM 2216 N N . ASP A 1 306 ? -33.950 -12.314 19.959 1.00 41.05 305 ASP A N 1
ATOM 2217 C CA . ASP A 1 306 ? -34.022 -13.746 20.187 1.00 47.14 305 ASP A CA 1
ATOM 2218 C C . ASP A 1 306 ? -34.685 -13.997 21.535 1.00 30.82 305 ASP A C 1
ATOM 2219 O O . ASP A 1 306 ? -34.178 -13.557 22.572 1.00 44.31 305 ASP A O 1
ATOM 2224 N N . GLU A 1 307 ? -35.831 -14.676 21.504 1.00 36.31 306 GLU A N 1
ATOM 2225 C CA . GLU A 1 307 ? -36.635 -14.867 22.706 1.00 29.87 306 GLU A CA 1
ATOM 2226 C C . GLU A 1 307 ? -35.808 -15.463 23.852 1.00 38.23 306 GLU A C 1
ATOM 2227 O O . GLU A 1 307 ? -35.958 -15.070 25.019 1.00 33.32 306 GLU A O 1
ATOM 2233 N N . ALA A 1 308 ? -34.921 -16.410 23.540 1.00 40.15 307 ALA A N 1
ATOM 2234 C CA . ALA A 1 308 ? -34.148 -17.061 24.594 1.00 38.61 307 ALA A CA 1
ATOM 2235 C C . ALA A 1 308 ? -33.155 -16.098 25.241 1.00 39.84 307 ALA A C 1
ATOM 2236 O O . ALA A 1 308 ? -32.928 -16.158 26.457 1.00 39.29 307 ALA A O 1
ATOM 2238 N N . ALA A 1 309 ? -32.556 -15.200 24.456 1.00 33.09 308 ALA A N 1
ATOM 2239 C CA . ALA A 1 309 ? -31.614 -14.244 25.027 1.00 34.86 308 ALA A CA 1
ATOM 2240 C C . ALA A 1 309 ? -32.323 -13.030 25.606 1.00 37.61 308 ALA A C 1
ATOM 2241 O O . ALA A 1 309 ? -31.906 -12.508 26.645 1.00 30.78 308 ALA A O 1
ATOM 2243 N N . CYS A 1 310 ? -33.394 -12.569 24.954 1.00 27.07 309 CYS A N 1
ATOM 2244 C CA . CYS A 1 310 ? -34.013 -11.300 25.310 1.00 26.58 309 CYS A CA 1
ATOM 2245 C C . CYS A 1 310 ? -35.168 -11.433 26.285 1.00 25.85 309 CYS A C 1
ATOM 2246 O O . CYS A 1 310 ? -35.524 -10.439 26.930 1.00 30.99 309 CYS A O 1
ATOM 2249 N N . GLY A 1 311 ? -35.742 -12.629 26.428 1.00 24.88 310 GLY A N 1
ATOM 2250 C CA . GLY A 1 311 ? -36.914 -12.824 27.259 1.00 24.64 310 GLY A CA 1
ATOM 2251 C C . GLY A 1 311 ? -38.184 -12.237 26.690 1.00 29.88 310 GLY A C 1
ATOM 2252 O O . GLY A 1 311 ? -39.185 -12.143 27.411 1.00 30.70 310 GLY A O 1
ATOM 2253 N N . ILE A 1 312 ? -38.151 -11.833 25.422 1.00 26.25 311 ILE A N 1
ATOM 2254 C CA . ILE A 1 312 ? -39.275 -11.247 24.704 1.00 23.00 311 ILE A CA 1
ATOM 2255 C C . ILE A 1 312 ? -39.064 -11.580 23.232 1.00 28.04 311 ILE A C 1
ATOM 2256 O O . ILE A 1 312 ? -37.923 -11.653 22.757 1.00 22.99 311 ILE A O 1
ATOM 2261 N N . SER A 1 313 ? -40.159 -11.823 22.516 1.00 22.25 312 SER A N 1
ATOM 2262 C CA . SER A 1 313 ? -40.044 -12.144 21.103 1.00 21.86 312 SER A CA 1
ATOM 2263 C C . SER A 1 313 ? -40.091 -10.877 20.261 1.00 21.36 312 SER A C 1
ATOM 2264 O O . SER A 1 313 ? -40.450 -9.805 20.735 1.00 21.53 312 SER A O 1
ATOM 2267 N N . ARG A 1 314 ? -39.697 -11.021 18.997 1.00 16.68 313 ARG A N 1
ATOM 2268 C CA . ARG A 1 314 ? -39.680 -9.884 18.079 1.00 15.66 313 ARG A CA 1
ATOM 2269 C C . ARG A 1 314 ? -41.069 -9.257 17.954 1.00 16.71 313 ARG A C 1
ATOM 2270 O O . ARG A 1 314 ? -41.229 -8.032 18.061 1.00 16.88 313 ARG A O 1
ATOM 2278 N N . ASP A 1 315 ? -42.094 -10.086 17.727 1.00 19.64 314 ASP A N 1
ATOM 2279 C CA . ASP A 1 315 ? -43.437 -9.554 17.521 1.00 22.39 314 ASP A CA 1
ATOM 2280 C C . ASP A 1 315 ? -43.929 -8.843 18.766 1.00 21.48 314 ASP A C 1
ATOM 2281 O O . ASP A 1 315 ? -44.539 -7.767 18.679 1.00 19.80 314 ASP A O 1
ATOM 2286 N N . VAL A 1 316 ? -43.693 -9.445 19.935 1.00 18.77 315 VAL A N 1
ATOM 2287 C CA . VAL A 1 316 ? -44.162 -8.843 21.181 1.00 20.78 315 VAL A CA 1
ATOM 2288 C C . VAL A 1 316 ? -43.386 -7.571 21.468 1.00 20.73 315 VAL A C 1
ATOM 2289 O O . VAL A 1 316 ? -43.946 -6.595 21.982 1.00 21.40 315 VAL A O 1
ATOM 2293 N N . LEU A 1 317 ? -42.092 -7.550 21.146 1.00 19.66 316 LEU A N 1
ATOM 2294 C CA . LEU A 1 317 ? -41.335 -6.309 21.300 1.00 17.34 316 LEU A CA 1
ATOM 2295 C C . LEU A 1 317 ? -41.934 -5.203 20.439 1.00 18.76 316 LEU A C 1
ATOM 2296 O O . LEU A 1 317 ? -42.096 -4.064 20.884 1.00 18.20 316 LEU A O 1
ATOM 2301 N N . MET A 1 318 ? -42.261 -5.507 19.190 1.00 18.69 317 MET A N 1
ATOM 2302 C CA . MET A 1 318 ? -42.842 -4.463 18.350 1.00 15.14 317 MET A CA 1
ATOM 2303 C C . MET A 1 318 ? -44.166 -3.974 18.916 1.00 16.71 317 MET A C 1
ATOM 2304 O O . MET A 1 318 ? -44.442 -2.774 18.903 1.00 17.69 317 MET A O 1
ATOM 2309 N N . GLU A 1 319 ? -44.999 -4.889 19.411 1.00 18.61 318 GLU A N 1
ATOM 2310 C CA . GLU A 1 319 ? -46.291 -4.510 19.972 1.00 19.96 318 GLU A CA 1
ATOM 2311 C C . GLU A 1 319 ? -46.134 -3.679 21.235 1.00 18.42 318 GLU A C 1
ATOM 2312 O O . GLU A 1 319 ? -46.853 -2.697 21.432 1.00 20.45 318 GLU A O 1
ATOM 2318 N N . LYS A 1 320 ? -45.219 -4.066 22.126 1.00 19.41 319 LYS A N 1
ATOM 2319 C CA . LYS A 1 320 ? -45.095 -3.311 23.369 1.00 21.37 319 LYS A CA 1
ATOM 2320 C C . LYS A 1 320 ? -44.459 -1.944 23.127 1.00 18.60 319 LYS A C 1
ATOM 2321 O O . LYS A 1 320 ? -44.861 -0.952 23.754 1.00 21.12 319 LYS A O 1
ATOM 2327 N N . LEU A 1 321 ? -43.469 -1.863 22.226 1.00 17.95 320 LEU A N 1
ATOM 2328 C CA . LEU A 1 321 ? -42.926 -0.564 21.837 1.00 16.31 320 LEU A CA 1
ATOM 2329 C C . LEU A 1 321 ? -44.029 0.346 21.321 1.00 18.89 320 LEU A C 1
ATOM 2330 O O . LEU A 1 321 ? -44.122 1.514 21.710 1.00 17.62 320 LEU A O 1
ATOM 2335 N N . LYS A 1 322 ? -44.881 -0.180 20.440 1.00 17.41 321 LYS A N 1
ATOM 2336 C CA . LYS A 1 322 ? -45.994 0.613 19.918 1.00 20.41 321 LYS A CA 1
ATOM 2337 C C . LYS A 1 322 ? -46.898 1.124 21.038 1.00 21.77 321 LYS A C 1
ATOM 2338 O O . LYS A 1 322 ? -47.342 2.274 21.000 1.00 21.75 321 LYS A O 1
ATOM 2344 N N . ALA A 1 323 ? -47.188 0.288 22.038 1.00 19.38 322 ALA A N 1
ATOM 2345 C CA . ALA A 1 323 ? -47.992 0.733 23.177 1.00 22.46 322 ALA A CA 1
ATOM 2346 C C . ALA A 1 323 ? -47.285 1.813 23.983 1.00 27.51 322 ALA A C 1
ATOM 2347 O O . ALA A 1 323 ? -47.943 2.595 24.677 1.00 26.30 322 ALA A O 1
ATOM 2349 N N . MET A 1 324 ? -45.964 1.862 23.918 1.00 21.45 323 MET A N 1
ATOM 2350 C CA . MET A 1 324 ? -45.184 2.930 24.527 1.00 21.52 323 MET A CA 1
ATOM 2351 C C . MET A 1 324 ? -45.016 4.131 23.595 1.00 21.48 323 MET A C 1
ATOM 2352 O O . MET A 1 324 ? -44.258 5.050 23.919 1.00 22.80 323 MET A O 1
ATOM 2357 N N . GLY A 1 325 ? -45.675 4.131 22.438 1.00 19.03 324 GLY A N 1
ATOM 2358 C CA . GLY A 1 325 ? -45.584 5.258 21.532 1.00 17.37 324 GLY A CA 1
ATOM 2359 C C . GLY A 1 325 ? -44.361 5.256 20.653 1.00 17.82 324 GLY A C 1
ATOM 2360 O O . GLY A 1 325 ? -43.968 6.312 20.154 1.00 18.44 324 GLY A O 1
ATOM 2361 N N . ILE A 1 326 ? -43.759 4.092 20.427 1.00 17.65 325 ILE A N 1
ATOM 2362 C CA . ILE A 1 326 ? -42.513 3.965 19.667 1.00 17.48 325 ILE A CA 1
ATOM 2363 C C . ILE A 1 326 ? -42.750 3.030 18.484 1.00 16.90 325 ILE A C 1
ATOM 2364 O O . ILE A 1 326 ? -43.088 1.855 18.677 1.00 17.01 325 ILE A O 1
ATOM 2369 N N . GLY A 1 327 ? -42.572 3.556 17.262 1.00 17.14 326 GLY A N 1
ATOM 2370 C CA . GLY A 1 327 ? -42.760 2.756 16.076 1.00 15.75 326 GLY A CA 1
ATOM 2371 C C . GLY A 1 327 ? -41.541 1.939 15.719 1.00 18.13 326 GLY A C 1
ATOM 2372 O O . GLY A 1 327 ? -40.416 2.258 16.075 1.00 17.14 326 GLY A O 1
ATOM 2373 N N . THR A 1 328 ? -41.802 0.857 14.996 1.00 15.10 327 THR A N 1
ATOM 2374 C CA . THR A 1 328 ? -40.768 -0.010 14.471 1.00 13.38 327 THR A CA 1
ATOM 2375 C C . THR A 1 328 ? -41.206 -0.497 13.101 1.00 15.03 327 THR A C 1
ATOM 2376 O O . THR A 1 328 ? -42.389 -0.438 12.745 1.00 16.38 327 THR A O 1
ATOM 2380 N N . GLY A 1 329 ? -40.231 -0.987 12.326 1.00 17.70 328 GLY A N 1
ATOM 2381 C CA . GLY A 1 329 ? -40.498 -1.565 11.029 1.00 18.42 328 GLY A CA 1
ATOM 2382 C C . GLY A 1 329 ? -39.929 -2.971 10.913 1.00 15.81 328 GLY A C 1
ATOM 2383 O O . GLY A 1 329 ? -39.137 -3.417 11.740 1.00 15.72 328 GLY A O 1
ATOM 2384 N N . LEU A 1 330 ? -40.349 -3.670 9.870 1.00 15.50 329 LEU A N 1
ATOM 2385 C CA . LEU A 1 330 ? -39.847 -5.013 9.585 1.00 14.33 329 LEU A CA 1
ATOM 2386 C C . LEU A 1 330 ? -39.273 -4.978 8.168 1.00 13.40 329 LEU A C 1
ATOM 2387 O O . LEU A 1 330 ? -40.008 -4.985 7.174 1.00 15.97 329 LEU A O 1
ATOM 2392 N N . HIS A 1 331 ? -37.949 -4.890 8.102 1.00 13.16 330 HIS A N 1
ATOM 2393 C CA . HIS A 1 331 ? -37.187 -4.822 6.862 1.00 13.45 330 HIS A CA 1
ATOM 2394 C C . HIS A 1 331 ? -36.210 -5.993 6.878 1.00 13.59 330 HIS A C 1
ATOM 2395 O O . HIS A 1 331 ? -35.071 -5.829 7.316 1.00 14.95 330 HIS A O 1
ATOM 2402 N N . PHE A 1 332 ? -36.617 -7.182 6.426 1.00 14.19 331 PHE A N 1
ATOM 2403 C CA . PHE A 1 332 ? -37.862 -7.493 5.737 1.00 13.71 331 PHE A CA 1
ATOM 2404 C C . PHE A 1 332 ? -38.304 -8.888 6.127 1.00 14.28 331 PHE A C 1
ATOM 2405 O O . PHE A 1 332 ? -37.473 -9.706 6.569 1.00 14.35 331 PHE A O 1
ATOM 2413 N N . ARG A 1 333 ? -39.589 -9.161 5.937 1.00 16.16 332 ARG A N 1
ATOM 2414 C CA . ARG A 1 333 ? -40.060 -10.540 5.886 1.00 16.40 332 ARG A CA 1
ATOM 2415 C C . ARG A 1 333 ? -39.540 -11.182 4.611 1.00 15.23 332 ARG A C 1
ATOM 2416 O O . ARG A 1 333 ? -39.916 -10.792 3.502 1.00 15.92 332 ARG A O 1
ATOM 2424 N N . ALA A 1 334 ? -38.677 -12.181 4.781 1.00 15.55 333 ALA A N 1
ATOM 2425 C CA . ALA A 1 334 ? -38.043 -12.829 3.645 1.00 16.63 333 ALA A CA 1
ATOM 2426 C C . ALA A 1 334 ? -39.057 -13.208 2.570 1.00 14.54 333 ALA A C 1
ATOM 2427 O O . ALA A 1 334 ? -40.119 -13.766 2.850 1.00 15.25 333 ALA A O 1
ATOM 2429 N N . ALA A 1 335 ? -38.690 -12.923 1.325 1.00 13.07 334 ALA A N 1
ATOM 2430 C CA . ALA A 1 335 ? -39.614 -13.138 0.225 1.00 13.95 334 ALA A CA 1
ATOM 2431 C C . ALA A 1 335 ? -40.061 -14.583 0.129 1.00 16.89 334 ALA A C 1
ATOM 2432 O O . ALA A 1 335 ? -41.233 -14.840 -0.177 1.00 15.01 334 ALA A O 1
ATOM 2434 N N . HIS A 1 336 ? -39.151 -15.549 0.348 1.00 15.79 335 HIS A N 1
ATOM 2435 C CA . HIS A 1 336 ? -39.505 -16.944 0.108 1.00 15.02 335 HIS A CA 1
ATOM 2436 C C . HIS A 1 336 ? -40.485 -17.490 1.139 1.00 18.63 335 HIS A C 1
ATOM 2437 O O . HIS A 1 336 ? -41.036 -18.582 0.919 1.00 19.15 335 HIS A O 1
ATOM 2444 N N . THR A 1 337 ? -40.743 -16.758 2.219 1.00 16.30 336 THR A N 1
ATOM 2445 C CA . THR A 1 337 ? -41.732 -17.138 3.214 1.00 16.47 336 THR A CA 1
ATOM 2446 C C . THR A 1 337 ? -43.112 -16.569 2.922 1.00 20.73 336 THR A C 1
ATOM 2447 O O . THR A 1 337 ? -44.063 -16.851 3.662 1.00 21.42 336 THR A O 1
ATOM 2451 N N . GLN A 1 338 ? -43.252 -15.791 1.869 1.00 17.56 337 GLN A N 1
ATOM 2452 C CA . GLN A 1 338 ? -44.529 -15.200 1.504 1.00 17.10 337 GLN A CA 1
ATOM 2453 C C . GLN A 1 338 ? -45.236 -16.070 0.480 1.00 19.24 337 GLN A C 1
ATOM 2454 O O . GLN A 1 338 ? -44.604 -16.709 -0.359 1.00 20.22 337 GLN A O 1
ATOM 2460 N N . LYS A 1 339 ? -46.571 -16.072 0.565 1.00 17.83 338 LYS A N 1
ATOM 2461 C CA . LYS A 1 339 ? -47.405 -17.082 -0.071 1.00 16.66 338 LYS A CA 1
ATOM 2462 C C . LYS A 1 339 ? -46.958 -17.418 -1.487 1.00 17.69 338 LYS A C 1
ATOM 2463 O O . LYS A 1 339 ? -46.735 -18.586 -1.817 1.00 19.46 338 LYS A O 1
ATOM 2469 N N . TYR A 1 340 ? -46.873 -16.417 -2.368 1.00 16.10 339 TYR A N 1
ATOM 2470 C CA . TYR A 1 340 ? -46.604 -16.735 -3.765 1.00 17.99 339 TYR A CA 1
ATOM 2471 C C . TYR A 1 340 ? -45.305 -17.504 -3.900 1.00 18.34 339 TYR A C 1
ATOM 2472 O O . TYR A 1 340 ? -45.244 -18.510 -4.618 1.00 18.65 339 TYR A O 1
ATOM 2481 N N . TYR A 1 341 ? -44.259 -17.036 -3.224 1.00 16.21 340 TYR A N 1
ATOM 2482 C CA . TYR A 1 341 ? -42.939 -17.641 -3.366 1.00 16.24 340 TYR A CA 1
ATOM 2483 C C . TYR A 1 341 ? -42.836 -18.943 -2.575 1.00 19.20 340 TYR A C 1
ATOM 2484 O O . TYR A 1 341 ? -42.188 -19.901 -3.019 1.00 20.18 340 TYR A O 1
ATOM 2493 N N . ARG A 1 342 ? -43.472 -18.973 -1.409 1.00 19.86 341 ARG A N 1
ATOM 2494 C CA . ARG A 1 342 ? -43.570 -20.186 -0.604 1.00 27.02 341 ARG A CA 1
ATOM 2495 C C . ARG A 1 342 ? -44.182 -21.331 -1.403 1.00 22.70 341 ARG A C 1
ATOM 2496 O O . ARG A 1 342 ? -43.755 -22.489 -1.295 1.00 25.41 341 ARG A O 1
ATOM 2504 N N . GLU A 1 343 ? -45.197 -21.035 -2.206 1.00 20.63 342 GLU A N 1
ATOM 2505 C CA . GLU A 1 343 ? -45.890 -22.092 -2.927 1.00 27.84 342 GLU A CA 1
ATOM 2506 C C . GLU A 1 343 ? -45.234 -22.419 -4.261 1.00 24.15 342 GLU A C 1
ATOM 2507 O O . GLU A 1 343 ? -45.244 -23.594 -4.671 1.00 26.92 342 GLU A O 1
ATOM 2513 N N . ARG A 1 344 ? -44.637 -21.422 -4.927 1.00 22.44 343 ARG A N 1
ATOM 2514 C CA . ARG A 1 344 ? -43.940 -21.662 -6.181 1.00 20.94 343 ARG A CA 1
ATOM 2515 C C . ARG A 1 344 ? -42.593 -22.333 -5.947 1.00 23.24 343 ARG A C 1
ATOM 2516 O O . ARG A 1 344 ? -42.185 -23.195 -6.729 1.00 26.94 343 ARG A O 1
ATOM 2524 N N . PHE A 1 345 ? -41.910 -21.979 -4.861 1.00 20.81 344 PHE A N 1
ATOM 2525 C CA . PHE A 1 345 ? -40.559 -22.460 -4.565 1.00 20.74 344 PHE A CA 1
ATOM 2526 C C . PHE A 1 345 ? -40.505 -23.127 -3.186 1.00 22.60 344 PHE A C 1
ATOM 2527 O O . PHE A 1 345 ? -39.799 -22.668 -2.275 1.00 23.43 344 PHE A O 1
ATOM 2535 N N . PRO A 1 346 ? -41.230 -24.234 -3.010 1.00 26.11 345 PRO A N 1
ATOM 2536 C CA . PRO A 1 346 ? -41.363 -24.820 -1.668 1.00 22.95 345 PRO A CA 1
ATOM 2537 C C . PRO A 1 346 ? -40.098 -25.492 -1.163 1.00 26.86 345 PRO A C 1
ATOM 2538 O O . PRO A 1 346 ? -39.989 -25.753 0.041 1.00 34.04 345 PRO A O 1
ATOM 2542 N N . GLU A 1 347 ? -39.168 -25.807 -2.057 1.00 24.84 346 GLU A N 1
ATOM 2543 C CA . GLU A 1 347 ? -37.918 -26.481 -1.741 1.00 31.71 346 GLU A CA 1
ATOM 2544 C C . GLU A 1 347 ? -36.844 -25.528 -1.237 1.00 30.48 346 GLU A C 1
ATOM 2545 O O . GLU A 1 347 ? -35.807 -25.992 -0.745 1.00 28.78 346 GLU A O 1
ATOM 2551 N N . VAL A 1 348 ? -37.059 -24.222 -1.370 1.00 26.58 347 VAL A N 1
ATOM 2552 C CA . VAL A 1 348 ? -36.065 -23.237 -0.960 1.00 28.04 347 VAL A CA 1
ATOM 2553 C C . VAL A 1 348 ? -35.967 -23.240 0.557 1.00 26.00 347 VAL A C 1
ATOM 2554 O O . VAL A 1 348 ? -36.963 -23.026 1.262 1.00 26.60 347 VAL A O 1
ATOM 2558 N N . SER A 1 349 ? -34.756 -23.485 1.062 1.00 24.87 348 SER A N 1
ATOM 2559 C CA . SER A 1 349 ? -34.473 -23.527 2.495 1.00 24.10 348 SER A CA 1
ATOM 2560 C C . SER A 1 349 ? -33.213 -22.709 2.761 1.00 23.56 348 SER A C 1
ATOM 2561 O O . SER A 1 349 ? -32.121 -23.076 2.318 1.00 22.23 348 SER A O 1
ATOM 2564 N N . LEU A 1 350 ? -33.366 -21.597 3.476 1.00 17.39 349 LEU A N 1
ATOM 2565 C CA . LEU A 1 350 ? -32.338 -20.572 3.607 1.00 17.32 349 LEU A CA 1
ATOM 2566 C C . LEU A 1 350 ? -32.202 -20.292 5.096 1.00 16.96 349 LEU A C 1
ATOM 2567 O O . LEU A 1 350 ? -32.888 -19.403 5.620 1.00 18.02 349 LEU A O 1
ATOM 2572 N N . PRO A 1 351 ? -31.334 -21.026 5.803 1.00 17.11 350 PRO A N 1
ATOM 2573 C CA . PRO A 1 351 ? -31.388 -20.979 7.276 1.00 17.03 350 PRO A CA 1
ATOM 2574 C C . PRO A 1 351 ? -31.059 -19.626 7.890 1.00 16.24 350 PRO A C 1
ATOM 2575 O O . PRO A 1 351 ? -31.725 -19.209 8.847 1.00 19.55 350 PRO A O 1
ATOM 2579 N N . ASN A 1 352 ? -30.030 -18.934 7.398 1.00 17.08 351 ASN A N 1
ATOM 2580 C CA . ASN A 1 352 ? -29.680 -17.642 7.988 1.00 18.06 351 ASN A CA 1
ATOM 2581 C C . ASN A 1 352 ? -30.789 -16.634 7.760 1.00 14.78 351 ASN A C 1
ATOM 2582 O O . ASN A 1 352 ? -31.126 -15.848 8.648 1.00 15.37 351 ASN A O 1
ATOM 2587 N N . THR A 1 353 ? -31.340 -16.623 6.549 1.00 14.31 352 THR A N 1
ATOM 2588 C CA . THR A 1 353 ? -32.474 -15.763 6.226 1.00 13.66 352 THR A CA 1
ATOM 2589 C C . THR A 1 353 ? -33.664 -16.051 7.128 1.00 14.11 352 THR A C 1
ATOM 2590 O O . THR A 1 353 ? -34.285 -15.144 7.690 1.00 15.29 352 THR A O 1
ATOM 2594 N N . GLU A 1 354 ? -34.005 -17.323 7.272 1.00 14.43 353 GLU A N 1
ATOM 2595 C CA . GLU A 1 354 ? -35.192 -17.670 8.040 1.00 17.34 353 GLU A CA 1
ATOM 2596 C C . GLU A 1 354 ? -35.010 -17.317 9.506 1.00 18.57 353 GLU A C 1
ATOM 2597 O O . GLU A 1 354 ? -35.940 -16.815 10.149 1.00 18.95 353 GLU A O 1
ATOM 2603 N N . TRP A 1 355 ? -33.817 -17.560 10.044 1.00 16.79 354 TRP A N 1
ATOM 2604 C CA . TRP A 1 355 ? -33.555 -17.220 11.435 1.00 16.88 354 TRP A CA 1
ATOM 2605 C C . TRP A 1 355 ? -33.684 -15.720 11.664 1.00 18.60 354 TRP A C 1
ATOM 2606 O O . TRP A 1 355 ? -34.316 -15.283 12.629 1.00 17.91 354 TRP A O 1
ATOM 2617 N N . ASN A 1 356 ? -33.067 -14.907 10.794 1.00 14.91 355 ASN A N 1
ATOM 2618 C CA . ASN A 1 356 ? -33.131 -13.452 10.955 1.00 14.96 355 ASN A CA 1
ATOM 2619 C C . ASN A 1 356 ? -34.513 -12.891 10.643 1.00 15.09 355 ASN A C 1
ATOM 2620 O O . ASN A 1 356 ? -34.986 -11.994 11.340 1.00 15.76 355 ASN A O 1
ATOM 2625 N N . SER A 1 357 ? -35.154 -13.363 9.575 1.00 15.38 356 SER A N 1
ATOM 2626 C CA . SER A 1 357 ? -36.444 -12.794 9.184 1.00 15.95 356 SER A CA 1
ATOM 2627 C C . SER A 1 357 ? -37.447 -12.872 10.324 1.00 17.82 356 SER A C 1
ATOM 2628 O O . SER A 1 357 ? -38.264 -11.964 10.489 1.00 18.06 356 SER A O 1
ATOM 2631 N N . ALA A 1 358 ? -37.349 -13.910 11.158 1.00 16.01 357 ALA A N 1
ATOM 2632 C CA . ALA A 1 358 ? -38.253 -14.100 12.285 1.00 17.24 357 ALA A CA 1
ATOM 2633 C C . ALA A 1 358 ? -37.872 -13.268 13.502 1.00 14.93 357 ALA A C 1
ATOM 2634 O O . ALA A 1 358 ? -38.690 -13.167 14.430 1.00 18.45 357 ALA A O 1
ATOM 2636 N N . ARG A 1 359 ? -36.696 -12.636 13.502 1.00 14.31 358 ARG A N 1
ATOM 2637 C CA . ARG A 1 359 ? -36.183 -12.004 14.698 1.00 15.46 358 ARG A CA 1
ATOM 2638 C C . ARG A 1 359 ? -35.809 -10.542 14.535 1.00 12.91 358 ARG A C 1
ATOM 2639 O O . ARG A 1 359 ? -35.494 -9.892 15.545 1.00 16.65 358 ARG A O 1
ATOM 2647 N N . ILE A 1 360 ? -35.873 -9.971 13.317 1.00 14.33 359 ILE A N 1
ATOM 2648 C CA . ILE A 1 360 ? -35.367 -8.617 13.109 1.00 13.36 359 ILE A CA 1
ATOM 2649 C C . ILE A 1 360 ? -36.482 -7.598 13.258 1.00 14.73 359 ILE A C 1
ATOM 2650 O O . ILE A 1 360 ? -37.648 -7.834 12.922 1.00 15.97 359 ILE A O 1
ATOM 2655 N N . CYS A 1 361 ? -36.096 -6.412 13.707 1.00 13.18 360 CYS A N 1
ATOM 2656 C CA . CYS A 1 361 ? -36.929 -5.240 13.495 1.00 14.67 360 CYS A CA 1
ATOM 2657 C C . CYS A 1 361 ? -36.033 -4.017 13.416 1.00 15.60 360 CYS A C 1
ATOM 2658 O O . CYS A 1 361 ? -34.860 -4.053 13.780 1.00 16.52 360 CYS A O 1
ATOM 2661 N N . SER A 1 362 ? -36.598 -2.935 12.890 1.00 13.39 361 SER A N 1
ATOM 2662 C CA . SER A 1 362 ? -35.908 -1.670 12.694 1.00 11.62 361 SER A CA 1
ATOM 2663 C C . SER A 1 362 ? -36.448 -0.691 13.713 1.00 13.99 361 SER A C 1
ATOM 2664 O O . SER A 1 362 ? -37.664 -0.489 13.775 1.00 15.19 361 SER A O 1
ATOM 2667 N N . ILE A 1 363 ? -35.566 -0.117 14.531 1.00 11.98 362 ILE A N 1
ATOM 2668 C CA . ILE A 1 363 ? -35.978 0.848 15.549 1.00 14.81 362 ILE A CA 1
ATOM 2669 C C . ILE A 1 363 ? -35.804 2.264 15.000 1.00 14.44 362 ILE A C 1
ATOM 2670 O O . ILE A 1 363 ? -35.159 2.457 13.956 1.00 13.21 362 ILE A O 1
ATOM 2675 N N . PRO A 1 364 ? -36.379 3.281 15.631 1.00 13.66 363 PRO A N 1
ATOM 2676 C CA . PRO A 1 364 ? -36.381 4.620 15.009 1.00 13.65 363 PRO A CA 1
ATOM 2677 C C . PRO A 1 364 ? -34.992 5.133 14.655 1.00 14.36 363 PRO A C 1
ATOM 2678 O O . PRO A 1 364 ? -34.074 5.183 15.488 1.00 13.32 363 PRO A O 1
ATOM 2682 N N . LEU A 1 365 ? -34.850 5.566 13.413 1.00 12.82 364 LEU A N 1
ATOM 2683 C CA . LEU A 1 365 ? -33.589 6.151 12.955 1.00 12.39 364 LEU A CA 1
ATOM 2684 C C . LEU A 1 365 ? -33.919 7.115 11.824 1.00 12.77 364 LEU A C 1
ATOM 2685 O O . LEU A 1 365 ? -34.295 6.684 10.733 1.00 12.81 364 LEU A O 1
ATOM 2690 N N . PHE A 1 366 ? -33.843 8.413 12.101 1.00 12.62 365 PHE A N 1
ATOM 2691 C CA . PHE A 1 366 ? -34.027 9.432 11.086 1.00 14.70 365 PHE A CA 1
ATOM 2692 C C . PHE A 1 366 ? -33.446 10.720 11.636 1.00 13.56 365 PHE A C 1
ATOM 2693 O O . PHE A 1 366 ? -33.361 10.880 12.862 1.00 13.88 365 PHE A O 1
ATOM 2701 N N . PRO A 1 367 ? -32.962 11.619 10.778 1.00 14.52 366 PRO A N 1
ATOM 2702 C CA . PRO A 1 367 ? -32.108 12.698 11.296 1.00 15.28 366 PRO A CA 1
ATOM 2703 C C . PRO A 1 367 ? -32.854 13.761 12.063 1.00 14.89 366 PRO A C 1
ATOM 2704 O O . PRO A 1 367 ? -32.211 14.497 12.823 1.00 18.84 366 PRO A O 1
ATOM 2708 N N . ASP A 1 368 ? -34.175 13.864 11.925 1.00 16.65 367 ASP A N 1
ATOM 2709 C CA . ASP A 1 368 ? -34.931 14.801 12.741 1.00 15.76 367 ASP A CA 1
ATOM 2710 C C . ASP A 1 368 ? -35.202 14.277 14.147 1.00 16.43 367 ASP A C 1
ATOM 2711 O O . ASP A 1 368 ? -35.790 15.012 14.954 1.00 21.91 367 ASP A O 1
ATOM 2716 N N . MET A 1 369 ? -34.777 13.052 14.477 1.00 15.32 368 MET A N 1
ATOM 2717 C CA . MET A 1 369 ? -34.846 12.583 15.856 1.00 16.06 368 MET A CA 1
ATOM 2718 C C . MET A 1 369 ? -34.000 13.467 16.753 1.00 19.73 368 MET A C 1
ATOM 2719 O O . MET A 1 369 ? -32.869 13.830 16.415 1.00 19.01 368 MET A O 1
ATOM 2724 N N . THR A 1 370 ? -34.548 13.798 17.914 1.00 18.71 369 THR A N 1
ATOM 2725 C CA . THR A 1 370 ? -33.798 14.511 18.931 1.00 17.28 369 THR A CA 1
ATOM 2726 C C . THR A 1 370 ? -33.027 13.533 19.805 1.00 17.24 369 THR A C 1
ATOM 2727 O O . THR A 1 370 ? -33.297 12.334 19.822 1.00 17.17 369 THR A O 1
ATOM 2731 N N . ASP A 1 371 ? -32.069 14.063 20.576 1.00 17.50 370 ASP A N 1
ATOM 2732 C CA . ASP A 1 371 ? -31.348 13.207 21.516 1.00 16.79 370 ASP A CA 1
ATOM 2733 C C . ASP A 1 371 ? -32.312 12.560 22.505 1.00 19.19 370 ASP A C 1
ATOM 2734 O O . ASP A 1 371 ? -32.124 11.408 22.899 1.00 16.55 370 ASP A O 1
ATOM 2739 N N . ASP A 1 372 ? -33.350 13.292 22.927 1.00 19.43 371 ASP A N 1
ATOM 2740 C CA . ASP A 1 372 ? -34.312 12.708 23.855 1.00 17.30 371 ASP A CA 1
ATOM 2741 C C . ASP A 1 372 ? -35.156 11.620 23.193 1.00 19.74 371 ASP A C 1
ATOM 2742 O O . ASP A 1 372 ? -35.536 10.652 23.862 1.00 19.98 371 ASP A O 1
ATOM 2747 N N . ASP A 1 373 ? -35.455 11.743 21.890 1.00 17.27 372 ASP A N 1
ATOM 2748 C CA . ASP A 1 373 ? -36.108 10.644 21.179 1.00 17.22 372 ASP A CA 1
ATOM 2749 C C . ASP A 1 373 ? -35.265 9.380 21.264 1.00 16.76 372 ASP A C 1
ATOM 2750 O O . ASP A 1 373 ? -35.790 8.283 21.480 1.00 16.56 372 ASP A O 1
ATOM 2755 N N . VAL A 1 374 ? -33.953 9.519 21.059 1.00 14.71 373 VAL A N 1
ATOM 2756 C CA . VAL A 1 374 ? -33.061 8.372 21.116 1.00 15.33 373 VAL A CA 1
ATOM 2757 C C . VAL A 1 374 ? -33.040 7.795 22.527 1.00 14.84 373 VAL A C 1
ATOM 2758 O O . VAL A 1 374 ? -33.153 6.590 22.713 1.00 16.62 373 VAL A O 1
ATOM 2762 N N . THR A 1 375 ? -32.961 8.650 23.550 1.00 15.34 374 THR A N 1
ATOM 2763 C CA . THR A 1 375 ? -33.001 8.163 24.924 1.00 15.79 374 THR A CA 1
ATOM 2764 C C . THR A 1 375 ? -34.286 7.390 25.205 1.00 15.79 374 THR A C 1
ATOM 2765 O O . THR A 1 375 ? -34.267 6.376 25.913 1.00 17.45 374 THR A O 1
ATOM 2769 N N . ARG A 1 376 ? -35.404 7.860 24.653 1.00 17.76 375 ARG A N 1
ATOM 2770 C CA . ARG A 1 376 ? -36.685 7.189 24.854 1.00 16.25 375 ARG A CA 1
ATOM 2771 C C . ARG A 1 376 ? -36.646 5.773 24.299 1.00 18.74 375 ARG A C 1
ATOM 2772 O O . ARG A 1 376 ? -37.104 4.824 24.951 1.00 16.65 375 ARG A O 1
ATOM 2780 N N . VAL A 1 377 ? -36.073 5.607 23.111 1.00 14.99 376 VAL A N 1
ATOM 2781 C CA . VAL A 1 377 ? -35.985 4.283 22.509 1.00 15.19 376 VAL A CA 1
ATOM 2782 C C . VAL A 1 377 ? -35.084 3.384 23.341 1.00 16.04 376 VAL A C 1
ATOM 2783 O O . VAL A 1 377 ? -35.444 2.246 23.680 1.00 15.07 376 VAL A O 1
ATOM 2787 N N . ILE A 1 378 ? -33.907 3.884 23.696 1.00 15.49 377 ILE A N 1
ATOM 2788 C CA . ILE A 1 378 ? -32.956 3.071 24.451 1.00 17.90 377 ILE A CA 1
ATOM 2789 C C . ILE A 1 378 ? -33.556 2.675 25.792 1.00 17.14 377 ILE A C 1
ATOM 2790 O O . ILE A 1 378 ? -33.451 1.521 26.216 1.00 18.59 377 ILE A O 1
ATOM 2795 N N . THR A 1 379 ? -34.193 3.629 26.486 1.00 15.82 378 THR A N 1
ATOM 2796 C CA . THR A 1 379 ? -34.804 3.319 27.777 1.00 16.56 378 THR A CA 1
ATOM 2797 C C . THR A 1 379 ? -35.870 2.237 27.637 1.00 20.09 378 THR A C 1
ATOM 2798 O O . THR A 1 379 ? -35.905 1.290 28.425 1.00 21.31 378 THR A O 1
ATOM 2802 N N . ALA A 1 380 ? -36.721 2.339 26.611 1.00 17.41 379 ALA A N 1
ATOM 2803 C CA . ALA A 1 380 ? -37.767 1.341 26.418 1.00 18.42 379 ALA A CA 1
ATOM 2804 C C . ALA A 1 380 ? -37.164 -0.033 26.161 1.00 20.01 379 ALA A C 1
ATOM 2805 O O . ALA A 1 380 ? -37.662 -1.039 26.673 1.00 18.97 379 ALA A O 1
ATOM 2807 N N . LEU A 1 381 ? -36.094 -0.101 25.358 1.00 17.21 380 LEU A N 1
ATOM 2808 C CA . LEU A 1 381 ? -35.466 -1.390 25.091 1.00 17.62 380 LEU A CA 1
ATOM 2809 C C . LEU A 1 381 ? -34.848 -1.978 26.357 1.00 19.77 380 LEU A C 1
ATOM 2810 O O . LEU A 1 381 ? -34.965 -3.179 26.602 1.00 20.57 380 LEU A O 1
ATOM 2815 N N . HIS A 1 382 ? -34.231 -1.148 27.206 1.00 20.19 381 HIS A N 1
ATOM 2816 C CA . HIS A 1 382 ? -33.713 -1.674 28.465 1.00 17.69 381 HIS A CA 1
ATOM 2817 C C . HIS A 1 382 ? -34.843 -2.163 29.356 1.00 22.24 381 HIS A C 1
ATOM 2818 O O . HIS A 1 382 ? -34.699 -3.188 30.040 1.00 23.64 381 HIS A O 1
ATOM 2825 N N . GLN A 1 383 ? -35.979 -1.452 29.361 1.00 20.76 382 GLN A N 1
ATOM 2826 C CA . GLN A 1 383 ? -37.098 -1.867 30.204 1.00 24.38 382 GLN A CA 1
ATOM 2827 C C . GLN A 1 383 ? -37.693 -3.177 29.721 1.00 25.25 382 GLN A C 1
ATOM 2828 O O . GLN A 1 383 ? -38.093 -4.021 30.535 1.00 27.92 382 GLN A O 1
ATOM 2834 N N . LEU A 1 384 ? -37.773 -3.361 28.405 1.00 23.27 383 LEU A N 1
ATOM 2835 C CA . LEU A 1 384 ? -38.408 -4.541 27.846 1.00 23.49 383 LEU A CA 1
ATOM 2836 C C . LEU A 1 384 ? -37.495 -5.765 27.800 1.00 23.74 383 LEU A C 1
ATOM 2837 O O . LEU A 1 384 ? -37.996 -6.871 27.566 1.00 30.90 383 LEU A O 1
ATOM 2842 N N . SER A 1 385 ? -36.187 -5.612 28.012 1.00 22.62 384 SER A N 1
ATOM 2843 C CA . SER A 1 385 ? -35.278 -6.761 28.038 1.00 25.73 384 SER A CA 1
ATOM 2844 C C . SER A 1 385 ? -35.739 -7.745 29.095 1.00 31.81 384 SER A C 1
ATOM 2845 O O . SER A 1 385 ? -35.181 -7.774 30.192 1.00 52.21 384 SER A O 1
ATOM 2848 N N . ASP B 1 11 ? -41.956 35.311 -24.315 1.00 45.30 3 ASP B N 1
ATOM 2849 C CA . ASP B 1 11 ? -43.079 35.669 -25.177 1.00 34.08 3 ASP B CA 1
ATOM 2850 C C . ASP B 1 11 ? -43.658 34.448 -25.905 1.00 35.74 3 ASP B C 1
ATOM 2851 O O . ASP B 1 11 ? -44.662 34.561 -26.610 1.00 37.68 3 ASP B O 1
ATOM 2856 N N . PHE B 1 12 ? -43.025 33.288 -25.746 1.00 28.01 4 PHE B N 1
ATOM 2857 C CA . PHE B 1 12 ? -43.511 32.087 -26.411 1.00 23.70 4 PHE B CA 1
ATOM 2858 C C . PHE B 1 12 ? -44.849 31.685 -25.819 1.00 22.49 4 PHE B C 1
ATOM 2859 O O . PHE B 1 12 ? -45.012 31.621 -24.596 1.00 22.20 4 PHE B O 1
ATOM 2867 N N . LEU B 1 13 ? -45.803 31.394 -26.693 1.00 21.38 5 LEU B N 1
ATOM 2868 C CA . LEU B 1 13 ? -47.100 30.870 -26.289 1.00 20.12 5 LEU B CA 1
ATOM 2869 C C . LEU B 1 13 ? -47.142 29.366 -26.536 1.00 18.92 5 LEU B C 1
ATOM 2870 O O . LEU B 1 13 ? -47.318 28.938 -27.682 1.00 18.64 5 LEU B O 1
ATOM 2875 N N . PRO B 1 14 ? -46.969 28.527 -25.525 1.00 18.32 6 PRO B N 1
ATOM 2876 C CA . PRO B 1 14 ? -46.985 27.074 -25.762 1.00 17.38 6 PRO B CA 1
ATOM 2877 C C . PRO B 1 14 ? -48.398 26.580 -26.013 1.00 17.00 6 PRO B C 1
ATOM 2878 O O . PRO B 1 14 ? -49.366 27.293 -25.786 1.00 16.97 6 PRO B O 1
ATOM 2882 N N . PHE B 1 15 ? -48.533 25.327 -26.491 1.00 16.47 7 PHE B N 1
ATOM 2883 C CA . PHE B 1 15 ? -49.891 24.843 -26.740 1.00 15.28 7 PHE B CA 1
ATOM 2884 C C . PHE B 1 15 ? -50.605 24.469 -25.454 1.00 14.81 7 PHE B C 1
ATOM 2885 O O . PHE B 1 15 ? -51.832 24.381 -25.454 1.00 14.68 7 PHE B O 1
ATOM 2893 N N . SER B 1 16 ? -49.870 24.276 -24.354 1.00 15.45 8 SER B N 1
ATOM 2894 C CA . SER B 1 16 ? -50.467 24.011 -23.064 1.00 15.03 8 SER B CA 1
ATOM 2895 C C . SER B 1 16 ? -49.517 24.476 -21.978 1.00 14.80 8 SER B C 1
ATOM 2896 O O . SER B 1 16 ? -48.296 24.422 -22.140 1.00 16.89 8 SER B O 1
ATOM 2899 N N . ARG B 1 17 ? -50.092 24.900 -20.848 1.00 14.88 9 ARG B N 1
ATOM 2900 C CA . ARG B 1 17 ? -49.341 25.222 -19.642 1.00 15.23 9 ARG B CA 1
ATOM 2901 C C . ARG B 1 17 ? -50.267 24.913 -18.477 1.00 16.26 9 ARG B C 1
ATOM 2902 O O . ARG B 1 17 ? -51.476 25.119 -18.605 1.00 16.74 9 ARG B O 1
ATOM 2910 N N . PRO B 1 18 ? -49.754 24.408 -17.350 1.00 16.25 10 PRO B N 1
ATOM 2911 C CA . PRO B 1 18 ? -50.627 24.154 -16.195 1.00 14.73 10 PRO B CA 1
ATOM 2912 C C . PRO B 1 18 ? -51.011 25.448 -15.509 1.00 16.76 10 PRO B C 1
ATOM 2913 O O . PRO B 1 18 ? -50.385 26.490 -15.699 1.00 18.85 10 PRO B O 1
ATOM 2917 N N . SER B 1 19 ? -52.085 25.382 -14.724 1.00 17.74 11 SER B N 1
ATOM 2918 C CA . SER B 1 19 ? -52.534 26.506 -13.906 1.00 19.58 11 SER B CA 1
ATOM 2919 C C . SER B 1 19 ? -52.209 26.198 -12.451 1.00 29.38 11 SER B C 1
ATOM 2920 O O . SER B 1 19 ? -53.026 25.623 -11.730 1.00 46.71 11 SER B O 1
ATOM 2923 N N . MET B 1 20 ? -51.017 26.593 -12.024 1.00 26.94 12 MET B N 1
ATOM 2924 C CA . MET B 1 20 ? -50.512 26.295 -10.691 1.00 19.64 12 MET B CA 1
ATOM 2925 C C . MET B 1 20 ? -50.240 27.608 -9.981 1.00 26.64 12 MET B C 1
ATOM 2926 O O . MET B 1 20 ? -49.603 28.499 -10.551 1.00 3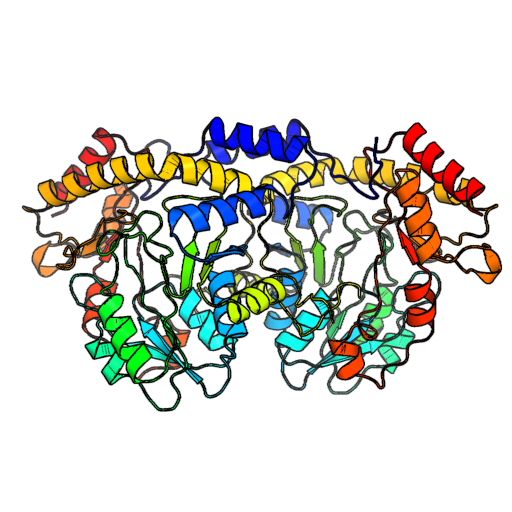2.09 12 MET B O 1
ATOM 2931 N N . GLY B 1 21 ? -50.688 27.715 -8.742 1.00 21.92 13 GLY B N 1
ATOM 2932 C CA . GLY B 1 21 ? -50.529 28.937 -7.977 1.00 27.51 13 GLY B CA 1
ATOM 2933 C C . GLY B 1 21 ? -50.493 28.669 -6.497 1.00 24.23 13 GLY B C 1
ATOM 2934 O O . GLY B 1 21 ? -50.063 27.600 -6.048 1.00 21.87 13 GLY B O 1
ATOM 2935 N N . ASP B 1 22 ? -50.968 29.649 -5.727 1.00 25.58 14 ASP B N 1
ATOM 2936 C CA . ASP B 1 22 ? -50.860 29.555 -4.283 1.00 23.05 14 ASP B CA 1
ATOM 2937 C C . ASP B 1 22 ? -51.665 28.394 -3.711 1.00 25.59 14 ASP B C 1
ATOM 2938 O O . ASP B 1 22 ? -51.252 27.798 -2.714 1.00 23.65 14 ASP B O 1
ATOM 2943 N N . ALA B 1 23 ? -52.801 28.040 -4.317 1.00 23.18 15 ALA B N 1
ATOM 2944 C CA . ALA B 1 23 ? -53.590 26.935 -3.777 1.00 21.06 15 ALA B CA 1
ATOM 2945 C C . ALA B 1 23 ? -52.820 25.621 -3.843 1.00 19.69 15 ALA B C 1
ATOM 2946 O O . ALA B 1 23 ? -52.834 24.830 -2.887 1.00 19.93 15 ALA B O 1
ATOM 2948 N N . GLU B 1 24 ? -52.167 25.356 -4.975 1.00 18.81 16 GLU B N 1
ATOM 2949 C CA . GLU B 1 24 ? -51.330 24.170 -5.073 1.00 17.75 16 GLU B CA 1
ATOM 2950 C C . GLU B 1 24 ? -50.177 24.234 -4.072 1.00 21.15 16 GLU B C 1
ATOM 2951 O O . GLU B 1 24 ? -49.860 23.235 -3.419 1.00 18.95 16 GLU B O 1
ATOM 2957 N N . LEU B 1 25 ? -49.536 25.395 -3.935 1.00 19.18 17 LEU B N 1
ATOM 2958 C CA . LEU B 1 25 ? -48.406 25.489 -3.019 1.00 19.73 17 LEU B CA 1
ATOM 2959 C C . LEU B 1 25 ? -48.855 25.261 -1.582 1.00 20.68 17 LEU B C 1
ATOM 2960 O O . LEU B 1 25 ? -48.155 24.597 -0.801 1.00 24.41 17 LEU B O 1
ATOM 2965 N N . ALA B 1 26 ? -50.044 25.748 -1.227 1.00 23.50 18 ALA B N 1
ATOM 2966 C CA . ALA B 1 26 ? -50.572 25.543 0.119 1.00 21.64 18 ALA B CA 1
ATOM 2967 C C . ALA B 1 26 ? -50.886 24.073 0.383 1.00 21.44 18 ALA B C 1
ATOM 2968 O O . ALA B 1 26 ? -50.711 23.592 1.500 1.00 22.33 18 ALA B O 1
ATOM 2970 N N . ALA B 1 27 ? -51.388 23.359 -0.621 1.00 19.22 19 ALA B N 1
ATOM 2971 C CA . ALA B 1 27 ? -51.646 21.932 -0.457 1.00 18.34 19 ALA B CA 1
ATOM 2972 C C . ALA B 1 27 ? -50.345 21.172 -0.254 1.00 19.79 19 ALA B C 1
ATOM 2973 O O . ALA B 1 27 ? -50.271 20.251 0.567 1.00 18.72 19 ALA B O 1
ATOM 2975 N N . LEU B 1 28 ? -49.316 21.527 -1.019 1.00 19.68 20 LEU B N 1
ATOM 2976 C CA . LEU B 1 28 ? -48.013 20.894 -0.854 1.00 20.15 20 LEU B CA 1
ATOM 2977 C C . LEU B 1 28 ? -47.451 21.172 0.531 1.00 23.03 20 LEU B C 1
ATOM 2978 O O . LEU B 1 28 ? -46.893 20.269 1.180 1.00 19.16 20 LEU B O 1
ATOM 2983 N N . ARG B 1 29 ? -47.593 22.418 1.004 1.00 20.87 21 ARG B N 1
ATOM 2984 C CA . ARG B 1 29 ? -47.127 22.767 2.337 1.00 20.44 21 ARG B CA 1
ATOM 2985 C C . ARG B 1 29 ? -47.764 21.865 3.380 1.00 21.80 21 ARG B C 1
ATOM 2986 O O . ARG B 1 29 ? -47.082 21.363 4.281 1.00 22.34 21 ARG B O 1
ATOM 2994 N N . GLU B 1 30 ? -49.081 21.652 3.272 1.00 19.75 22 GLU B N 1
ATOM 2995 C CA A GLU B 1 30 ? -49.795 20.825 4.241 0.46 20.48 22 GLU B CA 1
ATOM 2996 C CA B GLU B 1 30 ? -49.783 20.829 4.250 0.54 20.44 22 GLU B CA 1
ATOM 2997 C C . GLU B 1 30 ? -49.235 19.410 4.268 1.00 19.59 22 GLU B C 1
ATOM 2998 O O . GLU B 1 30 ? -49.007 18.843 5.337 1.00 21.66 22 GLU B O 1
ATOM 3009 N N . VAL B 1 31 ? -49.012 18.821 3.092 1.00 18.48 23 VAL B N 1
ATOM 3010 C CA . VAL B 1 31 ? -48.497 17.456 3.041 1.00 17.46 23 VAL B CA 1
ATOM 3011 C C . VAL B 1 31 ? -47.097 17.398 3.639 1.00 18.28 23 VAL B C 1
ATOM 3012 O O . VAL B 1 31 ? -46.773 16.511 4.436 1.00 19.57 23 VAL B O 1
ATOM 3016 N N . LEU B 1 32 ? -46.235 18.328 3.238 1.00 18.66 24 LEU B N 1
ATOM 3017 C CA . LEU B 1 32 ? -44.873 18.329 3.759 1.00 21.34 24 LEU B CA 1
ATOM 3018 C C . LEU B 1 32 ? -44.872 18.477 5.274 1.00 21.72 24 LEU B C 1
ATOM 3019 O O . LEU B 1 32 ? -44.123 17.789 5.982 1.00 23.47 24 LEU B O 1
ATOM 3024 N N . GLN B 1 33 ? -45.707 19.378 5.793 1.00 21.07 25 GLN B N 1
ATOM 3025 C CA . GLN B 1 33 ? -45.759 19.592 7.238 1.00 20.61 25 GLN B CA 1
ATOM 3026 C C . GLN B 1 33 ? -46.252 18.352 7.971 1.00 24.41 25 GLN B C 1
ATOM 3027 O O . GLN B 1 33 ? -45.837 18.104 9.109 1.00 24.51 25 GLN B O 1
ATOM 3033 N N . SER B 1 34 ? -47.121 17.555 7.339 1.00 22.74 26 SER B N 1
ATOM 3034 C CA . SER B 1 34 ? -47.632 16.347 7.975 1.00 21.55 26 SER B CA 1
ATOM 3035 C C . SER B 1 34 ? -46.557 15.279 8.104 1.00 20.66 26 SER B C 1
ATOM 3036 O O . SER B 1 34 ? -46.642 14.406 8.975 1.00 25.61 26 SER B O 1
ATOM 3039 N N . GLY B 1 35 ? -45.559 15.311 7.240 1.00 20.56 27 GLY B N 1
ATOM 3040 C CA . GLY B 1 35 ? -44.578 14.262 7.206 1.00 20.30 27 GLY B CA 1
ATOM 3041 C C . GLY B 1 35 ? -45.018 13.009 6.488 1.00 18.23 27 GLY B C 1
ATOM 3042 O O . GLY B 1 35 ? -44.205 12.095 6.328 1.00 23.73 27 GLY B O 1
ATOM 3043 N N . TRP B 1 36 ? -46.270 12.940 6.038 1.00 18.05 28 TRP B N 1
ATOM 3044 C CA . TRP B 1 36 ? -46.788 11.758 5.346 1.00 16.29 28 TRP B CA 1
ATOM 3045 C C . TRP B 1 36 ? -46.851 12.103 3.864 1.00 18.20 28 TRP B C 1
ATOM 3046 O O . TRP B 1 36 ? -47.840 12.639 3.370 1.00 17.08 28 TRP B O 1
ATOM 3057 N N . ILE B 1 37 ? -45.787 11.762 3.130 1.00 15.50 29 ILE B N 1
ATOM 3058 C CA . ILE B 1 37 ? -45.639 12.308 1.791 1.00 15.15 29 ILE B CA 1
ATOM 3059 C C . ILE B 1 37 ? -45.962 11.303 0.699 1.00 14.72 29 ILE B C 1
ATOM 3060 O O . ILE B 1 37 ? -46.250 11.723 -0.430 1.00 14.77 29 ILE B O 1
ATOM 3065 N N . THR B 1 38 ? -45.951 10.006 0.983 1.00 15.05 30 THR B N 1
ATOM 3066 C CA . THR B 1 38 ? -46.405 9.111 -0.079 1.00 18.06 30 THR B CA 1
ATOM 3067 C C . THR B 1 38 ? -47.828 8.647 0.248 1.00 16.62 30 THR B C 1
ATOM 3068 O O . THR B 1 38 ? -48.534 9.305 1.008 1.00 16.92 30 THR B O 1
ATOM 3072 N N . THR B 1 39 ? -48.286 7.586 -0.412 1.00 15.36 31 THR B N 1
ATOM 3073 C CA . THR B 1 39 ? -49.704 7.244 -0.424 1.00 15.27 31 THR B CA 1
ATOM 3074 C C . THR B 1 39 ? -50.298 7.216 0.973 1.00 18.41 31 THR B C 1
ATOM 3075 O O . THR B 1 39 ? -49.819 6.488 1.852 1.00 18.48 31 THR B O 1
ATOM 3079 N N . GLY B 1 40 ? -51.390 7.960 1.149 1.00 15.99 32 GLY B N 1
ATOM 3080 C CA . GLY B 1 40 ? -51.995 8.157 2.446 1.00 17.94 32 GLY B CA 1
ATOM 3081 C C . GLY B 1 40 ? -53.364 8.814 2.353 1.00 17.09 32 GLY B C 1
ATOM 3082 O O . GLY B 1 40 ? -54.143 8.538 1.427 1.00 17.27 32 GLY B O 1
ATOM 3083 N N . PRO B 1 41 ? -53.684 9.698 3.307 1.00 16.86 33 PRO B N 1
ATOM 3084 C CA . PRO B 1 41 ? -55.032 10.290 3.327 1.00 17.13 33 PRO B CA 1
ATOM 3085 C C . PRO B 1 41 ? -55.357 11.131 2.121 1.00 19.46 33 PRO B C 1
ATOM 3086 O O . PRO B 1 41 ? -56.539 11.212 1.767 1.00 18.63 33 PRO B O 1
ATOM 3090 N N . LYS B 1 42 ? -54.375 11.739 1.448 1.00 16.37 34 LYS B N 1
ATOM 3091 C CA . LYS B 1 42 ? -54.733 12.535 0.270 1.00 14.84 34 LYS B CA 1
ATOM 3092 C C . LYS B 1 42 ? -55.171 11.647 -0.879 1.00 17.07 34 LYS B C 1
ATOM 3093 O O . LYS B 1 42 ? -56.104 11.996 -1.606 1.00 17.05 34 LYS B O 1
ATOM 3099 N N . ASN B 1 43 ? -54.519 10.499 -1.050 1.00 15.65 35 ASN B N 1
ATOM 3100 C CA . ASN B 1 43 ? -54.984 9.480 -1.986 1.00 15.67 35 ASN B CA 1
ATOM 3101 C C . ASN B 1 43 ? -56.420 9.079 -1.688 1.00 16.95 35 ASN B C 1
ATOM 3102 O O . ASN B 1 43 ? -57.258 9.016 -2.593 1.00 15.47 35 ASN B O 1
ATOM 3107 N N . GLN B 1 44 ? -56.712 8.774 -0.418 1.00 16.55 36 GLN B N 1
ATOM 3108 C CA . GLN B 1 44 ? -58.065 8.363 -0.060 1.00 16.89 36 GLN B CA 1
ATOM 3109 C C . GLN B 1 44 ? -59.067 9.442 -0.431 1.00 16.50 36 GLN B C 1
ATOM 3110 O O . GLN B 1 44 ? -60.117 9.151 -1.003 1.00 16.55 36 GLN B O 1
ATOM 3116 N N . ALA B 1 45 ? -58.739 10.696 -0.133 1.00 15.84 37 ALA B N 1
ATOM 3117 C CA . ALA B 1 45 ? -59.635 11.807 -0.448 1.00 14.53 37 ALA B CA 1
ATOM 3118 C C . ALA B 1 45 ? -59.795 11.992 -1.951 1.00 14.68 37 ALA B C 1
ATOM 3119 O O . ALA B 1 45 ? -60.899 12.297 -2.429 1.00 15.44 37 ALA B O 1
ATOM 3121 N N . LEU B 1 46 ? -58.712 11.849 -2.711 1.00 14.10 38 LEU B N 1
ATOM 3122 C CA . LEU B 1 46 ? -58.823 11.962 -4.161 1.00 13.43 38 LEU B CA 1
ATOM 3123 C C . LEU B 1 46 ? -59.724 10.872 -4.721 1.00 14.25 38 LEU B C 1
ATOM 3124 O O . LEU B 1 46 ? -60.540 11.124 -5.618 1.00 13.78 38 LEU B O 1
ATOM 3129 N N . GLU B 1 47 ? -59.568 9.646 -4.230 1.00 14.81 39 GLU B N 1
ATOM 3130 C CA . GLU B 1 47 ? -60.407 8.547 -4.693 1.00 16.50 39 GLU B CA 1
ATOM 3131 C C . GLU B 1 47 ? -61.873 8.808 -4.364 1.00 17.55 39 GLU B C 1
ATOM 3132 O O . GLU B 1 47 ? -62.752 8.655 -5.225 1.00 16.19 39 GLU B O 1
ATOM 3138 N N . GLU B 1 48 ? -62.153 9.230 -3.133 1.00 15.34 40 GLU B N 1
ATOM 3139 C CA . GLU B 1 48 ? -63.525 9.549 -2.759 1.00 14.17 40 GLU B CA 1
ATOM 3140 C C . GLU B 1 48 ? -64.074 10.665 -3.632 1.00 19.00 40 GLU B C 1
ATOM 3141 O O . GLU B 1 48 ? -65.229 10.609 -4.075 1.00 17.14 40 GLU B O 1
ATOM 3147 N N . ALA B 1 49 ? -63.246 11.668 -3.918 1.00 13.91 41 ALA B N 1
ATOM 3148 C CA . ALA B 1 49 ? -63.693 12.781 -4.742 1.00 16.01 41 ALA B CA 1
ATOM 3149 C C . ALA B 1 49 ? -64.044 12.321 -6.146 1.00 15.13 41 ALA B C 1
ATOM 3150 O O . ALA B 1 49 ? -65.017 12.824 -6.734 1.00 15.56 41 ALA B O 1
ATOM 3152 N N . PHE B 1 50 ? -63.285 11.363 -6.702 1.00 13.75 42 PHE B N 1
ATOM 3153 C CA . PHE B 1 50 ? -63.627 10.849 -8.026 1.00 14.49 42 PHE B CA 1
ATOM 3154 C C . PHE B 1 50 ? -64.854 9.960 -8.021 1.00 14.42 42 PHE B C 1
ATOM 3155 O O . PHE B 1 50 ? -65.573 9.914 -9.028 1.00 17.17 42 PHE B O 1
ATOM 3163 N N . CYS B 1 51 ? -65.119 9.242 -6.929 1.00 15.92 43 CYS B N 1
ATOM 3164 C CA . CYS B 1 51 ? -66.392 8.550 -6.811 1.00 18.51 43 CYS B CA 1
ATOM 3165 C C . CYS B 1 51 ? -67.540 9.539 -6.750 1.00 15.50 43 CYS B C 1
ATOM 3166 O O . CYS B 1 51 ? -68.606 9.282 -7.316 1.00 19.37 43 CYS B O 1
ATOM 3169 N N . GLN B 1 52 ? -67.362 10.666 -6.059 1.00 18.59 44 GLN B N 1
ATOM 3170 C CA . GLN B 1 52 ? -68.437 11.663 -6.057 1.00 19.56 44 GLN B CA 1
ATOM 3171 C C . GLN B 1 52 ? -68.594 12.321 -7.423 1.00 17.04 44 GLN B C 1
ATOM 3172 O O . GLN B 1 52 ? -69.722 12.610 -7.841 1.00 20.68 44 GLN B O 1
ATOM 3178 N N . LEU B 1 53 ? -67.480 12.562 -8.125 1.00 18.37 45 LEU B N 1
ATOM 3179 C CA . LEU B 1 53 ? -67.523 13.222 -9.429 1.00 17.19 45 LEU B CA 1
ATOM 3180 C C . LEU B 1 53 ? -68.217 12.341 -10.455 1.00 19.77 45 LEU B C 1
ATOM 3181 O O . LEU B 1 53 ? -69.071 12.806 -11.223 1.00 20.67 45 LEU B O 1
ATOM 3186 N N . THR B 1 54 ? -67.846 11.071 -10.498 1.00 15.95 46 THR B N 1
ATOM 3187 C CA . THR B 1 54 ? -68.369 10.161 -11.525 1.00 15.05 46 THR B CA 1
ATOM 3188 C C . THR B 1 54 ? -69.673 9.491 -11.149 1.00 22.78 46 THR B C 1
ATOM 3189 O O . THR B 1 54 ? -70.503 9.241 -12.034 1.00 21.02 46 THR B O 1
ATOM 3193 N N . GLY B 1 55 ? -69.893 9.214 -9.874 1.00 18.44 47 GLY B N 1
ATOM 3194 C CA . GLY B 1 55 ? -70.977 8.366 -9.435 1.00 20.28 47 GLY B CA 1
ATOM 3195 C C . GLY B 1 55 ? -70.615 6.900 -9.374 1.00 20.73 47 GLY B C 1
ATOM 3196 O O . GLY B 1 55 ? -71.417 6.096 -8.893 1.00 24.30 47 GLY B O 1
ATOM 3197 N N . ASN B 1 56 ? -69.415 6.527 -9.795 1.00 14.60 48 ASN B N 1
ATOM 3198 C CA . ASN B 1 56 ? -69.058 5.129 -9.818 1.00 14.24 48 ASN B CA 1
ATOM 3199 C C . ASN B 1 56 ? -68.577 4.719 -8.421 1.00 17.32 48 ASN B C 1
ATOM 3200 O O . ASN B 1 56 ? -68.403 5.545 -7.513 1.00 21.42 48 ASN B O 1
ATOM 3205 N N . ARG B 1 57 ? -68.364 3.428 -8.245 1.00 15.45 49 ARG B N 1
ATOM 3206 C CA . ARG B 1 57 ? -68.226 2.884 -6.900 1.00 15.07 49 ARG B CA 1
ATOM 3207 C C . ARG B 1 57 ? -66.794 2.911 -6.387 1.00 19.06 49 ARG B C 1
ATOM 3208 O O . ARG B 1 57 ? -66.556 3.267 -5.231 1.00 18.83 49 ARG B O 1
ATOM 3216 N N . HIS B 1 58 ? -65.855 2.457 -7.207 1.00 15.35 50 HIS B N 1
ATOM 3217 C CA . HIS B 1 58 ? -64.455 2.320 -6.835 1.00 15.44 50 HIS B CA 1
ATOM 3218 C C . HIS B 1 58 ? -63.578 3.279 -7.618 1.00 15.39 50 HIS B C 1
ATOM 3219 O O . HIS B 1 58 ? -63.753 3.433 -8.826 1.00 14.90 50 HIS B O 1
ATOM 3226 N N . ALA B 1 59 ? -62.623 3.893 -6.930 1.00 13.52 51 ALA B N 1
ATOM 3227 C CA . ALA B 1 59 ? -61.623 4.754 -7.553 1.00 11.77 51 ALA B CA 1
ATOM 3228 C C . ALA B 1 59 ? -60.271 4.341 -7.019 1.00 14.63 51 ALA B C 1
ATOM 3229 O O . ALA B 1 59 ? -60.118 4.168 -5.803 1.00 14.88 51 ALA B O 1
ATOM 3231 N N . ILE B 1 60 ? -59.296 4.177 -7.916 1.00 12.97 52 ILE B N 1
ATOM 3232 C CA . ILE B 1 60 ? -57.957 3.721 -7.561 1.00 12.25 52 ILE B CA 1
ATOM 3233 C C . ILE B 1 60 ? -56.956 4.680 -8.184 1.00 11.97 52 ILE B C 1
ATOM 3234 O O . ILE B 1 60 ? -56.786 4.702 -9.414 1.00 12.82 52 ILE B O 1
ATOM 3239 N N . ALA B 1 61 ? -56.310 5.486 -7.346 1.00 11.48 53 ALA B N 1
ATOM 3240 C CA . ALA B 1 61 ? -55.294 6.406 -7.833 1.00 10.94 53 ALA B CA 1
ATOM 3241 C C . ALA B 1 61 ? -54.009 5.665 -8.160 1.00 10.56 53 ALA B C 1
ATOM 3242 O O . ALA B 1 61 ? -53.604 4.748 -7.440 1.00 12.92 53 ALA B O 1
ATOM 3244 N N . VAL B 1 62 ? -53.349 6.083 -9.240 1.00 12.88 54 VAL B N 1
ATOM 3245 C CA . VAL B 1 62 ? -52.145 5.422 -9.745 1.00 11.79 54 VAL B CA 1
ATOM 3246 C C . VAL B 1 62 ? -51.141 6.479 -10.204 1.00 13.23 54 VAL B C 1
ATOM 3247 O O . VAL B 1 62 ? -51.445 7.671 -10.329 1.00 13.83 54 VAL B O 1
ATOM 3251 N N . SER B 1 63 ? -49.915 6.014 -10.460 1.00 13.09 55 SER B N 1
ATOM 3252 C CA . SER B 1 63 ? -48.811 6.905 -10.766 1.00 12.02 55 SER B CA 1
ATOM 3253 C C . SER B 1 63 ? -48.877 7.504 -12.168 1.00 11.63 55 SER B C 1
ATOM 3254 O O . SER B 1 63 ? -48.211 8.517 -12.414 1.00 13.62 55 SER B O 1
ATOM 3257 N N . SER B 1 64 ? -49.662 6.913 -13.080 1.00 11.41 56 SER B N 1
ATOM 3258 C CA . SER B 1 64 ? -49.874 7.418 -14.435 1.00 11.38 56 SER B CA 1
ATOM 3259 C C . SER B 1 64 ? -51.068 6.671 -15.020 1.00 11.72 56 SER B C 1
ATOM 3260 O O . SER B 1 64 ? -51.389 5.556 -14.596 1.00 11.85 56 SER B O 1
ATOM 3263 N N . ALA B 1 65 ? -51.701 7.277 -16.027 1.00 11.70 57 ALA B N 1
ATOM 3264 C CA . ALA B 1 65 ? -52.745 6.530 -16.727 1.00 13.22 57 ALA B CA 1
ATOM 3265 C C . ALA B 1 65 ? -52.174 5.322 -17.453 1.00 10.87 57 ALA B C 1
ATOM 3266 O O . ALA B 1 65 ? -52.849 4.290 -17.584 1.00 12.68 57 ALA B O 1
ATOM 3268 N N . THR B 1 66 ? -50.930 5.417 -17.923 1.00 12.25 58 THR B N 1
ATOM 3269 C CA . THR B 1 66 ? -50.296 4.259 -18.556 1.00 10.91 58 THR B CA 1
ATOM 3270 C C . THR B 1 66 ? -50.209 3.093 -17.588 1.00 11.67 58 THR B C 1
ATOM 3271 O O . THR B 1 66 ? -50.547 1.952 -17.929 1.00 11.90 58 THR B O 1
ATOM 3275 N N . GLY B 1 67 ? -49.708 3.352 -16.392 1.00 11.95 59 GLY B N 1
ATOM 3276 C CA . GLY B 1 67 ? -49.654 2.304 -15.385 1.00 12.45 59 GLY B CA 1
ATOM 3277 C C . GLY B 1 67 ? -51.037 1.804 -15.022 1.00 12.64 59 GLY B C 1
ATOM 3278 O O . GLY B 1 67 ? -51.242 0.612 -14.782 1.00 13.54 59 GLY B O 1
ATOM 3279 N N . GLY B 1 68 ? -52.011 2.708 -14.972 1.00 12.06 60 GLY B N 1
ATOM 3280 C CA . GLY B 1 68 ? -53.380 2.281 -14.734 1.00 12.97 60 GLY B CA 1
ATOM 3281 C C . GLY B 1 68 ? -53.889 1.323 -15.794 1.00 10.87 60 GLY B C 1
ATOM 3282 O O . GLY B 1 68 ? -54.539 0.326 -15.477 1.00 13.14 60 GLY B O 1
ATOM 3283 N N . MET B 1 69 ? -53.578 1.594 -17.057 1.00 10.75 61 MET B N 1
ATOM 3284 C CA . MET B 1 69 ? -53.963 0.682 -18.122 1.00 12.95 61 MET B CA 1
ATOM 3285 C C . MET B 1 69 ? -53.251 -0.655 -17.965 1.00 12.34 61 MET B C 1
ATOM 3286 O O . MET B 1 69 ? -53.872 -1.717 -18.113 1.00 11.85 61 MET B O 1
ATOM 3291 N N . HIS B 1 70 ? -51.959 -0.611 -17.644 1.00 13.05 62 HIS B N 1
ATOM 3292 C CA . HIS B 1 70 ? -51.182 -1.825 -17.433 1.00 12.90 62 HIS B CA 1
ATOM 3293 C C . HIS B 1 70 ? -51.846 -2.716 -16.396 1.00 12.49 62 HIS B C 1
ATOM 3294 O O . HIS B 1 70 ? -52.128 -3.885 -16.662 1.00 13.43 62 HIS B O 1
ATOM 3301 N N . VAL B 1 71 ? -52.142 -2.168 -15.216 1.00 12.27 63 VAL B N 1
ATOM 3302 C CA . VAL B 1 71 ? -52.663 -3.026 -14.145 1.00 12.86 63 VAL B CA 1
ATOM 3303 C C . VAL B 1 71 ? -54.122 -3.395 -14.372 1.00 13.81 63 VAL B C 1
ATOM 3304 O O . VAL B 1 71 ? -54.564 -4.449 -13.903 1.00 14.42 63 VAL B O 1
ATOM 3308 N N . THR B 1 72 ? -54.904 -2.545 -15.047 1.00 13.40 64 THR B N 1
ATOM 3309 C CA . THR B 1 72 ? -56.295 -2.899 -15.324 1.00 11.03 64 THR B CA 1
ATOM 3310 C C . THR B 1 72 ? -56.369 -4.090 -16.274 1.00 12.16 64 THR B C 1
ATOM 3311 O O . THR B 1 72 ? -57.040 -5.081 -15.989 1.00 13.81 64 THR B O 1
ATOM 3315 N N . LEU B 1 73 ? -55.625 -4.038 -17.383 1.00 11.94 65 LEU B N 1
ATOM 3316 C CA . LEU B 1 73 ? -55.584 -5.191 -18.286 1.00 12.24 65 LEU B CA 1
ATOM 3317 C C . LEU B 1 73 ? -54.998 -6.426 -17.587 1.00 12.28 65 LEU B C 1
ATOM 3318 O O . LEU B 1 73 ? -55.477 -7.554 -17.773 1.00 14.10 65 LEU B O 1
ATOM 3323 N N . MET B 1 74 ? -53.968 -6.237 -16.769 1.00 11.95 66 MET B N 1
ATOM 3324 C CA . MET B 1 74 ? -53.395 -7.374 -16.059 1.00 13.02 66 MET B CA 1
ATOM 3325 C C . MET B 1 74 ? -54.410 -8.004 -15.118 1.00 13.91 66 MET B C 1
ATOM 3326 O O . MET B 1 74 ? -54.524 -9.230 -15.051 1.00 15.79 66 MET B O 1
ATOM 3331 N N . ALA B 1 75 ? -55.150 -7.170 -14.386 1.00 14.61 67 ALA B N 1
ATOM 3332 C CA . ALA B 1 75 ? -56.156 -7.656 -13.443 1.00 14.38 67 ALA B CA 1
ATOM 3333 C C . ALA B 1 75 ? -57.286 -8.405 -14.134 1.00 15.99 67 ALA B C 1
ATOM 3334 O O . ALA B 1 75 ? -57.896 -9.296 -13.530 1.00 17.51 67 ALA B O 1
ATOM 3336 N N . MET B 1 76 ? -57.582 -8.055 -15.384 1.00 16.08 68 MET B N 1
ATOM 3337 C CA . MET B 1 76 ? -58.579 -8.776 -16.174 1.00 18.01 68 MET B CA 1
ATOM 3338 C C . MET B 1 76 ? -58.071 -10.109 -16.694 1.00 21.14 68 MET B C 1
ATOM 3339 O O . MET B 1 76 ? -58.857 -10.874 -17.257 1.00 23.16 68 MET B O 1
ATOM 3344 N N . GLY B 1 77 ? -56.793 -10.416 -16.530 1.00 18.62 69 GLY B N 1
ATOM 3345 C CA . GLY B 1 77 ? -56.254 -11.655 -17.044 1.00 19.07 69 GLY B CA 1
ATOM 3346 C C . GLY B 1 77 ? -55.758 -11.600 -18.475 1.00 17.44 69 GLY B C 1
ATOM 3347 O O . GLY B 1 77 ? -55.501 -12.662 -19.068 1.00 20.87 69 GLY B O 1
ATOM 3348 N N . ILE B 1 78 ? -55.597 -10.406 -19.043 1.00 17.06 70 ILE B N 1
ATOM 3349 C CA . ILE B 1 78 ? -55.184 -10.244 -20.436 1.00 16.42 70 ILE B CA 1
ATOM 3350 C C . ILE B 1 78 ? -53.741 -10.697 -20.595 1.00 19.89 70 ILE B C 1
ATOM 3351 O O . ILE B 1 78 ? -52.853 -10.273 -19.844 1.00 20.41 70 ILE B O 1
ATOM 3356 N N . GLY B 1 79 ? -53.494 -11.552 -21.582 1.00 18.92 71 GLY B N 1
ATOM 3357 C CA . GLY B 1 79 ? -52.162 -12.057 -21.826 1.00 16.15 71 GLY B CA 1
ATOM 3358 C C . GLY B 1 79 ? -52.046 -12.783 -23.146 1.00 19.78 71 GLY B C 1
ATOM 3359 O O . GLY B 1 79 ? -52.850 -12.598 -24.065 1.00 17.67 71 GLY B O 1
ATOM 3360 N N . PRO B 1 80 ? -51.022 -13.618 -23.266 1.00 17.24 72 PRO B N 1
ATOM 3361 C CA . PRO B 1 80 ? -50.799 -14.347 -24.521 1.00 19.37 72 PRO B CA 1
ATOM 3362 C C . PRO B 1 80 ? -52.049 -15.056 -25.016 1.00 20.09 72 PRO B C 1
ATOM 3363 O O . PRO B 1 80 ? -52.749 -15.733 -24.259 1.00 21.05 72 PRO B O 1
ATOM 3367 N N . GLY B 1 81 ? -52.315 -14.902 -26.310 1.00 21.57 73 GLY B N 1
ATOM 3368 C CA . GLY B 1 81 ? -53.473 -15.497 -26.942 1.00 25.79 73 GLY B CA 1
ATOM 3369 C C . GLY B 1 81 ? -54.694 -14.609 -26.988 1.00 23.33 73 GLY B C 1
ATOM 3370 O O . GLY B 1 81 ? -55.677 -14.964 -27.661 1.00 22.92 73 GLY B O 1
ATOM 3371 N N . ASP B 1 82 ? -54.669 -13.472 -26.299 1.00 16.93 74 ASP B N 1
ATOM 3372 C CA . ASP B 1 82 ? -55.824 -12.603 -26.184 1.00 16.91 74 ASP B CA 1
ATOM 3373 C C . ASP B 1 82 ? -55.697 -11.432 -27.148 1.00 17.59 74 ASP B C 1
ATOM 3374 O O . ASP B 1 82 ? -54.611 -10.873 -27.318 1.00 18.90 74 ASP B O 1
ATOM 3379 N N . GLU B 1 83 ? -56.806 -11.060 -27.773 1.00 16.46 75 GLU B N 1
ATOM 3380 C CA . GLU B 1 83 ? -56.867 -9.858 -28.602 1.00 16.27 75 GLU B CA 1
ATOM 3381 C C . GLU B 1 83 ? -57.543 -8.711 -27.854 1.00 16.04 75 GLU B C 1
ATOM 3382 O O . GLU B 1 83 ? -58.518 -8.905 -27.112 1.00 14.77 75 GLU B O 1
ATOM 3388 N N . VAL B 1 84 ? -57.036 -7.501 -28.078 1.00 13.36 76 VAL B N 1
ATOM 3389 C CA . VAL B 1 84 ? -57.599 -6.288 -27.501 1.00 13.30 76 VAL B CA 1
ATOM 3390 C C . VAL B 1 84 ? -57.865 -5.310 -28.637 1.00 12.06 76 VAL B C 1
ATOM 3391 O O . VAL B 1 84 ? -56.929 -4.888 -29.331 1.00 14.51 76 VAL B O 1
ATOM 3395 N N . ILE B 1 85 ? -59.121 -4.921 -28.808 1.00 12.89 77 ILE B N 1
ATOM 3396 C CA . ILE B 1 85 ? -59.504 -3.975 -29.856 1.00 11.54 77 ILE B CA 1
ATOM 3397 C C . ILE B 1 85 ? -59.211 -2.556 -29.379 1.00 13.16 77 ILE B C 1
ATOM 3398 O O . ILE B 1 85 ? -59.658 -2.143 -28.302 1.00 12.85 77 ILE B O 1
ATOM 3403 N N . THR B 1 86 ? -58.507 -1.791 -30.209 1.00 13.36 78 THR B N 1
ATOM 3404 C CA . THR B 1 86 ? -58.114 -0.429 -29.858 1.00 12.07 78 THR B CA 1
ATOM 3405 C C . THR B 1 86 ? -57.971 0.364 -31.142 1.00 11.65 78 THR B C 1
ATOM 3406 O O . THR B 1 86 ? -57.575 -0.205 -32.164 1.00 14.15 78 THR B O 1
ATOM 3410 N N . PRO B 1 87 ? -58.245 1.668 -31.135 1.00 12.21 79 PRO B N 1
ATOM 3411 C CA . PRO B 1 87 ? -57.765 2.485 -32.248 1.00 11.64 79 PRO B CA 1
ATOM 3412 C C . PRO B 1 87 ? -56.245 2.461 -32.324 1.00 12.99 79 PRO B C 1
ATOM 3413 O O . PRO B 1 87 ? -55.548 2.220 -31.327 1.00 13.97 79 PRO B O 1
ATOM 3417 N N . SER B 1 88 ? -55.739 2.711 -33.530 1.00 12.74 80 SER B N 1
ATOM 3418 C CA . SER B 1 88 ? -54.367 3.167 -33.709 1.00 12.27 80 SER B CA 1
ATOM 3419 C C . SER B 1 88 ? -54.247 4.647 -33.402 1.00 13.47 80 SER B C 1
ATOM 3420 O O . SER B 1 88 ? -53.173 5.117 -33.001 1.00 14.05 80 SER B O 1
ATOM 3423 N N . GLN B 1 89 ? -55.342 5.393 -33.586 1.00 14.10 81 GLN B N 1
ATOM 3424 C CA . GLN B 1 89 ? -55.387 6.840 -33.386 1.00 11.39 81 GLN B CA 1
ATOM 3425 C C . GLN B 1 89 ? -55.566 7.115 -31.892 1.00 14.12 81 GLN B C 1
ATOM 3426 O O . GLN B 1 89 ? -56.662 7.365 -31.374 1.00 13.56 81 GLN B O 1
ATOM 3432 N N . THR B 1 90 ? -54.447 7.030 -31.180 1.00 14.01 82 THR B N 1
ATOM 3433 C CA . THR B 1 90 ? -54.390 7.231 -29.741 1.00 12.57 82 THR B CA 1
ATOM 3434 C C . THR B 1 90 ? -52.919 7.333 -29.359 1.00 11.02 82 THR B C 1
ATOM 3435 O O . THR B 1 90 ? -52.033 7.255 -30.213 1.00 12.41 82 THR B O 1
ATOM 3439 N N . TRP B 1 91 ? -52.668 7.516 -28.063 1.00 10.97 83 TRP B N 1
ATOM 3440 C CA . TRP B 1 91 ? -51.306 7.497 -27.562 1.00 11.84 83 TRP B CA 1
ATOM 3441 C C . TRP B 1 91 ? -50.782 6.058 -27.508 1.00 12.34 83 TRP B C 1
ATOM 3442 O O . TRP B 1 91 ? -51.539 5.107 -27.292 1.00 13.26 83 TRP B O 1
ATOM 3453 N N . VAL B 1 92 ? -49.465 5.903 -27.741 1.00 13.36 84 VAL B N 1
ATOM 3454 C CA . VAL B 1 92 ? -48.882 4.564 -27.881 1.00 14.99 84 VAL B CA 1
ATOM 3455 C C . VAL B 1 92 ? -48.894 3.769 -26.585 1.00 12.80 84 VAL B C 1
ATOM 3456 O O . VAL B 1 92 ? -48.696 2.545 -26.613 1.00 13.24 84 VAL B O 1
ATOM 3460 N N . SER B 1 93 ? -49.112 4.417 -25.437 1.00 11.87 85 SER B N 1
ATOM 3461 C CA . SER B 1 93 ? -49.108 3.698 -24.165 1.00 12.67 85 SER B CA 1
ATOM 3462 C C . SER B 1 93 ? -50.051 2.500 -24.167 1.00 12.26 85 SER B C 1
ATOM 3463 O O . SER B 1 93 ? -49.685 1.401 -23.729 1.00 12.83 85 SER B O 1
ATOM 3466 N N . THR B 1 94 ? -51.268 2.667 -24.683 1.00 12.56 86 THR B N 1
ATOM 3467 C CA . THR B 1 94 ? -52.218 1.565 -24.640 1.00 11.93 86 THR B CA 1
ATOM 3468 C C . THR B 1 94 ? -51.736 0.386 -25.470 1.00 10.98 86 THR B C 1
ATOM 3469 O O . THR B 1 94 ? -51.784 -0.766 -25.017 1.00 12.12 86 THR B O 1
ATOM 3473 N N . LEU B 1 95 ? -51.275 0.655 -26.694 1.00 13.72 87 LEU B N 1
ATOM 3474 C CA . LEU B 1 95 ? -50.757 -0.417 -27.543 1.00 11.96 87 LEU B CA 1
ATOM 3475 C C . LEU B 1 95 ? -49.580 -1.110 -26.854 1.00 13.81 87 LEU B C 1
ATOM 3476 O O . LEU B 1 95 ? -49.477 -2.345 -26.849 1.00 12.79 87 LEU B O 1
ATOM 3481 N N . ASN B 1 96 ? -48.678 -0.312 -26.282 1.00 13.03 88 ASN B N 1
ATOM 3482 C CA . ASN B 1 96 ? -47.506 -0.866 -25.614 1.00 12.66 88 ASN B CA 1
ATOM 3483 C C . ASN B 1 96 ? -47.915 -1.787 -24.475 1.00 12.22 88 ASN B C 1
ATOM 3484 O O . ASN B 1 96 ? -47.314 -2.849 -24.292 1.00 13.06 88 ASN B O 1
ATOM 3489 N N . MET B 1 97 ? -48.906 -1.377 -23.669 1.00 12.11 89 MET B N 1
ATOM 3490 C CA . MET B 1 97 ? -49.271 -2.188 -22.507 1.00 12.53 89 MET B CA 1
ATOM 3491 C C . MET B 1 97 ? -49.903 -3.503 -22.946 1.00 13.69 89 MET B C 1
ATOM 3492 O O . MET B 1 97 ? -49.659 -4.560 -22.346 1.00 14.42 89 MET B O 1
ATOM 3497 N N . ILE B 1 98 ? -50.720 -3.466 -23.990 1.00 12.77 90 ILE B N 1
ATOM 3498 C CA . ILE B 1 98 ? -51.253 -4.710 -24.543 1.00 13.11 90 ILE B CA 1
ATOM 3499 C C . ILE B 1 98 ? -50.110 -5.657 -24.896 1.00 12.13 90 ILE B C 1
ATOM 3500 O O . ILE B 1 98 ? -50.087 -6.826 -24.492 1.00 14.13 90 ILE B O 1
ATOM 3505 N N . CYS B 1 99 ? -49.154 -5.157 -25.666 1.00 13.58 91 CYS B N 1
ATOM 3506 C CA . CYS B 1 99 ? -48.057 -5.988 -26.133 1.00 13.84 91 CYS B CA 1
ATOM 3507 C C . CYS B 1 99 ? -47.207 -6.477 -24.973 1.00 15.54 91 CYS B C 1
ATOM 3508 O O . CYS B 1 99 ? -46.764 -7.627 -24.974 1.00 16.69 91 CYS B O 1
ATOM 3511 N N . LEU B 1 100 ? -46.931 -5.610 -23.994 1.00 13.63 92 LEU B N 1
ATOM 3512 C CA . LEU B 1 100 ? -46.030 -5.995 -22.911 1.00 13.99 92 LEU B CA 1
ATOM 3513 C C . LEU B 1 100 ? -46.674 -6.948 -21.919 1.00 15.86 92 LEU B C 1
ATOM 3514 O O . LEU B 1 100 ? -45.968 -7.475 -21.048 1.00 18.12 92 LEU B O 1
ATOM 3519 N N . LEU B 1 101 ? -47.980 -7.173 -22.015 1.00 13.85 93 LEU B N 1
ATOM 3520 C CA . LEU B 1 101 ? -48.639 -8.254 -21.310 1.00 13.96 93 LEU B CA 1
ATOM 3521 C C . LEU B 1 101 ? -48.636 -9.531 -22.132 1.00 15.12 93 LEU B C 1
ATOM 3522 O O . LEU B 1 101 ? -49.071 -10.570 -21.635 1.00 17.83 93 LEU B O 1
ATOM 3527 N N . GLY B 1 102 ? -48.129 -9.467 -23.366 1.00 15.38 94 GLY B N 1
ATOM 3528 C CA . GLY B 1 102 ? -48.100 -10.588 -24.275 1.00 17.21 94 GLY B CA 1
ATOM 3529 C C . GLY B 1 102 ? -49.342 -10.744 -25.110 1.00 19.05 94 GLY B C 1
ATOM 3530 O O . GLY B 1 102 ? -49.431 -11.708 -25.889 1.00 18.39 94 GLY B O 1
ATOM 3531 N N . ALA B 1 103 ? -50.295 -9.823 -24.995 1.00 16.31 95 ALA B N 1
ATOM 3532 C CA . ALA B 1 103 ? -51.527 -9.861 -25.754 1.00 18.35 95 ALA B CA 1
ATOM 3533 C C . ALA B 1 103 ? -51.310 -9.203 -27.116 1.00 17.58 95 ALA B C 1
ATOM 3534 O O . ALA B 1 103 ? -50.227 -8.678 -27.428 1.00 16.85 95 ALA B O 1
ATOM 3536 N N . THR B 1 104 ? -52.342 -9.278 -27.951 1.00 15.39 96 THR B N 1
ATOM 3537 C CA . THR B 1 104 ? -52.259 -8.851 -29.337 1.00 14.37 96 THR B CA 1
ATOM 3538 C C . THR B 1 104 ? -53.200 -7.681 -29.573 1.00 15.69 96 THR B C 1
ATOM 3539 O O . THR B 1 104 ? -54.424 -7.843 -29.438 1.00 16.24 96 THR B O 1
ATOM 3543 N N . PRO B 1 105 ? -52.695 -6.506 -29.927 1.00 14.43 97 PRO B N 1
ATOM 3544 C CA . PRO B 1 105 ? -53.585 -5.394 -30.274 1.00 14.65 97 PRO B CA 1
ATOM 3545 C C . PRO B 1 105 ? -54.217 -5.605 -31.644 1.00 14.92 97 PRO B C 1
ATOM 3546 O O . PRO B 1 105 ? -53.558 -6.050 -32.587 1.00 18.69 97 PRO B O 1
ATOM 3550 N N . VAL B 1 106 ? -55.508 -5.312 -31.729 1.00 12.22 98 VAL B N 1
ATOM 3551 C CA . VAL B 1 106 ? -56.261 -5.379 -32.976 1.00 15.62 98 VAL B CA 1
ATOM 3552 C C . VAL B 1 106 ? -56.689 -3.944 -33.270 1.00 12.07 98 VAL B C 1
ATOM 3553 O O . VAL B 1 106 ? -57.646 -3.420 -32.677 1.00 15.39 98 VAL B O 1
ATOM 3557 N N . MET B 1 107 ? -55.937 -3.295 -34.154 1.00 14.37 99 MET B N 1
ATOM 3558 C CA . MET B 1 107 ? -56.111 -1.871 -34.412 1.00 12.36 99 MET B CA 1
ATOM 3559 C C . MET B 1 107 ? -57.219 -1.669 -35.435 1.00 12.63 99 MET B C 1
ATOM 3560 O O . MET B 1 107 ? -57.230 -2.308 -36.502 1.00 16.68 99 MET B O 1
ATOM 3565 N N . ILE B 1 108 ? -58.179 -0.815 -35.073 1.00 13.62 100 ILE B N 1
ATOM 3566 C CA . ILE B 1 108 ? -59.293 -0.450 -35.939 1.00 12.35 100 ILE B CA 1
ATOM 3567 C C . ILE B 1 108 ? -59.269 1.044 -36.244 1.00 13.17 100 ILE B C 1
ATOM 3568 O O . ILE B 1 108 ? -58.621 1.843 -35.563 1.00 14.18 100 ILE B O 1
ATOM 3573 N N . ASP B 1 109 ? -59.992 1.413 -37.298 1.00 13.62 101 ASP B N 1
ATOM 3574 C CA . ASP B 1 109 ? -60.074 2.784 -37.767 1.00 12.81 101 ASP B CA 1
ATOM 3575 C C . ASP B 1 109 ? -60.987 3.596 -36.846 1.00 15.97 101 ASP B C 1
ATOM 3576 O O . ASP B 1 109 ? -61.612 3.063 -35.912 1.00 15.24 101 ASP B O 1
ATOM 3581 N N . VAL B 1 110 ? -61.006 4.916 -37.072 1.00 13.90 102 VAL B N 1
ATOM 3582 C CA . VAL B 1 110 ? -61.821 5.847 -36.304 1.00 14.81 102 VAL B CA 1
ATOM 3583 C C . VAL B 1 110 ? -62.692 6.627 -37.272 1.00 16.16 102 VAL B C 1
ATOM 3584 O O . VAL B 1 110 ? -62.399 6.720 -38.462 1.00 14.97 102 VAL B O 1
ATOM 3588 N N . ASP B 1 111 ? -63.741 7.248 -36.734 1.00 13.33 103 ASP B N 1
ATOM 3589 C CA . ASP B 1 111 ? -64.517 8.196 -37.524 1.00 13.59 103 ASP B CA 1
ATOM 3590 C C . ASP B 1 111 ? -63.611 9.313 -38.040 1.00 14.57 103 ASP B C 1
ATOM 3591 O O . ASP B 1 111 ? -62.768 9.833 -37.297 1.00 13.90 103 ASP B O 1
ATOM 3596 N N . HIS B 1 112 ? -63.770 9.668 -39.317 1.00 15.14 104 HIS B N 1
ATOM 3597 C CA . HIS B 1 112 ? -62.869 10.635 -39.959 1.00 16.54 104 HIS B CA 1
ATOM 3598 C C . HIS B 1 112 ? -62.980 12.051 -39.408 1.00 17.84 104 HIS B C 1
ATOM 3599 O O . HIS B 1 112 ? -62.083 12.868 -39.667 1.00 18.05 104 HIS B O 1
ATOM 3606 N N . ASP B 1 113 ? -64.066 12.393 -38.711 1.00 14.66 105 ASP B N 1
ATOM 3607 C CA . ASP B 1 113 ? -64.247 13.767 -38.270 1.00 14.87 105 ASP B CA 1
ATOM 3608 C C . ASP B 1 113 ? -64.201 13.964 -36.764 1.00 15.11 105 ASP B C 1
ATOM 3609 O O . ASP B 1 113 ? -63.990 15.098 -36.343 1.00 15.87 105 ASP B O 1
ATOM 3614 N N . ASN B 1 114 ? -64.405 12.922 -35.933 1.00 14.26 106 ASN B N 1
ATOM 3615 C CA . ASN B 1 114 ? -64.181 13.090 -34.492 1.00 13.47 106 ASN B CA 1
ATOM 3616 C C . ASN B 1 114 ? -63.085 12.184 -33.917 1.00 13.48 106 ASN B C 1
ATOM 3617 O O . ASN B 1 114 ? -62.769 12.293 -32.731 1.00 13.90 106 ASN B O 1
ATOM 3622 N N . LEU B 1 115 ? -62.449 11.350 -34.736 1.00 12.75 107 LEU B N 1
ATOM 3623 C CA . LEU B 1 115 ? -61.287 10.535 -34.385 1.00 13.18 107 LEU B CA 1
ATOM 3624 C C . LEU B 1 115 ? -61.590 9.487 -33.323 1.00 12.38 107 LEU B C 1
ATOM 3625 O O . LEU B 1 115 ? -60.660 8.992 -32.674 1.00 12.98 107 LEU B O 1
ATOM 3630 N N . MET B 1 116 ? -62.845 9.085 -33.154 1.00 12.17 108 MET B N 1
ATOM 3631 C CA . MET B 1 116 ? -63.199 8.052 -32.186 1.00 11.80 108 MET B CA 1
ATOM 3632 C C . MET B 1 116 ? -63.757 6.810 -32.867 1.00 13.81 108 MET B C 1
ATOM 3633 O O . MET B 1 116 ? -64.393 6.877 -33.933 1.00 13.25 108 MET B O 1
ATOM 3638 N N . ILE B 1 117 ? -63.584 5.666 -32.202 1.00 12.92 109 ILE B N 1
ATOM 3639 C CA . ILE B 1 117 ? -64.043 4.408 -32.787 1.00 12.94 109 ILE B CA 1
ATOM 3640 C C . ILE B 1 117 ? -65.564 4.330 -32.739 1.00 13.68 109 ILE B C 1
ATOM 3641 O O . ILE B 1 117 ? -66.214 4.881 -31.849 1.00 16.29 109 ILE B O 1
ATOM 3646 N N . THR B 1 118 ? -66.128 3.642 -33.726 1.00 14.41 110 THR B N 1
ATOM 3647 C CA . THR B 1 118 ? -67.563 3.436 -33.844 1.00 13.37 110 THR B CA 1
ATOM 3648 C C . THR B 1 118 ? -67.950 2.029 -33.414 1.00 14.21 110 THR B C 1
ATOM 3649 O O . THR B 1 118 ? -67.145 1.089 -33.467 1.00 14.62 110 THR B O 1
ATOM 3653 N N . PRO B 1 119 ? -69.200 1.837 -32.998 1.00 15.93 111 PRO B N 1
ATOM 3654 C CA . PRO B 1 119 ? -69.635 0.478 -32.652 1.00 15.93 111 PRO B CA 1
ATOM 3655 C C . PRO B 1 119 ? -69.540 -0.482 -33.818 1.00 17.12 111 PRO B C 1
ATOM 3656 O O . PRO B 1 119 ? -69.228 -1.660 -33.605 1.00 18.37 111 PRO B O 1
ATOM 3660 N N . GLU B 1 120 ? -69.797 -0.019 -35.042 1.00 17.53 112 GLU B N 1
ATOM 3661 C CA . GLU B 1 120 ? -69.705 -0.914 -36.194 1.00 16.77 112 GLU B CA 1
ATOM 3662 C C . GLU B 1 120 ? -68.279 -1.421 -36.402 1.00 16.23 112 GLU B C 1
ATOM 3663 O O . GLU B 1 120 ? -68.063 -2.594 -36.737 1.00 20.51 112 GLU B O 1
ATOM 3669 N N . ALA B 1 121 ? -67.295 -0.543 -36.234 1.00 15.99 113 ALA B N 1
ATOM 3670 C CA . ALA B 1 121 ? -65.905 -0.946 -36.413 1.00 15.76 113 ALA B CA 1
ATOM 3671 C C . ALA B 1 121 ? -65.479 -1.931 -35.329 1.00 17.19 113 ALA B C 1
ATOM 3672 O O . ALA B 1 121 ? -64.726 -2.885 -35.600 1.00 17.25 113 ALA B O 1
ATOM 3674 N N . VAL B 1 122 ? -65.935 -1.704 -34.096 1.00 16.33 114 VAL B N 1
ATOM 3675 C CA . VAL B 1 122 ? -65.689 -2.658 -33.017 1.00 14.58 114 VAL B CA 1
ATOM 3676 C C . VAL B 1 122 ? -66.282 -4.019 -33.364 1.00 18.34 114 VAL B C 1
ATOM 3677 O O . VAL B 1 122 ? -65.600 -5.051 -33.298 1.00 16.65 114 VAL B O 1
ATOM 3681 N N . GLU B 1 123 ? -67.567 -4.042 -33.729 1.00 17.61 115 GLU B N 1
ATOM 3682 C CA . GLU B 1 123 ? -68.234 -5.311 -34.007 1.00 19.08 115 GLU B CA 1
ATOM 3683 C C . GLU B 1 123 ? -67.509 -6.078 -35.108 1.00 18.87 115 GLU B C 1
ATOM 3684 O O . GLU B 1 123 ? -67.315 -7.297 -35.010 1.00 22.04 115 GLU B O 1
ATOM 3690 N N . ALA B 1 124 ? -67.063 -5.372 -36.146 1.00 18.94 116 ALA B N 1
ATOM 3691 C CA . ALA B 1 124 ? -66.427 -6.033 -37.274 1.00 16.20 116 ALA B CA 1
ATOM 3692 C C . ALA B 1 124 ? -65.105 -6.680 -36.892 1.00 16.45 116 ALA B C 1
ATOM 3693 O O . ALA B 1 124 ? -64.685 -7.644 -37.542 1.00 21.61 116 ALA B O 1
ATOM 3695 N N . ALA B 1 125 ? -64.449 -6.183 -35.847 1.00 17.15 117 ALA B N 1
ATOM 3696 C CA . ALA B 1 125 ? -63.134 -6.662 -35.441 1.00 16.42 117 ALA B CA 1
ATOM 3697 C C . ALA B 1 125 ? -63.181 -7.735 -34.365 1.00 16.08 117 ALA B C 1
ATOM 3698 O O . ALA B 1 125 ? -62.134 -8.294 -34.020 1.00 17.87 117 ALA B O 1
ATOM 3700 N N . ILE B 1 126 ? -64.360 -8.039 -33.828 1.00 17.85 118 ILE B N 1
ATOM 3701 C CA . ILE B 1 126 ? -64.467 -9.045 -32.781 1.00 18.13 118 ILE B CA 1
ATOM 3702 C C . ILE B 1 126 ? -64.173 -10.434 -33.330 1.00 17.20 118 ILE B C 1
ATOM 3703 O O . ILE B 1 126 ? -64.593 -10.802 -34.435 1.00 18.87 118 ILE B O 1
ATOM 3708 N N . THR B 1 127 ? -63.430 -11.206 -32.555 1.00 17.94 119 THR B N 1
ATOM 3709 C CA . THR B 1 127 ? -63.182 -12.619 -32.813 1.00 19.94 119 THR B CA 1
ATOM 3710 C C . THR B 1 127 ? -63.389 -13.398 -31.519 1.00 17.88 119 THR B C 1
ATOM 3711 O O . THR B 1 127 ? -63.610 -12.825 -30.441 1.00 19.49 119 THR B O 1
ATOM 3715 N N . SER B 1 128 ? -63.285 -14.722 -31.621 1.00 18.38 120 SER B N 1
ATOM 3716 C CA . SER B 1 128 ? -63.333 -15.549 -30.425 1.00 20.33 120 SER B CA 1
ATOM 3717 C C . SER B 1 128 ? -62.183 -15.267 -29.466 1.00 19.48 120 SER B C 1
ATOM 3718 O O . SER B 1 128 ? -62.237 -15.717 -28.317 1.00 19.91 120 SER B O 1
ATOM 3721 N N . ARG B 1 129 ? -61.146 -14.548 -29.896 1.00 18.92 121 ARG B N 1
ATOM 3722 C CA . ARG B 1 129 ? -60.011 -14.249 -29.033 1.00 18.55 121 ARG B CA 1
ATOM 3723 C C . ARG B 1 129 ? -60.114 -12.884 -28.361 1.00 17.07 121 ARG B C 1
ATOM 3724 O O . ARG B 1 129 ? -59.286 -12.572 -27.497 1.00 17.44 121 ARG B O 1
ATOM 3732 N N . THR B 1 130 ? -61.124 -12.080 -28.696 1.00 17.04 122 THR B N 1
ATOM 3733 C CA . THR B 1 130 ? -61.206 -10.725 -28.149 1.00 15.11 122 THR B CA 1
ATOM 3734 C C . THR B 1 130 ? -61.545 -10.770 -26.670 1.00 15.36 122 THR B C 1
ATOM 3735 O O . THR B 1 130 ? -62.532 -11.399 -26.271 1.00 19.72 122 THR B O 1
ATOM 3739 N N A LYS B 1 131 ? -60.747 -10.079 -25.858 0.64 14.84 123 LYS B N 1
ATOM 3740 N N B LYS B 1 131 ? -60.740 -10.086 -25.855 0.36 14.91 123 LYS B N 1
ATOM 3741 C CA A LYS B 1 131 ? -60.961 -10.046 -24.420 0.64 14.56 123 LYS B CA 1
ATOM 3742 C CA B LYS B 1 131 ? -60.950 -10.049 -24.416 0.36 14.66 123 LYS B CA 1
ATOM 3743 C C A LYS B 1 131 ? -61.164 -8.648 -23.862 0.64 15.89 123 LYS B C 1
ATOM 3744 C C B LYS B 1 131 ? -61.167 -8.649 -23.863 0.36 15.93 123 LYS B C 1
ATOM 3745 O O A LYS B 1 131 ? -61.486 -8.521 -22.672 0.64 17.92 123 LYS B O 1
ATOM 3746 O O B LYS B 1 131 ? -61.498 -8.520 -22.677 0.36 17.92 123 LYS B O 1
ATOM 3757 N N . ALA B 1 132 ? -60.996 -7.607 -24.672 1.00 14.12 124 ALA B N 1
ATOM 3758 C CA . ALA B 1 132 ? -61.295 -6.249 -24.243 1.00 14.61 124 ALA B CA 1
ATOM 3759 C C . ALA B 1 132 ? -61.411 -5.350 -25.450 1.00 14.37 124 ALA B C 1
ATOM 3760 O O . ALA B 1 132 ? -60.837 -5.618 -26.511 1.00 14.84 124 ALA B O 1
ATOM 3762 N N . ILE B 1 133 ? -62.160 -4.273 -25.243 1.00 14.85 125 ILE B N 1
ATOM 3763 C CA . ILE B 1 133 ? -62.346 -3.180 -26.184 1.00 12.58 125 ILE B CA 1
ATOM 3764 C C . ILE B 1 133 ? -61.986 -1.888 -25.460 1.00 14.38 125 ILE B C 1
ATOM 3765 O O . ILE B 1 133 ? -62.501 -1.635 -24.360 1.00 15.11 125 ILE B O 1
ATOM 3770 N N . ILE B 1 134 ? -61.132 -1.064 -26.081 1.00 13.48 126 ILE B N 1
ATOM 3771 C CA . ILE B 1 134 ? -60.657 0.153 -25.418 1.00 13.05 126 ILE B CA 1
ATOM 3772 C C . ILE B 1 134 ? -60.965 1.390 -26.259 1.00 11.47 126 ILE B C 1
ATOM 3773 O O . ILE B 1 134 ? -60.115 1.867 -27.030 1.00 13.79 126 ILE B O 1
ATOM 3778 N N . PRO B 1 135 ? -62.164 1.961 -26.124 1.00 12.90 127 PRO B N 1
ATOM 3779 C CA . PRO B 1 135 ? -62.448 3.223 -26.804 1.00 13.47 127 PRO B CA 1
ATOM 3780 C C . PRO B 1 135 ? -61.717 4.376 -26.149 1.00 13.14 127 PRO B C 1
ATOM 3781 O O . PRO B 1 135 ? -61.413 4.348 -24.954 1.00 13.31 127 PRO B O 1
ATOM 3785 N N . VAL B 1 136 ? -61.397 5.374 -26.960 1.00 12.91 128 VAL B N 1
ATOM 3786 C CA . VAL B 1 136 ? -60.781 6.611 -26.503 1.00 11.91 128 VAL B CA 1
ATOM 3787 C C . VAL B 1 136 ? -61.803 7.728 -26.630 1.00 12.21 128 VAL B C 1
ATOM 3788 O O . VAL B 1 136 ? -62.381 7.951 -27.706 1.00 13.04 128 VAL B O 1
ATOM 3792 N N . HIS B 1 137 ? -61.981 8.463 -25.546 1.00 13.39 129 HIS B N 1
ATOM 3793 C CA . HIS B 1 137 ? -62.736 9.698 -25.545 1.00 10.87 129 HIS B CA 1
ATOM 3794 C C . HIS B 1 137 ? -61.776 10.799 -25.979 1.00 12.92 129 HIS B C 1
ATOM 3795 O O . HIS B 1 137 ? -60.869 11.151 -25.226 1.00 16.88 129 HIS B O 1
ATOM 3802 N N . TYR B 1 138 ? -61.940 11.340 -27.181 1.00 12.03 130 TYR B N 1
ATOM 3803 C CA . TYR B 1 138 ? -60.863 12.067 -27.844 1.00 12.74 130 TYR B CA 1
ATOM 3804 C C . TYR B 1 138 ? -61.081 13.570 -27.755 1.00 11.28 130 TYR B C 1
ATOM 3805 O O . TYR B 1 138 ? -62.150 14.089 -28.102 1.00 12.49 130 TYR B O 1
ATOM 3814 N N . ALA B 1 139 ? -60.062 14.266 -27.260 1.00 11.41 131 ALA B N 1
ATOM 3815 C CA . ALA B 1 139 ? -59.929 15.719 -27.219 1.00 11.89 131 ALA B CA 1
ATOM 3816 C C . ALA B 1 139 ? -60.855 16.381 -26.226 1.00 12.62 131 ALA B C 1
ATOM 3817 O O . ALA B 1 139 ? -60.819 17.623 -26.103 1.00 13.22 131 ALA B O 1
ATOM 3819 N N . GLY B 1 140 ? -61.621 15.612 -25.462 1.00 13.13 132 GLY B N 1
ATOM 3820 C CA . GLY B 1 140 ? -62.578 16.131 -24.496 1.00 11.95 132 GLY B CA 1
ATOM 3821 C C . GLY B 1 140 ? -64.001 15.778 -24.816 1.00 12.34 132 GLY B C 1
ATOM 3822 O O . GLY B 1 140 ? -64.886 15.981 -23.969 1.00 12.04 132 GLY B O 1
ATOM 3823 N N . ALA B 1 141 ? -64.254 15.228 -26.027 1.00 12.06 133 ALA B N 1
ATOM 3824 C CA . ALA B 1 141 ? -65.582 14.719 -26.350 1.00 14.09 133 ALA B CA 1
ATOM 3825 C C . ALA B 1 141 ? -65.682 13.241 -25.996 1.00 14.48 133 ALA B C 1
ATOM 3826 O O . ALA B 1 141 ? -64.677 12.517 -26.039 1.00 14.83 133 ALA B O 1
ATOM 3828 N N . PRO B 1 142 ? -66.874 12.760 -25.646 1.00 11.49 134 PRO B N 1
ATOM 3829 C CA . PRO B 1 142 ? -67.023 11.332 -25.378 1.00 13.07 134 PRO B CA 1
ATOM 3830 C C . PRO B 1 142 ? -67.330 10.568 -26.651 1.00 12.43 134 PRO B C 1
ATOM 3831 O O . PRO B 1 142 ? -68.002 11.058 -27.552 1.00 12.80 134 PRO B O 1
ATOM 3835 N N . ALA B 1 143 ? -66.799 9.348 -26.723 1.00 10.63 135 ALA B N 1
ATOM 3836 C CA . ALA B 1 143 ? -67.224 8.372 -27.708 1.00 14.77 135 ALA B CA 1
ATOM 3837 C C . ALA B 1 143 ? -68.668 7.971 -27.426 1.00 11.40 135 ALA B C 1
ATOM 3838 O O . ALA B 1 143 ? -69.227 8.313 -26.385 1.00 13.97 135 ALA B O 1
ATOM 3840 N N . ASP B 1 144 ? -69.297 7.305 -28.389 1.00 12.91 136 ASP B N 1
ATOM 3841 C CA . ASP B 1 144 ? -70.699 6.889 -28.210 1.00 14.66 136 ASP B CA 1
ATOM 3842 C C . ASP B 1 144 ? -70.697 5.632 -27.347 1.00 15.67 136 ASP B C 1
ATOM 3843 O O . ASP B 1 144 ? -70.880 4.511 -27.807 1.00 13.17 136 ASP B O 1
ATOM 3848 N N . ILE B 1 145 ? -70.465 5.836 -26.050 1.00 13.14 137 ILE B N 1
ATOM 3849 C CA . ILE B 1 145 ? -70.076 4.733 -25.188 1.00 13.56 137 ILE B CA 1
ATOM 3850 C C . ILE B 1 145 ? -71.227 3.762 -24.956 1.00 15.14 137 ILE B C 1
ATOM 3851 O O . ILE B 1 145 ? -70.984 2.571 -24.838 1.00 13.96 137 ILE B O 1
ATOM 3856 N N . ASP B 1 146 ? -72.494 4.211 -24.951 1.00 15.23 138 ASP B N 1
ATOM 3857 C CA . ASP B 1 146 ? -73.587 3.264 -24.783 1.00 16.20 138 ASP B CA 1
ATOM 3858 C C . ASP B 1 146 ? -73.647 2.270 -25.938 1.00 15.74 138 ASP B C 1
ATOM 3859 O O . ASP B 1 146 ? -73.929 1.086 -25.727 1.00 17.30 138 ASP B O 1
ATOM 3864 N N . ALA B 1 147 ? -73.408 2.744 -27.173 1.00 16.57 139 ALA B N 1
ATOM 3865 C CA . ALA B 1 147 ? -73.442 1.856 -28.327 1.00 17.44 139 ALA B CA 1
ATOM 3866 C C . ALA B 1 147 ? -72.248 0.898 -28.338 1.00 15.96 139 ALA B C 1
ATOM 3867 O O . ALA B 1 147 ? -72.396 -0.291 -28.668 1.00 18.47 139 ALA B O 1
ATOM 3869 N N . ILE B 1 148 ? -71.060 1.386 -27.964 1.00 15.81 140 ILE B N 1
ATOM 3870 C CA . ILE B 1 148 ? -69.899 0.510 -27.868 1.00 15.96 140 ILE B CA 1
ATOM 3871 C C . ILE B 1 148 ? -70.086 -0.511 -26.752 1.00 17.19 140 ILE B C 1
ATOM 3872 O O . ILE B 1 148 ? -69.826 -1.705 -26.948 1.00 18.76 140 ILE B O 1
ATOM 3877 N N . ARG B 1 149 ? -70.583 -0.065 -25.581 1.00 15.59 141 ARG B N 1
ATOM 3878 C CA . ARG B 1 149 ? -70.877 -0.998 -24.494 1.00 17.57 141 ARG B CA 1
ATOM 3879 C C . ARG B 1 149 ? -71.885 -2.060 -24.934 1.00 20.41 141 ARG B C 1
ATOM 3880 O O . ARG B 1 149 ? -71.748 -3.234 -24.583 1.00 22.96 141 ARG B O 1
ATOM 3888 N N . ALA B 1 150 ? -72.909 -1.671 -25.697 1.00 17.81 142 ALA B N 1
ATOM 3889 C CA . ALA B 1 150 ? -73.905 -2.638 -26.146 1.00 20.81 142 ALA B CA 1
ATOM 3890 C C . ALA B 1 150 ? -73.276 -3.735 -27.004 1.00 24.39 142 ALA B C 1
ATOM 3891 O O . ALA B 1 150 ? -73.653 -4.909 -26.894 1.00 21.50 142 ALA B O 1
ATOM 3893 N N . VAL B 1 151 ? -72.325 -3.372 -27.871 1.00 21.47 143 VAL B N 1
ATOM 3894 C CA . VAL B 1 151 ? -71.602 -4.383 -28.650 1.00 18.83 143 VAL B CA 1
ATOM 3895 C C . VAL B 1 151 ? -70.833 -5.305 -27.716 1.00 18.66 143 VAL B C 1
ATOM 3896 O O . VAL B 1 151 ? -70.889 -6.534 -27.828 1.00 19.57 143 VAL B O 1
ATOM 3900 N N . GLY B 1 152 ? -70.105 -4.723 -26.772 1.00 17.44 144 GLY B N 1
ATOM 3901 C CA . GLY B 1 152 ? -69.382 -5.548 -25.814 1.00 19.45 144 GLY B CA 1
ATOM 3902 C C . GLY B 1 152 ? -70.294 -6.491 -25.052 1.00 21.87 144 GLY B C 1
ATOM 3903 O O . GLY B 1 152 ? -70.008 -7.688 -24.923 1.00 22.84 144 GLY B O 1
ATOM 3904 N N . GLU B 1 153 ? -71.413 -5.969 -24.541 1.00 20.89 145 GLU B N 1
ATOM 3905 C CA . GLU B 1 153 ? -72.342 -6.800 -23.770 1.00 20.95 145 GLU B CA 1
ATOM 3906 C C . GLU B 1 153 ? -72.877 -7.968 -24.594 1.00 25.89 145 GLU B C 1
ATOM 3907 O O . GLU B 1 153 ? -72.996 -9.087 -24.088 1.00 28.93 145 GLU B O 1
ATOM 3913 N N . ARG B 1 154 ? -73.234 -7.716 -25.855 1.00 23.65 146 ARG B N 1
ATOM 3914 C CA . ARG B 1 154 ? -73.784 -8.758 -26.720 1.00 25.66 146 ARG B CA 1
ATOM 3915 C C . ARG B 1 154 ? -72.807 -9.912 -26.892 1.00 21.98 146 ARG B C 1
ATOM 3916 O O . ARG B 1 154 ? -73.230 -11.069 -27.069 1.00 26.06 146 ARG B O 1
ATOM 3924 N N . HIS B 1 155 ? -71.504 -9.625 -26.830 1.00 22.38 147 HIS B N 1
ATOM 3925 C CA . HIS B 1 155 ? -70.458 -10.608 -27.063 1.00 20.68 147 HIS B CA 1
ATOM 3926 C C . HIS B 1 155 ? -69.766 -11.056 -25.787 1.00 24.08 147 HIS B C 1
ATOM 3927 O O . HIS B 1 155 ? -68.907 -11.938 -25.848 1.00 26.22 147 HIS B O 1
ATOM 3934 N N . GLY B 1 156 ? -70.106 -10.467 -24.645 1.00 23.85 148 GLY B N 1
ATOM 3935 C CA . GLY B 1 156 ? -69.466 -10.790 -23.384 1.00 20.56 148 GLY B CA 1
ATOM 3936 C C . GLY B 1 156 ? -68.049 -10.267 -23.258 1.00 21.08 148 GLY B C 1
ATOM 3937 O O . GLY B 1 156 ? -67.205 -10.925 -22.637 1.00 24.46 148 GLY B O 1
ATOM 3938 N N . ILE B 1 157 ? -67.771 -9.092 -23.807 1.00 20.38 149 ILE B N 1
ATOM 3939 C CA . ILE B 1 157 ? -66.423 -8.540 -23.863 1.00 16.38 149 ILE B CA 1
ATOM 3940 C C . ILE B 1 157 ? -66.398 -7.243 -23.062 1.00 19.75 149 ILE B C 1
ATOM 3941 O O . ILE B 1 157 ? -67.176 -6.334 -23.355 1.00 18.11 149 ILE B O 1
ATOM 3946 N N . PRO B 1 158 ? -65.524 -7.110 -22.056 1.00 16.57 150 PRO B N 1
ATOM 3947 C CA . PRO B 1 158 ? -65.464 -5.867 -21.281 1.00 19.08 150 PRO B CA 1
ATOM 3948 C C . PRO B 1 158 ? -64.987 -4.696 -22.112 1.00 15.58 150 PRO B C 1
ATOM 3949 O O . PRO B 1 158 ? -64.133 -4.839 -22.991 1.00 16.75 150 PRO B O 1
ATOM 3953 N N . VAL B 1 159 ? -65.475 -3.518 -21.741 1.00 16.71 151 VAL B N 1
ATOM 3954 C CA . VAL B 1 159 ? -65.098 -2.259 -22.366 1.00 14.40 151 VAL B CA 1
ATOM 3955 C C . VAL B 1 159 ? -64.349 -1.448 -21.319 1.00 15.63 151 VAL B C 1
ATOM 3956 O O . VAL B 1 159 ? -64.903 -1.155 -20.255 1.00 15.39 151 VAL B O 1
ATOM 3960 N N . ILE B 1 160 ? -63.074 -1.142 -21.598 1.00 14.48 152 ILE B N 1
ATOM 3961 C CA . ILE B 1 160 ? -62.240 -0.311 -20.731 1.00 12.81 152 ILE B CA 1
ATOM 3962 C C . ILE B 1 160 ? -62.046 1.031 -21.416 1.00 14.38 152 ILE B C 1
ATOM 3963 O O . ILE B 1 160 ? -61.530 1.084 -22.538 1.00 15.53 152 ILE B O 1
ATOM 3968 N N . GLU B 1 161 ? -62.471 2.117 -20.774 1.00 13.03 153 GLU B N 1
ATOM 3969 C CA . GLU B 1 161 ? -62.463 3.425 -21.430 1.00 11.73 153 GLU B CA 1
ATOM 3970 C C . GLU B 1 161 ? -61.177 4.196 -21.143 1.00 10.77 153 GLU B C 1
ATOM 3971 O O . GLU B 1 161 ? -60.806 4.376 -19.978 1.00 12.78 153 GLU B O 1
ATOM 3977 N N . ASP B 1 162 ? -60.525 4.687 -22.195 1.00 10.85 154 ASP B N 1
ATOM 3978 C CA . ASP B 1 162 ? -59.395 5.593 -22.069 1.00 11.31 154 ASP B CA 1
ATOM 3979 C C . ASP B 1 162 ? -59.982 6.993 -21.957 1.00 11.92 154 ASP B C 1
ATOM 3980 O O . ASP B 1 162 ? -60.439 7.574 -22.957 1.00 12.36 154 ASP B O 1
ATOM 3985 N N . ALA B 1 163 ? -60.046 7.495 -20.726 1.00 11.57 155 ALA B N 1
ATOM 3986 C CA . ALA B 1 163 ? -60.636 8.792 -20.411 1.00 11.54 155 ALA B CA 1
ATOM 3987 C C . ALA B 1 163 ? -59.570 9.833 -20.098 1.00 11.39 155 ALA B C 1
ATOM 3988 O O . ALA B 1 163 ? -59.834 10.806 -19.385 1.00 12.81 155 ALA B O 1
ATOM 3990 N N . ALA B 1 164 ? -58.347 9.636 -20.616 1.00 11.67 156 ALA B N 1
ATOM 3991 C CA . ALA B 1 164 ? -57.296 10.606 -20.370 1.00 10.80 156 ALA B CA 1
ATOM 3992 C C . ALA B 1 164 ? -57.745 12.027 -20.707 1.00 12.22 156 ALA B C 1
ATOM 3993 O O . ALA B 1 164 ? -57.382 12.984 -20.014 1.00 14.49 156 ALA B O 1
ATOM 3995 N N . HIS B 1 165 ? -58.460 12.197 -21.808 1.00 11.35 157 HIS B N 1
ATOM 3996 C CA . HIS B 1 165 ? -58.860 13.520 -22.275 1.00 12.23 157 HIS B CA 1
ATOM 3997 C C . HIS B 1 165 ? -60.158 14.021 -21.662 1.00 13.78 157 HIS B C 1
ATOM 3998 O O . HIS B 1 165 ? -60.611 15.109 -22.025 1.00 13.55 157 HIS B O 1
ATOM 4005 N N . ALA B 1 166 ? -60.755 13.275 -20.732 1.00 11.79 158 ALA B N 1
ATOM 4006 C CA . ALA B 1 166 ? -62.185 13.407 -20.463 1.00 13.50 158 ALA B CA 1
ATOM 4007 C C . ALA B 1 166 ? -62.519 13.677 -19.002 1.00 12.79 158 ALA B C 1
ATOM 4008 O O . ALA B 1 166 ? -63.648 13.412 -18.548 1.00 12.53 158 ALA B O 1
ATOM 4010 N N . ALA B 1 167 ? -61.578 14.211 -18.249 1.00 13.19 159 ALA B N 1
ATOM 4011 C CA . ALA B 1 167 ? -61.915 14.767 -16.950 1.00 11.84 159 ALA B CA 1
ATOM 4012 C C . ALA B 1 167 ? -62.786 15.997 -17.166 1.00 12.82 159 ALA B C 1
ATOM 4013 O O . ALA B 1 167 ? -62.351 16.973 -17.779 1.00 16.37 159 ALA B O 1
ATOM 4015 N N . GLY B 1 168 ? -64.023 15.933 -16.687 1.00 13.39 160 GLY B N 1
ATOM 4016 C CA . GLY B 1 168 ? -65.020 16.948 -16.914 1.00 15.02 160 GLY B CA 1
ATOM 4017 C C . GLY B 1 168 ? -65.916 16.696 -18.094 1.00 17.41 160 GLY B C 1
ATOM 4018 O O . GLY B 1 168 ? -66.822 17.499 -18.342 1.00 18.91 160 GLY B O 1
ATOM 4019 N N . THR B 1 169 ? -65.707 15.609 -18.827 1.00 12.34 161 THR B N 1
ATOM 4020 C CA . THR B 1 169 ? -66.565 15.278 -19.951 1.00 10.82 161 THR B CA 1
ATOM 4021 C C . THR B 1 169 ? -67.843 14.629 -19.450 1.00 14.01 161 THR B C 1
ATOM 4022 O O . THR B 1 169 ? -67.783 13.723 -18.623 1.00 15.43 161 THR B O 1
ATOM 4026 N N . HIS B 1 170 ? -68.999 15.064 -19.977 1.00 12.58 162 HIS B N 1
ATOM 4027 C CA . HIS B 1 170 ? -70.267 14.416 -19.682 1.00 13.11 162 HIS B CA 1
ATOM 4028 C C . HIS B 1 170 ? -70.792 13.731 -20.933 1.00 13.07 162 HIS B C 1
ATOM 4029 O O . HIS B 1 170 ? -70.538 14.181 -22.047 1.00 13.37 162 HIS B O 1
ATOM 4036 N N . TYR B 1 171 ? -71.547 12.654 -20.721 1.00 14.17 163 TYR B N 1
ATOM 4037 C CA . TYR B 1 171 ? -72.207 11.909 -21.790 1.00 12.22 163 TYR B CA 1
ATOM 4038 C C . TYR B 1 171 ? -73.623 11.626 -21.331 1.00 13.02 163 TYR B C 1
ATOM 4039 O O . TYR B 1 171 ? -73.819 10.991 -20.291 1.00 14.46 163 TYR B O 1
ATOM 4048 N N . LYS B 1 172 ? -74.610 12.091 -22.100 1.00 13.78 164 LYS B N 1
ATOM 4049 C CA . LYS B 1 172 ? -76.017 11.934 -21.738 1.00 14.36 164 LYS B CA 1
ATOM 4050 C C . LYS B 1 172 ? -76.282 12.309 -20.285 1.00 14.71 164 LYS B C 1
ATOM 4051 O O . LYS B 1 172 ? -77.046 11.643 -19.588 1.00 16.98 164 LYS B O 1
ATOM 4057 N N . GLY B 1 173 ? -75.663 13.402 -19.831 1.00 16.48 165 GLY B N 1
ATOM 4058 C CA . GLY B 1 173 ? -75.971 13.967 -18.531 1.00 16.23 165 GLY B CA 1
ATOM 4059 C C . GLY B 1 173 ? -75.206 13.403 -17.353 1.00 20.19 165 GLY B C 1
ATOM 4060 O O . GLY B 1 173 ? -75.432 13.849 -16.222 1.00 19.45 165 GLY B O 1
ATOM 4061 N N . ARG B 1 174 ? -74.314 12.454 -17.573 1.00 15.26 166 ARG B N 1
ATOM 4062 C CA . ARG B 1 174 ? -73.462 11.911 -16.533 1.00 14.82 166 ARG B CA 1
ATOM 4063 C C . ARG B 1 174 ? -71.999 12.087 -16.894 1.00 13.91 166 ARG B C 1
ATOM 4064 O O . ARG B 1 174 ? -71.613 12.100 -18.061 1.00 17.73 166 ARG B O 1
ATOM 4072 N N . HIS B 1 175 ? -71.169 12.139 -15.871 1.00 13.52 167 HIS B N 1
ATOM 4073 C CA . HIS B 1 175 ? -69.743 12.208 -16.116 1.00 14.49 167 HIS B CA 1
ATOM 4074 C C . HIS B 1 175 ? -69.271 10.885 -16.711 1.00 13.00 167 HIS B C 1
ATOM 4075 O O . HIS B 1 175 ? -69.751 9.810 -16.343 1.00 14.34 167 HIS B O 1
ATOM 4082 N N A VAL B 1 176 ? -68.340 10.963 -17.659 0.30 14.28 168 VAL B N 1
ATOM 4083 N N B VAL B 1 176 ? -68.333 10.973 -17.653 0.70 14.30 168 VAL B N 1
ATOM 4084 C CA A VAL B 1 176 ? -67.772 9.740 -18.205 0.30 12.03 168 VAL B CA 1
ATOM 4085 C CA B VAL B 1 176 ? -67.674 9.782 -18.177 0.70 11.98 168 VAL B CA 1
ATOM 4086 C C A VAL B 1 176 ? -67.221 8.892 -17.066 0.30 13.77 168 VAL B C 1
ATOM 4087 C C B VAL B 1 176 ? -67.214 8.892 -17.027 0.70 13.75 168 VAL B C 1
ATOM 4088 O O A VAL B 1 176 ? -66.674 9.406 -16.084 0.30 14.06 168 VAL B O 1
ATOM 4089 O O B VAL B 1 176 ? -66.722 9.374 -16.001 0.70 13.98 168 VAL B O 1
ATOM 4096 N N . GLY B 1 177 ? -67.392 7.580 -17.189 1.00 14.24 169 GLY B N 1
ATOM 4097 C CA . GLY B 1 177 ? -67.018 6.646 -16.133 1.00 13.88 169 GLY B CA 1
ATOM 4098 C C . GLY B 1 177 ? -68.050 6.471 -15.039 1.00 13.33 169 GLY B C 1
ATOM 4099 O O . GLY B 1 177 ? -67.728 5.909 -13.984 1.00 15.69 169 GLY B O 1
ATOM 4100 N N . TRP B 1 178 ? -69.266 6.975 -15.231 1.00 13.25 170 TRP B N 1
ATOM 4101 C CA . TRP B 1 178 ? -70.280 6.835 -14.194 1.00 13.87 170 TRP B CA 1
ATOM 4102 C C . TRP B 1 178 ? -70.612 5.375 -13.942 1.00 17.25 170 TRP B C 1
ATOM 4103 O O . TRP B 1 178 ? -71.015 5.017 -12.831 1.00 18.38 170 TRP B O 1
ATOM 4114 N N . ARG B 1 179 ? -70.486 4.531 -14.965 1.00 16.34 171 ARG B N 1
ATOM 4115 C CA . ARG B 1 179 ? -70.583 3.086 -14.836 1.00 15.96 171 ARG B CA 1
ATOM 4116 C C . ARG B 1 179 ? -69.445 2.496 -15.654 1.00 15.76 171 ARG B C 1
ATOM 4117 O O . ARG B 1 179 ? -68.791 3.201 -16.420 1.00 17.11 171 ARG B O 1
ATOM 4125 N N . GLY B 1 180 ? -69.228 1.191 -15.525 1.00 17.71 172 GLY B N 1
ATOM 4126 C CA . GLY B 1 180 ? -68.183 0.565 -16.309 1.00 16.95 172 GLY B CA 1
ATOM 4127 C C . GLY B 1 180 ? -66.834 0.853 -15.684 1.00 18.23 172 GLY B C 1
ATOM 4128 O O . GLY B 1 180 ? -66.727 1.086 -14.471 1.00 13.81 172 GLY B O 1
ATOM 4129 N N . THR B 1 181 ? -65.801 0.901 -16.538 1.00 14.92 173 THR B N 1
ATOM 4130 C CA . THR B 1 181 ? -64.415 1.086 -16.125 1.00 13.36 173 THR B CA 1
ATOM 4131 C C . THR B 1 181 ? -63.763 2.131 -17.026 1.00 13.10 173 THR B C 1
ATOM 4132 O O . THR B 1 181 ? -63.848 2.049 -18.260 1.00 13.89 173 THR B O 1
ATOM 4136 N N . ALA B 1 182 ? -63.126 3.118 -16.412 1.00 11.82 174 ALA B N 1
ATOM 4137 C CA . ALA B 1 182 ? -62.506 4.200 -17.150 1.00 11.03 174 ALA B CA 1
ATOM 4138 C C . ALA B 1 182 ? -61.240 4.651 -16.433 1.00 11.88 174 ALA B C 1
ATOM 4139 O O . ALA B 1 182 ? -61.128 4.565 -15.200 1.00 14.01 174 ALA B O 1
ATOM 4141 N N . ILE B 1 183 ? -60.288 5.142 -17.221 1.00 11.98 175 ILE B N 1
ATOM 4142 C CA . ILE B 1 183 ? -58.984 5.525 -16.718 1.00 12.44 175 ILE B CA 1
ATOM 4143 C C . ILE B 1 183 ? -58.703 6.975 -17.093 1.00 10.30 175 ILE B C 1
ATOM 4144 O O . ILE B 1 183 ? -58.665 7.334 -18.281 1.00 11.58 175 ILE B O 1
ATOM 4149 N N . PHE B 1 184 ? -58.436 7.784 -16.075 1.00 11.05 176 PHE B N 1
ATOM 4150 C CA . PHE B 1 184 ? -58.123 9.197 -16.199 1.00 10.97 176 PHE B CA 1
ATOM 4151 C C . PHE B 1 184 ? -56.617 9.427 -16.067 1.00 11.30 176 PHE B C 1
ATOM 4152 O O . PHE B 1 184 ? -55.907 8.636 -15.442 1.00 11.75 176 PHE B O 1
ATOM 4160 N N . SER B 1 185 ? -56.139 10.495 -16.707 1.00 11.30 177 SER B N 1
ATOM 4161 C CA . SER B 1 185 ? -54.745 10.933 -16.626 1.00 10.84 177 SER B CA 1
ATOM 4162 C C . SER B 1 185 ? -54.642 12.305 -15.975 1.00 12.56 177 SER B C 1
ATOM 4163 O O . SER B 1 185 ? -55.434 13.203 -16.275 1.00 12.90 177 SER B O 1
ATOM 4166 N N . PHE B 1 186 ? -53.615 12.472 -15.149 1.00 10.24 178 PHE B N 1
ATOM 4167 C CA . PHE B 1 186 ? -53.268 13.752 -14.526 1.00 10.07 178 PHE B CA 1
ATOM 4168 C C . PHE B 1 186 ? -51.892 14.257 -14.986 1.00 10.71 178 PHE B C 1
ATOM 4169 O O . PHE B 1 186 ? -51.227 15.007 -14.277 1.00 11.95 178 PHE B O 1
ATOM 4177 N N . HIS B 1 187 ? -51.451 13.842 -16.174 1.00 11.23 179 HIS B N 1
ATOM 4178 C CA . HIS B 1 187 ? -50.221 14.351 -16.761 1.00 12.51 179 HIS B CA 1
ATOM 4179 C C . HIS B 1 187 ? -50.298 15.877 -16.922 1.00 10.86 179 HIS B C 1
ATOM 4180 O O . HIS B 1 187 ? -51.376 16.461 -16.963 1.00 11.59 179 HIS B O 1
ATOM 4187 N N . ALA B 1 188 ? -49.128 16.504 -17.051 1.00 13.50 180 ALA B N 1
ATOM 4188 C CA . ALA B 1 188 ? -48.998 17.963 -17.071 1.00 12.40 180 ALA B CA 1
ATOM 4189 C C . ALA B 1 188 ? -49.886 18.703 -18.071 1.00 13.73 180 ALA B C 1
ATOM 4190 O O . ALA B 1 188 ? -50.206 19.873 -17.841 1.00 15.30 180 ALA B O 1
ATOM 4192 N N . ILE B 1 189 ? -50.231 18.110 -19.218 1.00 11.78 181 ILE B N 1
ATOM 4193 C CA . ILE B 1 189 ? -51.082 18.817 -20.186 1.00 13.07 181 ILE B CA 1
ATOM 4194 C C . ILE B 1 189 ? -52.543 18.491 -20.043 1.00 13.23 181 ILE B C 1
ATOM 4195 O O . ILE B 1 189 ? -53.365 19.017 -20.825 1.00 15.54 181 ILE B O 1
ATOM 4200 N N . LYS B 1 190 ? -52.912 17.628 -19.106 1.00 11.75 182 LYS B N 1
ATOM 4201 C CA A LYS B 1 190 ? -54.303 17.253 -18.928 0.58 11.17 182 LYS B CA 1
ATOM 4202 C CA B LYS B 1 190 ? -54.308 17.266 -18.971 0.42 11.27 182 LYS B CA 1
ATOM 4203 C C . LYS B 1 190 ? -55.061 18.351 -18.196 1.00 11.88 182 LYS B C 1
ATOM 4204 O O . LYS B 1 190 ? -54.481 19.220 -17.545 1.00 13.07 182 LYS B O 1
ATOM 4215 N N . ASN B 1 191 ? -56.382 18.303 -18.290 1.00 12.44 183 ASN B N 1
ATOM 4216 C CA . ASN B 1 191 ? -57.177 19.411 -17.778 1.00 12.54 183 ASN B CA 1
ATOM 4217 C C . ASN B 1 191 ? -57.086 19.586 -16.261 1.00 10.86 183 ASN B C 1
ATOM 4218 O O . ASN B 1 191 ? -57.291 20.704 -15.770 1.00 14.36 183 ASN B O 1
ATOM 4223 N N . MET B 1 192 ? -56.741 18.534 -15.519 1.00 11.38 184 MET B N 1
ATOM 4224 C CA . MET B 1 192 ? -56.315 18.641 -14.128 1.00 10.76 184 MET B CA 1
ATOM 4225 C C . MET B 1 192 ? -55.050 17.809 -14.023 1.00 11.68 184 MET B C 1
ATOM 4226 O O . MET B 1 192 ? -54.986 16.705 -14.577 1.00 12.92 184 MET B O 1
ATOM 4231 N N . THR B 1 193 ? -54.035 18.356 -13.371 1.00 11.85 185 THR B N 1
ATOM 4232 C CA . THR B 1 193 ? -52.733 17.707 -13.356 1.00 10.95 185 THR B CA 1
ATOM 4233 C C . THR B 1 193 ? -52.104 17.677 -11.974 1.00 13.47 185 THR B C 1
ATOM 4234 O O . THR B 1 193 ? -52.276 18.583 -11.165 1.00 14.77 185 THR B O 1
ATOM 4238 N N . CYS B 1 194 ? -51.324 16.622 -11.732 1.00 11.97 186 CYS B N 1
ATOM 4239 C CA . CYS B 1 194 ? -50.380 16.573 -10.622 1.00 13.36 186 CYS B CA 1
ATOM 4240 C C . CYS B 1 194 ? -49.003 16.198 -11.152 1.00 13.09 186 CYS B C 1
ATOM 4241 O O . CYS B 1 194 ? -48.236 15.488 -10.493 1.00 13.72 186 CYS B O 1
ATOM 4244 N N . ALA B 1 195 ? -48.715 16.673 -12.369 1.00 12.89 187 ALA B N 1
ATOM 4245 C CA . ALA B 1 195 ? -47.484 16.461 -13.137 1.00 13.78 187 ALA B CA 1
ATOM 4246 C C . ALA B 1 195 ? -47.470 15.083 -13.774 1.00 13.44 187 ALA B C 1
ATOM 4247 O O . ALA B 1 195 ? -47.374 14.985 -15.006 1.00 13.69 187 ALA B O 1
ATOM 4249 N N . GLU B 1 196 ? -47.560 14.026 -12.959 1.00 12.88 188 GLU B N 1
ATOM 4250 C CA . GLU B 1 196 ? -47.810 12.674 -13.437 1.00 10.86 188 GLU B CA 1
ATOM 4251 C C . GLU B 1 196 ? -48.747 11.995 -12.454 1.00 13.56 188 GLU B C 1
ATOM 4252 O O . GLU B 1 196 ? -48.587 12.133 -11.244 1.00 14.88 188 GLU B O 1
ATOM 4258 N N . GLY B 1 197 ? -49.706 11.267 -12.978 1.00 12.27 189 GLY B N 1
ATOM 4259 C CA . GLY B 1 197 ? -50.676 10.590 -12.143 1.00 10.57 189 GLY B CA 1
ATOM 4260 C C . GLY B 1 197 ? -51.826 10.121 -12.992 1.00 12.50 189 GLY B C 1
ATOM 4261 O O . GLY B 1 197 ? -51.984 10.518 -14.145 1.00 12.79 189 GLY B O 1
ATOM 4262 N N . GLY B 1 198 ? -52.639 9.265 -12.393 1.00 10.80 190 GLY B N 1
ATOM 4263 C CA . GLY B 1 198 ? -53.846 8.826 -13.068 1.00 13.40 190 GLY B CA 1
ATOM 4264 C C . GLY B 1 198 ? -54.793 8.219 -12.062 1.00 11.95 190 GLY B C 1
ATOM 4265 O O . GLY B 1 198 ? -54.511 8.168 -10.866 1.00 12.03 190 GLY B O 1
ATOM 4266 N N . LEU B 1 199 ? -55.934 7.745 -12.559 1.00 12.05 191 LEU B N 1
ATOM 4267 C CA . LEU B 1 199 ? -56.941 7.216 -11.651 1.00 12.35 191 LEU B CA 1
ATOM 4268 C C . LEU B 1 199 ? -57.883 6.332 -12.447 1.00 12.80 191 LEU B C 1
ATOM 4269 O O . LEU B 1 199 ? -58.330 6.731 -13.524 1.00 13.34 191 LEU B O 1
ATOM 4274 N N . ILE B 1 200 ? -58.183 5.157 -11.890 1.00 11.75 192 ILE B N 1
ATOM 4275 C CA . ILE B 1 200 ? -59.109 4.186 -12.464 1.00 11.41 192 ILE B CA 1
ATOM 4276 C C . ILE B 1 200 ? -60.402 4.237 -11.665 1.00 11.30 192 ILE B C 1
ATOM 4277 O O . ILE B 1 200 ? -60.372 4.146 -10.436 1.00 13.15 192 ILE B O 1
ATOM 4282 N N . VAL B 1 201 ? -61.551 4.340 -12.363 1.00 10.85 193 VAL B N 1
ATOM 4283 C CA . VAL B 1 201 ? -62.854 4.106 -11.751 1.00 11.38 193 VAL B CA 1
ATOM 4284 C C . VAL B 1 201 ? -63.432 2.818 -12.298 1.00 11.79 193 VAL B C 1
ATOM 4285 O O . VAL B 1 201 ? -63.273 2.484 -13.485 1.00 12.20 193 VAL B O 1
ATOM 4289 N N . THR B 1 202 ? -64.136 2.103 -11.431 1.00 12.37 194 THR B N 1
ATOM 4290 C CA . THR B 1 202 ? -64.790 0.884 -11.871 1.00 12.93 194 THR B CA 1
ATOM 4291 C C . THR B 1 202 ? -65.963 0.558 -10.971 1.00 14.06 194 THR B C 1
ATOM 4292 O O . THR B 1 202 ? -65.990 0.916 -9.788 1.00 14.94 194 THR B O 1
ATOM 4296 N N . ASP B 1 203 ? -66.930 -0.147 -11.551 1.00 14.35 195 ASP B N 1
ATOM 4297 C CA . ASP B 1 203 ? -68.074 -0.651 -10.810 1.00 15.52 195 ASP B CA 1
ATOM 4298 C C . ASP B 1 203 ? -67.929 -2.128 -10.466 1.00 15.87 195 ASP B C 1
ATOM 4299 O O . ASP B 1 203 ? -68.842 -2.721 -9.886 1.00 20.17 195 ASP B O 1
ATOM 4304 N N . ASP B 1 204 ? -66.765 -2.712 -10.739 1.00 16.02 196 ASP B N 1
ATOM 4305 C CA . ASP B 1 204 ? -66.530 -4.140 -10.584 1.00 19.17 196 ASP B CA 1
ATOM 4306 C C . ASP B 1 204 ? -65.698 -4.351 -9.317 1.00 16.56 196 ASP B C 1
ATOM 4307 O O . ASP B 1 204 ? -64.515 -3.995 -9.293 1.00 16.99 196 ASP B O 1
ATOM 4312 N N . ASP B 1 205 ? -66.321 -4.908 -8.267 1.00 17.19 197 ASP B N 1
ATOM 4313 C CA . ASP B 1 205 ? -65.652 -5.058 -6.971 1.00 16.79 197 ASP B CA 1
ATOM 4314 C C . ASP B 1 205 ? -64.399 -5.908 -7.088 1.00 18.88 197 ASP B C 1
ATOM 4315 O O . ASP B 1 205 ? -63.358 -5.587 -6.512 1.00 16.35 197 ASP B O 1
ATOM 4320 N N . GLU B 1 206 ? -64.499 -7.027 -7.794 1.00 17.35 198 GLU B N 1
ATOM 4321 C CA . GLU B 1 206 ? -63.360 -7.941 -7.896 1.00 21.58 198 GLU B CA 1
ATOM 4322 C C . GLU B 1 206 ? -62.228 -7.314 -8.693 1.00 20.83 198 GLU B C 1
ATOM 4323 O O . GLU B 1 206 ? -61.052 -7.411 -8.308 1.00 18.41 198 GLU B O 1
ATOM 4329 N N . LEU B 1 207 ? -62.555 -6.652 -9.800 1.00 16.11 199 LEU B N 1
ATOM 4330 C CA . LEU B 1 207 ? -61.522 -5.963 -10.561 1.00 16.16 199 LEU B CA 1
ATOM 4331 C C . LEU B 1 207 ? -60.832 -4.918 -9.703 1.00 17.01 199 LEU B C 1
ATOM 4332 O O . LEU B 1 207 ? -59.601 -4.826 -9.698 1.00 14.19 199 LEU B O 1
ATOM 4337 N N . ALA B 1 208 ? -61.605 -4.139 -8.940 1.00 14.64 200 ALA B N 1
ATOM 4338 C CA . ALA B 1 208 ? -61.005 -3.119 -8.079 1.00 14.11 200 ALA B CA 1
ATOM 4339 C C . ALA B 1 208 ? -60.049 -3.738 -7.060 1.00 16.38 200 ALA B C 1
ATOM 4340 O O . ALA B 1 208 ? -58.946 -3.228 -6.840 1.00 17.93 200 ALA B O 1
ATOM 4342 N N . SER B 1 209 ? -60.459 -4.823 -6.428 1.00 15.26 201 SER B N 1
ATOM 4343 C CA . SER B 1 209 ? -59.598 -5.487 -5.456 1.00 15.43 201 SER B CA 1
ATOM 4344 C C . SER B 1 209 ? -58.295 -5.936 -6.101 1.00 18.71 201 SER B C 1
ATOM 4345 O O . SER B 1 209 ? -57.206 -5.760 -5.526 1.00 18.18 201 SER B O 1
ATOM 4348 N N . ARG B 1 210 ? -58.379 -6.510 -7.304 1.00 15.84 202 ARG B N 1
ATOM 4349 C CA . ARG B 1 210 ? -57.161 -6.972 -7.967 1.00 18.51 202 ARG B CA 1
ATOM 4350 C C . ARG B 1 210 ? -56.270 -5.799 -8.341 1.00 16.60 202 ARG B C 1
ATOM 4351 O O . ARG B 1 210 ? -55.051 -5.856 -8.161 1.00 16.80 202 ARG B O 1
ATOM 4359 N N . ILE B 1 211 ? -56.853 -4.731 -8.892 1.00 13.67 203 ILE B N 1
ATOM 4360 C CA . ILE B 1 211 ? -56.069 -3.570 -9.282 1.00 12.90 203 ILE B CA 1
ATOM 4361 C C . ILE B 1 211 ? -55.332 -2.999 -8.087 1.00 16.69 203 ILE B C 1
ATOM 4362 O O . ILE B 1 211 ? -54.146 -2.664 -8.184 1.00 16.03 203 ILE B O 1
ATOM 4367 N N . ARG B 1 212 ? -56.012 -2.872 -6.946 1.00 16.64 204 ARG B N 1
ATOM 4368 C CA . ARG B 1 212 ? -55.374 -2.264 -5.786 1.00 19.91 204 ARG B CA 1
ATOM 4369 C C . ARG B 1 212 ? -54.151 -3.060 -5.363 1.00 20.44 204 ARG B C 1
ATOM 4370 O O . ARG B 1 212 ? -53.138 -2.483 -4.947 1.00 19.61 204 ARG B O 1
ATOM 4378 N N . SER B 1 213 ? -54.228 -4.381 -5.463 1.00 14.32 205 SER B N 1
ATOM 4379 C CA . SER B 1 213 ? -53.089 -5.211 -5.105 1.00 16.46 205 SER B CA 1
ATOM 4380 C C . SER B 1 213 ? -51.995 -5.108 -6.156 1.00 16.96 205 SER B C 1
ATOM 4381 O O . SER B 1 213 ? -50.811 -4.979 -5.825 1.00 15.40 205 SER B O 1
ATOM 4384 N N . LEU B 1 214 ? -52.367 -5.139 -7.435 1.00 15.59 206 LEU B N 1
ATOM 4385 C CA . LEU B 1 214 ? -51.362 -5.216 -8.481 1.00 12.48 206 LEU B CA 1
ATOM 4386 C C . LEU B 1 214 ? -50.620 -3.912 -8.722 1.00 13.92 206 LEU B C 1
ATOM 4387 O O . LEU B 1 214 ? -49.548 -3.946 -9.333 1.00 15.80 206 LEU B O 1
ATOM 4392 N N . LYS B 1 215 ? -51.147 -2.770 -8.290 1.00 14.55 207 LYS B N 1
ATOM 4393 C CA . LYS B 1 215 ? -50.418 -1.518 -8.376 1.00 15.50 207 LYS B CA 1
ATOM 4394 C C . LYS B 1 215 ? -49.530 -1.305 -7.165 1.00 16.66 207 LYS B C 1
ATOM 4395 O O . LYS B 1 215 ? -48.783 -0.312 -7.112 1.00 16.60 207 LYS B O 1
ATOM 4401 N N . PHE B 1 216 ? -49.564 -2.227 -6.200 1.00 15.43 208 PHE B N 1
ATOM 4402 C CA . PHE B 1 216 ? -48.688 -2.126 -5.025 1.00 16.20 208 PHE B CA 1
ATOM 4403 C C . PHE B 1 216 ? -48.183 -3.527 -4.660 1.00 15.47 208 PHE B C 1
ATOM 4404 O O . PHE B 1 216 ? -48.511 -4.111 -3.632 1.00 14.92 208 PHE B O 1
ATOM 4412 N N . HIS B 1 217 ? -47.376 -4.067 -5.562 1.00 15.03 209 HIS B N 1
ATOM 4413 C CA . HIS B 1 217 ? -46.494 -5.207 -5.348 1.00 13.31 209 HIS B CA 1
ATOM 4414 C C . HIS B 1 217 ? -47.214 -6.546 -5.248 1.00 14.77 209 HIS B C 1
ATOM 4415 O O . HIS B 1 217 ? -46.594 -7.552 -4.848 1.00 16.02 209 HIS B O 1
ATOM 4422 N N . GLY B 1 218 ? -48.503 -6.603 -5.564 1.00 15.35 210 GLY B N 1
ATOM 4423 C CA . GLY B 1 218 ? -49.224 -7.853 -5.418 1.00 14.18 210 GLY B CA 1
ATOM 4424 C C . GLY B 1 218 ? -49.509 -8.209 -3.982 1.00 15.84 210 GLY B C 1
ATOM 4425 O O . GLY B 1 218 ? -49.883 -9.343 -3.687 1.00 17.62 210 GLY B O 1
ATOM 4426 N N . LEU B 1 219 ? -49.363 -7.253 -3.072 1.00 15.64 211 LEU B N 1
ATOM 4427 C CA . LEU B 1 219 ? -49.609 -7.535 -1.670 1.00 17.67 211 LEU B CA 1
ATOM 4428 C C . LEU B 1 219 ? -51.100 -7.687 -1.389 1.00 20.01 211 LEU B C 1
ATOM 4429 O O . LEU B 1 219 ? -51.940 -6.956 -1.929 1.00 22.02 211 LEU B O 1
ATOM 4434 N N . GLY B 1 220 ? -51.418 -8.625 -0.514 1.00 17.43 212 GLY B N 1
ATOM 4435 C CA . GLY B 1 220 ? -52.794 -8.890 -0.138 1.00 23.47 212 GLY B CA 1
ATOM 4436 C C . GLY B 1 220 ? -52.812 -9.792 1.073 1.00 26.51 212 GLY B C 1
ATOM 4437 O O . GLY B 1 220 ? -51.769 -10.236 1.558 1.00 26.83 212 GLY B O 1
ATOM 4438 N N . VAL B 1 221 ? -54.020 -10.050 1.574 1.00 29.54 213 VAL B N 1
ATOM 4439 C CA . VAL B 1 221 ? -54.218 -10.885 2.753 1.00 34.56 213 VAL B CA 1
ATOM 4440 C C . VAL B 1 221 ? -54.680 -12.261 2.301 1.00 29.91 213 VAL B C 1
ATOM 4441 O O . VAL B 1 221 ? -55.637 -12.376 1.526 1.00 38.36 213 VAL B O 1
ATOM 4445 N N . ASP B 1 222 ? -53.997 -13.302 2.775 1.00 38.32 214 ASP B N 1
ATOM 4446 C CA . ASP B 1 222 ? -54.400 -14.674 2.486 1.00 39.56 214 ASP B CA 1
ATOM 4447 C C . ASP B 1 222 ? -55.434 -15.152 3.500 1.00 43.67 214 ASP B C 1
ATOM 4448 O O . ASP B 1 222 ? -56.480 -14.531 3.655 1.00 49.66 214 ASP B O 1
ATOM 4453 N N . PRO B 1 233 ? -54.504 -12.455 8.774 1.00 40.24 232 PRO B N 1
ATOM 4454 C CA . PRO B 1 233 ? -53.039 -12.360 8.831 1.00 55.84 232 PRO B CA 1
ATOM 4455 C C . PRO B 1 233 ? -52.459 -11.114 8.163 1.00 45.47 232 PRO B C 1
ATOM 4456 O O . PRO B 1 233 ? -53.184 -10.347 7.529 1.00 39.19 232 PRO B O 1
ATOM 4460 N N . GLN B 1 234 ? -51.145 -10.942 8.291 1.00 42.07 233 GLN B N 1
ATOM 4461 C CA . GLN B 1 234 ? -50.456 -9.809 7.698 1.00 36.14 233 GLN B CA 1
ATOM 4462 C C . GLN B 1 234 ? -50.423 -9.927 6.174 1.00 28.90 233 GLN B C 1
ATOM 4463 O O . GLN B 1 234 ? -50.508 -11.021 5.604 1.00 33.62 233 GLN B O 1
ATOM 4465 N N . ALA B 1 235 ? -50.276 -8.779 5.518 1.00 31.93 234 ALA B N 1
ATOM 4466 C CA . ALA B 1 235 ? -50.175 -8.741 4.064 1.00 25.92 234 ALA B CA 1
ATOM 4467 C C . ALA B 1 235 ? -48.883 -9.402 3.592 1.00 24.61 234 ALA B C 1
ATOM 4468 O O . ALA B 1 235 ? -47.853 -9.362 4.267 1.00 28.26 234 ALA B O 1
ATOM 4470 N N . GLU B 1 236 ? -48.949 -10.002 2.409 1.00 21.38 235 GLU B N 1
ATOM 4471 C CA . GLU B 1 236 ? -47.822 -10.710 1.803 1.00 19.85 235 GLU B CA 1
ATOM 4472 C C . GLU B 1 236 ? -48.083 -10.773 0.302 1.00 18.40 235 GLU B C 1
ATOM 4473 O O . GLU B 1 236 ? -49.201 -10.521 -0.152 1.00 19.68 235 GLU B O 1
ATOM 4479 N N . VAL B 1 237 ? -47.049 -11.116 -0.472 1.00 16.48 236 VAL B N 1
ATOM 4480 C CA . VAL B 1 237 ? -47.248 -11.224 -1.919 1.00 15.65 236 VAL B CA 1
ATOM 4481 C C . VAL B 1 237 ? -48.136 -12.419 -2.222 1.00 17.60 236 VAL B C 1
ATOM 4482 O O . VAL B 1 237 ? -47.777 -13.572 -1.952 1.00 17.35 236 VAL B O 1
ATOM 4486 N N . ILE B 1 238 ? -49.308 -12.140 -2.797 1.00 16.75 237 ILE B N 1
ATOM 4487 C CA . ILE B 1 238 ? -50.209 -13.191 -3.258 1.00 18.83 237 ILE B CA 1
ATOM 4488 C C . ILE B 1 238 ? -49.855 -13.636 -4.676 1.00 17.74 237 ILE B C 1
ATOM 4489 O O . ILE B 1 238 ? -49.902 -14.827 -4.997 1.00 17.84 237 ILE B O 1
ATOM 4494 N N . THR B 1 239 ? -49.519 -12.676 -5.527 1.00 16.48 238 THR B N 1
ATOM 4495 C CA . THR B 1 239 ? -48.996 -12.895 -6.871 1.00 16.93 238 THR B CA 1
ATOM 4496 C C . THR B 1 239 ? -48.168 -11.658 -7.192 1.00 17.84 238 THR B C 1
ATOM 4497 O O . THR B 1 239 ? -48.491 -10.577 -6.697 1.00 17.25 238 THR B O 1
ATOM 4501 N N . PRO B 1 240 ? -47.105 -11.767 -7.987 1.00 14.99 239 PRO B N 1
ATOM 4502 C CA . PRO B 1 240 ? -46.295 -10.567 -8.265 1.00 16.55 239 PRO B CA 1
ATOM 4503 C C . PRO B 1 240 ? -47.113 -9.428 -8.852 1.00 14.85 239 PRO B C 1
ATOM 4504 O O . PRO B 1 240 ? -47.941 -9.622 -9.736 1.00 15.16 239 PRO B O 1
ATOM 4508 N N . GLY B 1 241 ? -46.852 -8.222 -8.345 1.00 12.72 240 GLY B N 1
ATOM 4509 C CA . GLY B 1 241 ? -47.426 -7.010 -8.889 1.00 12.42 240 GLY B CA 1
ATOM 4510 C C . GLY B 1 241 ? -46.381 -5.931 -9.135 1.00 12.18 240 GLY B C 1
ATOM 4511 O O . GLY B 1 241 ? -45.190 -6.128 -8.909 1.00 12.29 240 GLY B O 1
ATOM 4512 N N . PHE B 1 242 ? -46.858 -4.802 -9.641 1.00 13.44 241 PHE B N 1
ATOM 4513 C CA . PHE B 1 242 ? -46.017 -3.675 -10.025 1.00 11.77 241 PHE B CA 1
ATOM 4514 C C . PHE B 1 242 ? -46.103 -2.593 -8.949 1.00 14.23 241 PHE B C 1
ATOM 4515 O O . PHE B 1 242 ? -46.807 -2.733 -7.944 1.00 15.59 241 PHE B O 1
ATOM 4523 N N . LYS B 1 243 ? -45.346 -1.509 -9.151 1.00 14.12 242 LYS B N 1
ATOM 4524 C CA . LYS B 1 243 ? -45.380 -0.347 -8.268 1.00 14.93 242 LYS B CA 1
ATOM 4525 C C . LYS B 1 243 ? -45.884 0.843 -9.090 1.00 13.60 242 LYS B C 1
ATOM 4526 O O . LYS B 1 243 ? -45.118 1.465 -9.840 1.00 15.12 242 LYS B O 1
ATOM 4532 N N . TYR B 1 244 ? -47.159 1.164 -8.887 1.00 14.85 243 TYR B N 1
ATOM 4533 C CA . TYR B 1 244 ? -47.809 2.267 -9.578 1.00 12.63 243 TYR B CA 1
ATOM 4534 C C . TYR B 1 244 ? -48.662 3.086 -8.605 1.00 16.12 243 TYR B C 1
ATOM 4535 O O . TYR B 1 244 ? -49.696 3.649 -8.992 1.00 15.20 243 TYR B O 1
ATOM 4544 N N . ASN B 1 245 ? -48.254 3.177 -7.343 1.00 15.48 244 ASN B N 1
ATOM 4545 C CA . ASN B 1 245 ? -49.018 3.976 -6.400 1.00 12.59 244 ASN B CA 1
ATOM 4546 C C . ASN B 1 245 ? -48.677 5.447 -6.580 1.00 14.93 244 ASN B C 1
ATOM 4547 O O . ASN B 1 245 ? -47.593 5.802 -7.055 1.00 18.07 244 ASN B O 1
ATOM 4552 N N . LEU B 1 246 ? -49.624 6.294 -6.210 1.00 16.20 245 LEU B N 1
ATOM 4553 C CA . LEU B 1 246 ? -49.498 7.743 -6.332 1.00 14.04 245 LEU B CA 1
ATOM 4554 C C . LEU B 1 246 ? -49.135 8.330 -4.973 1.00 13.78 245 LEU B C 1
ATOM 4555 O O . LEU B 1 246 ? -49.813 8.052 -3.978 1.00 14.81 245 LEU B O 1
ATOM 4560 N N . ALA B 1 247 ? -48.108 9.179 -4.939 1.00 14.06 246 ALA B N 1
ATOM 4561 C CA . ALA B 1 247 ? -47.717 9.835 -3.691 1.00 14.80 246 ALA B CA 1
ATOM 4562 C C . ALA B 1 247 ? -48.776 10.834 -3.223 1.00 15.24 246 ALA B C 1
ATOM 4563 O O . ALA B 1 247 ? -49.510 11.395 -4.025 1.00 15.50 246 ALA B O 1
ATOM 4565 N N . ASP B 1 248 ? -48.836 11.088 -1.906 1.00 14.37 247 ASP B N 1
ATOM 4566 C CA . ASP B 1 248 ? -49.783 12.092 -1.413 1.00 15.43 247 ASP B CA 1
ATOM 4567 C C . ASP B 1 248 ? -49.389 13.499 -1.841 1.00 14.70 247 ASP B C 1
ATOM 4568 O O . ASP B 1 248 ? -50.258 14.356 -2.008 1.00 14.39 247 ASP B O 1
ATOM 4573 N N . ILE B 1 249 ? -48.105 13.770 -2.058 1.00 15.20 248 ILE B N 1
ATOM 4574 C CA A ILE B 1 249 ? -47.700 15.054 -2.635 0.64 18.36 248 ILE B CA 1
ATOM 4575 C CA B ILE B 1 249 ? -47.750 15.078 -2.596 0.36 18.30 248 ILE B CA 1
ATOM 4576 C C . ILE B 1 249 ? -48.469 15.298 -3.921 1.00 15.45 248 ILE B C 1
ATOM 4577 O O . ILE B 1 249 ? -49.044 16.368 -4.156 1.00 18.91 248 ILE B O 1
ATOM 4586 N N . ASN B 1 250 ? -48.495 14.287 -4.785 1.00 15.22 249 ASN B N 1
ATOM 4587 C CA . ASN B 1 250 ? -49.179 14.443 -6.057 1.00 15.77 249 ASN B CA 1
ATOM 4588 C C . ASN B 1 250 ? -50.686 14.413 -5.878 1.00 13.97 249 ASN B C 1
ATOM 4589 O O . ASN B 1 250 ? -51.403 15.177 -6.528 1.00 15.04 249 ASN B O 1
ATOM 4594 N N . ALA B 1 251 ? -51.197 13.516 -5.041 1.00 14.16 250 ALA B N 1
ATOM 4595 C CA . ALA B 1 251 ? -52.642 13.473 -4.822 1.00 15.46 250 ALA B CA 1
ATOM 4596 C C . ALA B 1 251 ? -53.180 14.812 -4.327 1.00 15.14 250 ALA B C 1
ATOM 4597 O O . ALA B 1 251 ? -54.292 15.215 -4.702 1.00 14.92 250 ALA B O 1
ATOM 4599 N N . ALA B 1 252 ? -52.438 15.490 -3.443 1.00 14.59 251 ALA B N 1
ATOM 4600 C CA . ALA B 1 252 ? -52.848 16.801 -2.945 1.00 15.66 251 ALA B CA 1
ATOM 4601 C C . ALA B 1 252 ? -52.933 17.835 -4.064 1.00 16.61 251 ALA B C 1
ATOM 4602 O O . ALA B 1 252 ? -53.878 18.646 -4.102 1.00 15.95 251 ALA B O 1
ATOM 4604 N N . LEU B 1 253 ? -51.976 17.809 -5.001 1.00 15.13 252 LEU B N 1
ATOM 4605 C CA . LEU B 1 253 ? -52.075 18.653 -6.187 1.00 15.68 252 LEU B CA 1
ATOM 4606 C C . LEU B 1 253 ? -53.303 18.308 -7.022 1.00 14.58 252 LEU B C 1
ATOM 4607 O O . LEU B 1 253 ? -54.004 19.210 -7.495 1.00 14.82 252 LEU B O 1
ATOM 4612 N N . ALA B 1 254 ? -53.568 17.009 -7.231 1.00 13.04 253 ALA B N 1
ATOM 4613 C CA . ALA B 1 254 ? -54.735 16.589 -7.999 1.00 14.01 253 ALA B CA 1
ATOM 4614 C C . ALA B 1 254 ? -56.028 17.076 -7.357 1.00 13.69 253 ALA B C 1
ATOM 4615 O O . ALA B 1 254 ? -56.955 17.496 -8.062 1.00 14.11 253 ALA B O 1
ATOM 4617 N N . LEU B 1 255 ? -56.095 17.081 -6.019 1.00 13.40 254 LEU B N 1
ATOM 4618 C CA . LEU B 1 255 ? -57.313 17.544 -5.358 1.00 14.34 254 LEU B CA 1
ATOM 4619 C C . LEU B 1 255 ? -57.560 19.023 -5.629 1.00 14.91 254 LEU B C 1
ATOM 4620 O O . LEU B 1 255 ? -58.706 19.440 -5.857 1.00 15.57 254 LEU B O 1
ATOM 4625 N N . VAL B 1 256 ? -56.510 19.845 -5.551 1.00 14.26 255 VAL B N 1
ATOM 4626 C CA . VAL B 1 256 ? -56.659 21.265 -5.856 1.00 15.94 255 VAL B CA 1
ATOM 4627 C C . VAL B 1 256 ? -57.095 21.440 -7.307 1.00 14.31 255 VAL B C 1
ATOM 4628 O O . VAL B 1 256 ? -57.988 22.243 -7.620 1.00 14.88 255 VAL B O 1
ATOM 4632 N N . GLN B 1 257 ? -56.481 20.681 -8.214 1.00 13.35 256 GLN B N 1
ATOM 4633 C CA . GLN B 1 257 ? -56.802 20.808 -9.633 1.00 12.80 256 GLN B CA 1
ATOM 4634 C C . GLN B 1 257 ? -58.213 20.310 -9.950 1.00 13.34 256 GLN B C 1
ATOM 4635 O O . GLN B 1 257 ? -58.866 20.842 -10.864 1.00 14.53 256 GLN B O 1
ATOM 4641 N N . LEU B 1 258 ? -58.708 19.311 -9.209 1.00 14.53 257 LEU B N 1
ATOM 4642 C CA . LEU B 1 258 ? -60.095 18.887 -9.367 1.00 14.55 257 LEU B CA 1
ATOM 4643 C C . LEU B 1 258 ? -61.059 19.969 -8.888 1.00 15.17 257 LEU B C 1
ATOM 4644 O O . LEU B 1 258 ? -62.105 20.203 -9.499 1.00 14.65 257 LEU B O 1
ATOM 4649 N N . ASP B 1 259 ? -60.717 20.654 -7.802 1.00 14.98 258 ASP B N 1
ATOM 4650 C CA . ASP B 1 259 ? -61.565 21.733 -7.327 1.00 18.10 258 ASP B CA 1
ATOM 4651 C C . ASP B 1 259 ? -61.636 22.865 -8.342 1.00 19.68 258 ASP B C 1
ATOM 4652 O O . ASP B 1 259 ? -62.648 23.582 -8.405 1.00 22.21 258 ASP B O 1
ATOM 4657 N N . LYS B 1 260 ? -60.582 23.035 -9.144 1.00 16.25 259 LYS B N 1
ATOM 4658 C CA . LYS B 1 260 ? -60.503 24.041 -10.197 1.00 19.28 259 LYS B CA 1
ATOM 4659 C C . LYS B 1 260 ? -61.073 23.575 -11.527 1.00 16.15 259 LYS B C 1
ATOM 4660 O O . LYS B 1 260 ? -61.180 24.394 -12.445 1.00 16.08 259 LYS B O 1
ATOM 4666 N N . LEU B 1 261 ? -61.405 22.279 -11.672 1.00 14.52 260 LEU B N 1
ATOM 4667 C CA . LEU B 1 261 ? -61.652 21.715 -12.996 1.00 13.07 260 LEU B CA 1
ATOM 4668 C C . LEU B 1 261 ? -62.865 22.349 -13.682 1.00 14.93 260 LEU B C 1
ATOM 4669 O O . LEU B 1 261 ? -62.829 22.640 -14.879 1.00 14.52 260 LEU B O 1
ATOM 4674 N N . ALA B 1 262 ? -63.939 22.586 -12.948 1.00 15.34 261 ALA B N 1
ATOM 4675 C CA . ALA B 1 262 ? -65.124 23.135 -13.606 1.00 16.57 261 ALA B CA 1
ATOM 4676 C C . ALA B 1 262 ? -64.834 24.511 -14.191 1.00 16.41 261 ALA B C 1
ATOM 4677 O O . ALA B 1 262 ? -65.238 24.825 -15.316 1.00 17.37 261 ALA B O 1
ATOM 4679 N N . GLN B 1 263 ? -64.162 25.363 -13.422 1.00 17.12 262 GLN B N 1
ATOM 4680 C CA . GLN B 1 263 ? -63.825 26.687 -13.934 1.00 16.75 262 GLN B CA 1
ATOM 4681 C C . GLN B 1 263 ? -62.791 26.585 -15.052 1.00 16.98 262 GLN B C 1
ATOM 4682 O O . GLN B 1 263 ? -62.843 27.342 -16.030 1.00 17.44 262 GLN B O 1
ATOM 4688 N N . ALA B 1 264 ? -61.836 25.657 -14.925 1.00 15.96 263 ALA B N 1
ATOM 4689 C CA . ALA B 1 264 ? -60.824 25.509 -15.967 1.00 14.32 263 ALA B CA 1
ATOM 4690 C C . ALA B 1 264 ? -61.472 25.084 -17.276 1.00 16.40 263 ALA B C 1
ATOM 4691 O O . ALA B 1 264 ? -61.166 25.628 -18.345 1.00 14.32 263 ALA B O 1
ATOM 4693 N N . ASN B 1 265 ? -62.384 24.118 -17.203 1.00 14.01 264 ASN B N 1
ATOM 4694 C CA . ASN B 1 265 ? -63.066 23.636 -18.393 1.00 12.64 264 ASN B CA 1
ATOM 4695 C C . ASN B 1 265 ? -63.998 24.692 -18.988 1.00 15.14 264 ASN B C 1
ATOM 4696 O O . ASN B 1 265 ? -64.147 24.757 -20.221 1.00 15.91 264 ASN B O 1
ATOM 4701 N N . GLN B 1 266 ? -64.652 25.507 -18.144 1.00 15.53 265 GLN B N 1
ATOM 4702 C CA . GLN B 1 266 ? -65.481 26.597 -18.667 1.00 15.50 265 GLN B CA 1
ATOM 4703 C C . GLN B 1 266 ? -64.650 27.561 -19.501 1.00 16.09 265 GLN B C 1
ATOM 4704 O O . GLN B 1 266 ? -65.077 27.998 -20.573 1.00 16.62 265 GLN B O 1
ATOM 4710 N N . ARG B 1 267 ? -63.460 27.902 -19.017 1.00 14.39 266 ARG B N 1
ATOM 4711 C CA . ARG B 1 267 ? -62.595 28.814 -19.753 1.00 14.15 266 ARG B CA 1
ATOM 4712 C C . ARG B 1 267 ? -62.104 28.160 -21.032 1.00 15.39 266 ARG B C 1
ATOM 4713 O O . ARG B 1 267 ? -62.104 28.801 -22.089 1.00 13.30 266 ARG B O 1
ATOM 4721 N N . ARG B 1 268 ? -61.718 26.878 -20.957 1.00 13.45 267 ARG B N 1
ATOM 4722 C CA . ARG B 1 268 ? -61.346 26.135 -22.161 1.00 12.11 267 ARG B CA 1
ATOM 4723 C C . ARG B 1 268 ? -62.475 26.150 -23.190 1.00 12.12 267 ARG B C 1
ATOM 4724 O O . ARG B 1 268 ? -62.228 26.299 -24.394 1.00 14.00 267 ARG B O 1
ATOM 4732 N N . ALA B 1 269 ? -63.716 26.005 -22.732 1.00 12.90 268 ALA B N 1
ATOM 4733 C CA . ALA B 1 269 ? -64.843 26.003 -23.654 1.00 13.22 268 ALA B CA 1
ATOM 4734 C C . ALA B 1 269 ? -65.000 27.365 -24.315 1.00 13.54 268 ALA B C 1
ATOM 4735 O O . ALA B 1 269 ? -65.322 27.455 -25.503 1.00 15.68 268 ALA B O 1
ATOM 4737 N N . GLU B 1 270 ? -64.773 28.439 -23.567 1.00 14.14 269 GLU B N 1
ATOM 4738 C CA . GLU B 1 270 ? -64.894 29.777 -24.149 1.00 14.54 269 GLU B CA 1
ATOM 4739 C C . GLU B 1 270 ? -63.854 29.993 -25.227 1.00 14.21 269 GLU B C 1
ATOM 4740 O O . GLU B 1 270 ? -64.136 30.596 -26.274 1.00 14.07 269 GLU B O 1
ATOM 4746 N N . ILE B 1 271 ? -62.634 29.520 -24.982 1.00 13.11 270 ILE B N 1
ATOM 4747 C CA . ILE B 1 271 ? -61.582 29.644 -25.981 1.00 12.75 270 ILE B CA 1
ATOM 4748 C C . ILE B 1 271 ? -61.918 28.808 -27.205 1.00 14.12 270 ILE B C 1
ATOM 4749 O O . ILE B 1 271 ? -61.837 29.280 -28.355 1.00 14.14 270 ILE B O 1
ATOM 4754 N N . ALA B 1 272 ? -62.318 27.556 -26.969 1.00 12.87 271 ALA B N 1
ATOM 4755 C CA . ALA B 1 272 ? -62.657 26.651 -28.066 1.00 12.09 271 ALA B CA 1
ATOM 4756 C C . ALA B 1 272 ? -63.803 27.196 -28.899 1.00 12.64 271 ALA B C 1
ATOM 4757 O O . ALA B 1 272 ? -63.768 27.108 -30.130 1.00 16.05 271 ALA B O 1
ATOM 4759 N N . GLN B 1 273 ? -64.829 27.770 -28.256 1.00 14.53 272 GLN B N 1
ATOM 4760 C CA A GLN B 1 273 ? -65.925 28.319 -29.044 0.45 16.14 272 GLN B CA 1
ATOM 4761 C CA B GLN B 1 273 ? -65.939 28.357 -29.005 0.55 16.06 272 GLN B CA 1
ATOM 4762 C C . GLN B 1 273 ? -65.446 29.494 -29.900 1.00 16.21 272 GLN B C 1
ATOM 4763 O O . GLN B 1 273 ? -65.881 29.629 -31.047 1.00 15.91 272 GLN B O 1
ATOM 4774 N N . ARG B 1 274 ? -64.515 30.317 -29.394 1.00 13.74 273 ARG B N 1
ATOM 4775 C CA . ARG B 1 274 ? -63.983 31.398 -3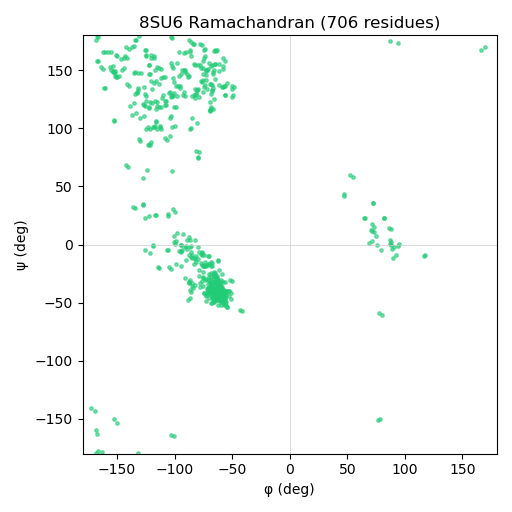0.215 1.00 13.98 273 ARG B CA 1
ATOM 4776 C C . ARG B 1 274 ? -63.177 30.864 -31.396 1.00 13.54 273 ARG B C 1
ATOM 4777 O O . ARG B 1 274 ? -63.266 31.398 -32.512 1.00 15.16 273 ARG B O 1
ATOM 4785 N N . TYR B 1 275 ? -62.400 29.799 -31.187 1.00 14.91 274 TYR B N 1
ATOM 4786 C CA . TYR B 1 275 ? -61.718 29.140 -32.297 1.00 13.12 274 TYR B CA 1
ATOM 4787 C C . TYR B 1 275 ? -62.709 28.590 -33.325 1.00 14.21 274 TYR B C 1
ATOM 4788 O O . TYR B 1 275 ? -62.510 28.738 -34.537 1.00 15.33 274 TYR B O 1
ATOM 4797 N N . LEU B 1 276 ? -63.759 27.920 -32.859 1.00 14.17 275 LEU B N 1
ATOM 4798 C CA . LEU B 1 276 ? -64.740 27.387 -33.792 1.00 13.91 275 LEU B CA 1
ATOM 4799 C C . LEU B 1 276 ? -65.334 28.495 -34.626 1.00 16.82 275 LEU B C 1
ATOM 4800 O O . LEU B 1 276 ? -65.513 28.330 -35.841 1.00 17.07 275 LEU B O 1
ATOM 4805 N N . ARG B 1 277 ? -65.646 29.636 -33.995 1.00 15.60 276 ARG B N 1
ATOM 4806 C CA . ARG B 1 277 ? -66.296 30.718 -34.723 1.00 14.98 276 ARG B CA 1
ATOM 4807 C C . ARG B 1 277 ? -65.319 31.390 -35.669 1.00 16.13 276 ARG B C 1
ATOM 4808 O O . ARG B 1 277 ? -65.617 31.585 -36.854 1.00 17.91 276 ARG B O 1
ATOM 4816 N N . GLU B 1 278 ? -64.137 31.743 -35.175 1.00 14.65 277 GLU B N 1
ATOM 4817 C CA . GLU B 1 278 ? -63.238 32.583 -35.961 1.00 16.22 277 GLU B CA 1
ATOM 4818 C C . GLU B 1 278 ? -62.356 31.797 -36.914 1.00 19.99 277 GLU B C 1
ATOM 4819 O O . GLU B 1 278 ? -61.686 32.422 -37.750 1.00 26.78 277 GLU B O 1
ATOM 4825 N N . LEU B 1 279 ? -62.370 30.462 -36.860 1.00 19.06 278 LEU B N 1
ATOM 4826 C CA . LEU B 1 279 ? -61.720 29.646 -37.880 1.00 18.81 278 LEU B CA 1
ATOM 4827 C C . LEU B 1 279 ? -62.710 29.091 -38.887 1.00 23.02 278 LEU B C 1
ATOM 4828 O O . LEU B 1 279 ? -62.302 28.392 -39.823 1.00 20.40 278 LEU B O 1
ATOM 4833 N N . ALA B 1 280 ? -63.994 29.434 -38.748 1.00 20.72 279 ALA B N 1
ATOM 4834 C CA . ALA B 1 280 ? -65.007 28.933 -39.673 1.00 22.34 279 ALA B CA 1
ATOM 4835 C C . ALA B 1 280 ? -64.761 29.418 -41.090 1.00 30.06 279 ALA B C 1
ATOM 4836 O O . ALA B 1 280 ? -65.076 28.698 -42.050 1.00 28.33 279 ALA B O 1
ATOM 4838 N N . ASP B 1 281 ? -64.246 30.642 -41.253 1.00 23.02 280 ASP B N 1
ATOM 4839 C CA . ASP B 1 281 ? -63.952 31.182 -42.572 1.00 28.43 280 ASP B CA 1
ATOM 4840 C C . ASP B 1 281 ? -62.475 31.066 -42.927 1.00 30.82 280 ASP B C 1
ATOM 4841 O O . ASP B 1 281 ? -61.951 31.867 -43.705 1.00 44.55 280 ASP B O 1
ATOM 4846 N N . THR B 1 282 ? -61.796 30.068 -42.375 1.00 23.92 281 THR B N 1
ATOM 4847 C CA . THR B 1 282 ? -60.477 29.632 -42.795 1.00 23.68 281 THR B CA 1
ATOM 4848 C C . THR B 1 282 ? -60.612 28.195 -43.280 1.00 21.02 281 THR B C 1
ATOM 4849 O O . THR B 1 282 ? -61.560 27.497 -42.903 1.00 21.97 281 THR B O 1
ATOM 4853 N N . PRO B 1 283 ? -59.662 27.703 -44.078 1.00 21.94 282 PRO B N 1
ATOM 4854 C CA . PRO B 1 283 ? -59.756 26.317 -44.556 1.00 21.36 282 PRO B CA 1
ATOM 4855 C C . PRO B 1 283 ? -59.318 25.291 -43.522 1.00 21.79 282 PRO B C 1
ATOM 4856 O O . PRO B 1 283 ? -59.492 24.082 -43.753 1.00 22.86 282 PRO B O 1
ATOM 4860 N N . PHE B 1 284 ? -58.793 25.722 -42.384 1.00 19.40 283 PHE B N 1
ATOM 4861 C CA . PHE B 1 284 ? -58.466 24.792 -41.308 1.00 17.40 283 PHE B CA 1
ATOM 4862 C C . PHE B 1 284 ? -59.748 24.174 -40.749 1.00 20.12 283 PHE B C 1
ATOM 4863 O O . PHE B 1 284 ? -60.741 24.872 -40.530 1.00 20.27 283 PHE B O 1
ATOM 4871 N N . LYS B 1 285 ? -59.744 22.858 -40.543 1.00 18.35 284 LYS B N 1
ATOM 4872 C CA . LYS B 1 285 ? -60.984 22.136 -40.248 1.00 16.91 284 LYS B CA 1
ATOM 4873 C C . LYS B 1 285 ? -60.939 21.528 -38.847 1.00 15.04 284 LYS B C 1
ATOM 4874 O O . LYS B 1 285 ? -60.244 20.515 -38.628 1.00 14.25 284 LYS B O 1
ATOM 4880 N N . PRO B 1 286 ? -61.662 22.085 -37.878 1.00 14.07 285 PRO B N 1
ATOM 4881 C CA . PRO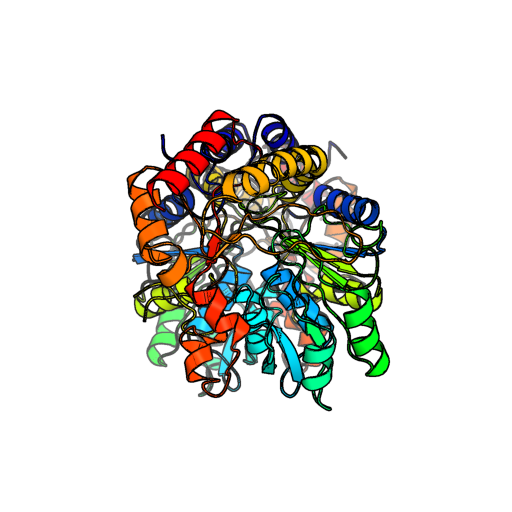 B 1 286 ? -61.753 21.455 -36.554 1.00 14.46 285 PRO B CA 1
ATOM 4882 C C . PRO B 1 286 ? -62.430 20.102 -36.625 1.00 14.16 285 PRO B C 1
ATOM 4883 O O . PRO B 1 286 ? -63.031 19.732 -37.627 1.00 15.14 285 PRO B O 1
ATOM 4887 N N . LEU B 1 287 ? -62.299 19.343 -35.529 1.00 14.80 286 LEU B N 1
ATOM 4888 C CA . LEU B 1 287 ? -63.093 18.136 -35.386 1.00 12.64 286 LEU B CA 1
ATOM 4889 C C . LEU B 1 287 ? -64.573 18.483 -35.292 1.00 16.66 286 LEU B C 1
ATOM 4890 O O . LEU B 1 287 ? -64.954 19.588 -34.923 1.00 16.60 286 LEU B O 1
ATOM 4895 N N . THR B 1 288 ? -65.409 17.522 -35.660 1.00 15.81 287 THR B N 1
ATOM 4896 C CA A THR B 1 288 ? -66.850 17.695 -35.571 0.49 18.60 287 THR B CA 1
ATOM 4897 C CA B THR B 1 288 ? -66.855 17.679 -35.579 0.51 18.58 287 THR B CA 1
ATOM 4898 C C . THR B 1 288 ? -67.331 17.314 -34.184 1.00 19.31 287 THR B C 1
ATOM 4899 O O . THR B 1 288 ? -66.806 16.400 -33.552 1.00 18.84 287 THR B O 1
ATOM 4906 N N . ILE B 1 289 ? -68.346 18.021 -33.736 1.00 19.92 288 ILE B N 1
ATOM 4907 C CA . ILE B 1 289 ? -68.954 17.810 -32.428 1.00 21.39 288 ILE B CA 1
ATOM 4908 C C . ILE B 1 289 ? -69.937 16.652 -32.540 1.00 16.90 288 ILE B C 1
ATOM 4909 O O . ILE B 1 289 ? -70.816 16.690 -33.412 1.00 20.07 288 ILE B O 1
ATOM 4914 N N . PRO B 1 290 ? -69.821 15.621 -31.700 1.00 15.91 289 PRO B N 1
ATOM 4915 C CA . PRO B 1 290 ? -70.732 14.469 -31.792 1.00 19.32 289 PRO B CA 1
ATOM 4916 C C . PRO B 1 290 ? -72.194 14.843 -31.643 1.00 17.98 289 PRO B C 1
ATOM 4917 O O . PRO B 1 290 ? -72.553 15.775 -30.921 1.00 19.00 289 PRO B O 1
ATOM 4921 N N . ALA B 1 291 ? -73.033 14.035 -32.282 1.00 16.81 290 ALA B N 1
ATOM 4922 C CA . ALA B 1 291 ? -74.471 14.242 -32.260 1.00 17.83 290 ALA B CA 1
ATOM 4923 C C . ALA B 1 291 ? -75.125 13.756 -30.975 1.00 18.09 290 ALA B C 1
ATOM 4924 O O . ALA B 1 291 ? -76.246 14.185 -30.678 1.00 20.86 290 ALA B O 1
ATOM 4926 N N . TRP B 1 292 ? -74.492 12.847 -30.233 1.00 15.75 291 TRP B N 1
ATOM 4927 C CA . TRP B 1 292 ? -75.075 12.378 -28.978 1.00 17.70 291 TRP B CA 1
ATOM 4928 C C . TRP B 1 292 ? -74.860 13.439 -27.906 1.00 14.66 291 TRP B C 1
ATOM 4929 O O . TRP B 1 292 ? -73.938 14.256 -27.992 1.00 17.47 291 TRP B O 1
ATOM 4940 N N . ASP B 1 293 ? -75.768 13.467 -26.940 1.00 17.75 292 ASP B N 1
ATOM 4941 C CA A ASP B 1 293 ? -75.719 14.496 -25.916 0.52 16.11 292 ASP B CA 1
ATOM 4942 C CA B ASP B 1 293 ? -75.737 14.476 -25.886 0.48 16.18 292 ASP B CA 1
ATOM 4943 C C . ASP B 1 293 ? -74.450 14.366 -25.093 1.00 14.14 292 ASP B C 1
ATOM 4944 O O . ASP B 1 293 ? -74.085 13.271 -24.644 1.00 15.19 292 ASP B O 1
ATOM 4953 N N . HIS B 1 294 ? -73.775 15.492 -24.903 1.00 14.24 293 HIS B N 1
ATOM 4954 C CA . HIS B 1 294 ? -72.524 15.495 -24.179 1.00 12.79 293 HIS B CA 1
ATOM 4955 C C . HIS B 1 294 ? -72.193 16.896 -23.689 1.00 14.25 293 HIS B C 1
ATOM 4956 O O . HIS B 1 294 ? -72.767 17.895 -24.135 1.00 15.86 293 HIS B O 1
ATOM 4963 N N . GLN B 1 295 ? -71.236 16.945 -22.764 1.00 15.34 294 GLN B N 1
ATOM 4964 C CA . GLN B 1 295 ? -70.525 18.173 -22.429 1.00 15.67 294 GLN B CA 1
ATOM 4965 C C . GLN B 1 295 ? -69.052 17.935 -22.719 1.00 13.62 294 GLN B C 1
ATOM 4966 O O . GLN B 1 295 ? -68.447 16.999 -22.187 1.00 14.94 294 GLN B O 1
ATOM 4972 N N . HIS B 1 296 ? -68.493 18.759 -23.595 1.00 12.57 295 HIS B N 1
ATOM 4973 C CA . HIS B 1 296 ? -67.117 18.629 -24.043 1.00 12.23 295 HIS B CA 1
ATOM 4974 C C . HIS B 1 296 ? -66.188 19.235 -22.998 1.00 13.99 295 HIS B C 1
ATOM 4975 O O . HIS B 1 296 ? -66.442 20.335 -22.523 1.00 13.89 295 HIS B O 1
ATOM 4982 N N . ALA B 1 297 ? -65.124 18.528 -22.642 1.00 13.78 296 ALA B N 1
ATOM 4983 C CA . ALA B 1 297 ? -64.132 19.068 -21.709 1.00 12.21 296 ALA B CA 1
ATOM 4984 C C . ALA B 1 297 ? -63.100 19.977 -22.376 1.00 11.80 296 ALA B C 1
ATOM 4985 O O . ALA B 1 297 ? -62.393 20.712 -21.680 1.00 12.03 296 ALA B O 1
ATOM 4987 N N . TRP B 1 298 ? -62.971 19.925 -23.693 1.00 12.02 297 TRP B N 1
ATOM 4988 C CA . TRP B 1 298 ? -62.044 20.801 -24.429 1.00 11.43 297 TRP B CA 1
ATOM 4989 C C . TRP B 1 298 ? -60.622 20.679 -23.874 1.00 11.70 297 TRP B C 1
ATOM 4990 O O . TRP B 1 298 ? -59.971 21.636 -23.464 1.00 11.37 297 TRP B O 1
ATOM 5001 N N . HIS B 1 299 ? -60.142 19.446 -23.925 1.00 12.45 298 HIS B N 1
ATOM 5002 C CA . HIS B 1 299 ? -58.752 19.180 -23.610 1.00 11.61 298 HIS B CA 1
ATOM 5003 C C . HIS B 1 299 ? -57.824 19.669 -24.715 1.00 11.40 298 HIS B C 1
ATOM 5004 O O . HIS B 1 299 ? -56.779 20.268 -24.426 1.00 11.15 298 HIS B O 1
ATOM 5011 N N . LEU B 1 300 ? -58.172 19.398 -25.977 1.00 11.38 299 LEU B N 1
ATOM 5012 C CA . LEU B 1 300 ? -57.374 19.787 -27.133 1.00 11.57 299 LEU B CA 1
ATOM 5013 C C . LEU B 1 300 ? -58.262 20.493 -28.134 1.00 11.88 299 LEU B C 1
ATOM 5014 O O . LEU B 1 300 ? -59.437 20.150 -28.274 1.00 11.65 299 LEU B O 1
ATOM 5019 N N . PHE B 1 301 ? -57.684 21.446 -28.858 1.00 13.08 300 PHE B N 1
ATOM 5020 C CA . PHE B 1 301 ? -58.339 22.029 -30.020 1.00 13.51 300 PHE B CA 1
ATOM 5021 C C . PHE B 1 301 ? -57.543 21.608 -31.241 1.00 14.08 300 PHE B C 1
ATOM 5022 O O . PHE B 1 301 ? -56.492 22.180 -31.549 1.00 14.47 300 PHE B O 1
ATOM 5030 N N . ILE B 1 302 ? -58.068 20.628 -31.939 1.00 12.32 301 ILE B N 1
ATOM 5031 C CA . ILE B 1 302 ? -57.396 20.018 -33.071 1.00 14.67 301 ILE B CA 1
ATOM 5032 C C . ILE B 1 302 ? -57.924 20.597 -34.372 1.00 13.36 301 ILE B C 1
ATOM 5033 O O . ILE B 1 302 ? -59.144 20.793 -34.532 1.00 14.14 301 ILE B O 1
ATOM 5038 N N . ILE B 1 303 ? -57.009 20.903 -35.297 1.00 12.36 302 ILE B N 1
ATOM 5039 C CA . ILE B 1 303 ? -57.377 21.288 -36.654 1.00 13.55 302 ILE B CA 1
ATOM 5040 C C . ILE B 1 303 ? -56.732 20.323 -37.638 1.00 15.18 302 ILE B C 1
ATOM 5041 O O . ILE B 1 303 ? -55.630 19.790 -37.414 1.00 14.39 302 ILE B O 1
ATOM 5046 N N . ARG B 1 304 ? -57.434 20.074 -38.734 1.00 12.96 303 ARG B N 1
ATOM 5047 C CA . ARG B 1 304 ? -56.862 19.375 -39.866 1.00 15.31 303 ARG B CA 1
ATOM 5048 C C . ARG B 1 304 ? -56.366 20.401 -40.873 1.00 14.54 303 ARG B C 1
ATOM 5049 O O . ARG B 1 304 ? -57.075 21.360 -41.206 1.00 16.99 303 ARG B O 1
ATOM 5057 N N . VAL B 1 305 ? -55.177 20.148 -41.404 1.00 15.30 304 VAL B N 1
ATOM 5058 C CA . VAL B 1 305 ? -54.468 21.043 -42.311 1.00 16.99 304 VAL B CA 1
ATOM 5059 C C . VAL B 1 305 ? -54.234 20.266 -43.595 1.00 27.61 304 VAL B C 1
ATOM 5060 O O . VAL B 1 305 ? -53.313 19.441 -43.684 1.00 25.74 304 VAL B O 1
ATOM 5064 N N . ASP B 1 306 ? -55.086 20.507 -44.577 1.00 34.96 305 ASP B N 1
ATOM 5065 C CA . ASP B 1 306 ? -54.980 19.893 -45.890 1.00 49.20 305 ASP B CA 1
ATOM 5066 C C . ASP B 1 306 ? -54.301 20.884 -46.827 1.00 31.07 305 ASP B C 1
ATOM 5067 O O . ASP B 1 306 ? -54.806 21.994 -47.030 1.00 43.18 305 ASP B O 1
ATOM 5072 N N . GLU B 1 307 ? -53.135 20.498 -47.355 1.00 39.05 306 GLU B N 1
ATOM 5073 C CA . GLU B 1 307 ? -52.366 21.404 -48.203 1.00 39.82 306 GLU B CA 1
ATOM 5074 C C . GLU B 1 307 ? -53.177 21.863 -49.414 1.00 44.67 306 GLU B C 1
ATOM 5075 O O . GLU B 1 307 ? -53.113 23.034 -49.809 1.00 38.35 306 GLU B O 1
ATOM 5081 N N . ALA B 1 308 ? -53.950 20.960 -50.015 1.00 33.88 307 ALA B N 1
ATOM 5082 C CA . ALA B 1 308 ? -54.796 21.354 -51.135 1.00 37.31 307 ALA B CA 1
ATOM 5083 C C . ALA B 1 308 ? -55.801 22.428 -50.730 1.00 36.72 307 ALA B C 1
ATOM 5084 O O . ALA B 1 308 ? -56.057 23.364 -51.495 1.00 44.23 307 ALA B O 1
ATOM 5086 N N . ALA B 1 309 ? -56.376 22.328 -49.529 1.00 39.76 308 ALA B N 1
ATOM 5087 C CA . ALA B 1 309 ? -57.367 23.318 -49.111 1.00 32.04 308 ALA B CA 1
ATOM 5088 C C . ALA B 1 309 ? -56.727 24.556 -48.494 1.00 40.32 308 ALA B C 1
ATOM 5089 O O . ALA B 1 309 ? -57.223 25.674 -48.677 1.00 33.02 308 ALA B O 1
ATOM 5091 N N . CYS B 1 310 ? -55.634 24.376 -47.757 1.00 27.05 309 CYS B N 1
ATOM 5092 C CA . CYS B 1 310 ? -55.092 25.428 -46.904 1.00 25.57 309 CYS B CA 1
ATOM 5093 C C . CYS B 1 310 ? -53.935 26.181 -47.536 1.00 25.45 309 CYS B C 1
ATOM 5094 O O . CYS B 1 310 ? -53.585 27.264 -47.047 1.00 29.54 309 CYS B O 1
ATOM 5097 N N . GLY B 1 311 ? -53.321 25.621 -48.583 1.00 26.12 310 GLY B N 1
ATOM 5098 C CA . GLY B 1 311 ? -52.139 26.189 -49.194 1.00 32.72 310 GLY B CA 1
ATOM 5099 C C . GLY B 1 311 ? -50.871 25.996 -48.396 1.00 30.95 310 GLY B C 1
ATOM 5100 O O . GLY B 1 311 ? -49.833 26.551 -48.767 1.00 32.83 310 GLY B O 1
ATOM 5101 N N . ILE B 1 312 ? -50.931 25.215 -47.321 1.00 26.41 311 ILE B N 1
ATOM 5102 C CA . ILE B 1 312 ? -49.812 24.963 -46.415 1.00 22.51 311 ILE B CA 1
ATOM 5103 C C . ILE B 1 312 ? -50.011 23.573 -45.830 1.00 21.68 311 ILE B C 1
ATOM 5104 O O . ILE B 1 312 ? -51.145 23.157 -45.591 1.00 22.52 311 ILE B O 1
ATOM 5109 N N . SER B 1 313 ? -48.914 22.849 -45.606 1.00 22.75 312 SER B N 1
ATOM 5110 C CA . SER B 1 313 ? -48.984 21.529 -44.993 1.00 24.23 312 SER B CA 1
ATOM 5111 C C . SER B 1 313 ? -48.993 21.623 -43.470 1.00 19.83 312 SER B C 1
ATOM 5112 O O . SER B 1 313 ? -48.616 22.637 -42.876 1.00 21.58 312 SER B O 1
ATOM 5115 N N . ARG B 1 314 ? -49.422 20.527 -42.842 1.00 21.17 313 ARG B N 1
ATOM 5116 C CA . ARG B 1 314 ? -49.444 20.457 -41.383 1.00 18.54 313 ARG B CA 1
ATOM 5117 C C . ARG B 1 314 ? -48.060 20.723 -40.791 1.00 17.31 313 ARG B C 1
ATOM 5118 O O . ARG B 1 314 ? -47.902 21.548 -39.872 1.00 17.07 313 ARG B O 1
ATOM 5126 N N . ASP B 1 315 ? -47.042 20.026 -41.297 1.00 21.09 314 ASP B N 1
ATOM 5127 C CA . ASP B 1 315 ? -45.705 20.195 -40.747 1.00 24.73 314 ASP B CA 1
ATOM 5128 C C . ASP B 1 315 ? -45.228 21.629 -40.912 1.00 27.45 314 ASP B C 1
ATOM 5129 O O . ASP B 1 315 ? -44.643 22.207 -39.989 1.00 21.38 314 ASP B O 1
ATOM 5134 N N . VAL B 1 316 ? -45.453 22.219 -42.090 1.00 21.08 315 VAL B N 1
ATOM 5135 C CA . VAL B 1 316 ? -44.959 23.572 -42.331 1.00 20.76 315 VAL B CA 1
ATOM 5136 C C . VAL B 1 316 ? -45.725 24.568 -41.469 1.00 20.35 315 VAL B C 1
ATOM 5137 O O . VAL B 1 316 ? -45.147 25.532 -40.947 1.00 20.82 315 VAL B O 1
ATOM 5141 N N . LEU B 1 317 ? -47.022 24.329 -41.262 1.00 20.63 316 LEU B N 1
ATOM 5142 C CA . LEU B 1 317 ? -47.791 25.196 -40.378 1.00 18.16 316 LEU B CA 1
ATOM 5143 C C . LEU B 1 317 ? -47.223 25.153 -38.965 1.00 20.00 316 LEU B C 1
ATOM 5144 O O . LEU B 1 317 ? -47.041 26.194 -38.326 1.00 20.72 316 LEU B O 1
ATOM 5149 N N . MET B 1 318 ? -46.940 23.954 -38.454 1.00 20.23 317 MET B N 1
ATOM 5150 C CA . MET B 1 318 ? -46.353 23.868 -37.122 1.00 16.48 317 MET B CA 1
ATOM 5151 C C . MET B 1 318 ? -45.029 24.623 -37.055 1.00 16.44 317 MET B C 1
ATOM 5152 O O . MET B 1 318 ? -44.767 25.339 -36.086 1.00 19.73 317 MET B O 1
ATOM 5157 N N . GLU B 1 319 ? -44.190 24.481 -38.081 1.00 18.08 318 GLU B N 1
ATOM 5158 C CA . GLU B 1 319 ? -42.903 25.174 -38.090 1.00 22.25 318 GLU B CA 1
ATOM 5159 C C . GLU B 1 319 ? -43.066 26.689 -38.172 1.00 19.41 318 GLU B C 1
ATOM 5160 O O . GLU B 1 319 ? -42.365 27.428 -37.471 1.00 22.82 318 GLU B O 1
ATOM 5166 N N . LYS B 1 320 ? -43.974 27.183 -39.022 1.00 19.60 319 LYS B N 1
ATOM 5167 C CA . LYS B 1 320 ? -44.103 28.634 -39.146 1.00 19.82 319 LYS B CA 1
ATOM 5168 C C . LYS B 1 320 ? -44.735 29.231 -37.897 1.00 18.26 319 LYS B C 1
ATOM 5169 O O . LYS B 1 320 ? -44.355 30.330 -37.463 1.00 20.33 319 LYS B O 1
ATOM 5175 N N . LEU B 1 321 ? -45.711 28.528 -37.307 1.00 19.27 320 LEU B N 1
ATOM 5176 C CA . LEU B 1 321 ? -46.262 28.970 -36.033 1.00 16.15 320 LEU B CA 1
ATOM 5177 C C . LEU B 1 321 ? -45.169 29.073 -34.974 1.00 19.06 320 LEU B C 1
ATOM 5178 O O . LEU B 1 321 ? -45.112 30.056 -34.227 1.00 19.64 320 LEU B O 1
ATOM 5183 N N . LYS B 1 322 ? -44.296 28.062 -34.880 1.00 18.14 321 LYS B N 1
ATOM 5184 C CA . LYS B 1 322 ? -43.201 28.127 -33.910 1.00 19.37 321 LYS B CA 1
ATOM 5185 C C . LYS B 1 322 ? -42.314 29.352 -34.153 1.00 18.89 321 LYS B C 1
ATOM 5186 O O . LYS B 1 322 ? -41.938 30.057 -33.204 1.00 21.00 321 LYS B O 1
ATOM 5192 N N . ALA B 1 323 ? -41.975 29.625 -35.415 1.00 21.73 322 ALA B N 1
ATOM 5193 C CA . ALA B 1 323 ? -41.204 30.824 -35.752 1.00 23.80 322 ALA B CA 1
ATOM 5194 C C . ALA B 1 323 ? -41.908 32.103 -35.318 1.00 25.84 322 ALA B C 1
ATOM 5195 O O . ALA B 1 323 ? -41.253 33.127 -35.108 1.00 27.81 322 ALA B O 1
ATOM 5197 N N . MET B 1 324 ? -43.235 32.079 -35.194 1.00 20.07 323 MET B N 1
ATOM 5198 C CA . MET B 1 324 ? -43.991 33.231 -34.712 1.00 25.09 323 MET B CA 1
ATOM 5199 C C . MET B 1 324 ? -44.214 33.183 -33.207 1.00 21.32 323 MET B C 1
ATOM 5200 O O . MET B 1 324 ? -44.993 33.985 -32.681 1.00 24.65 323 MET B O 1
ATOM 5205 N N . GLY B 1 325 ? -43.563 32.258 -32.510 1.00 19.65 324 GLY B N 1
ATOM 5206 C CA . GLY B 1 325 ? -43.700 32.165 -31.069 1.00 21.24 324 GLY B CA 1
ATOM 5207 C C . GLY B 1 325 ? -44.928 31.422 -30.588 1.00 19.80 324 GLY B C 1
ATOM 5208 O O . GLY B 1 325 ? -45.328 31.596 -29.432 1.00 21.07 324 GLY B O 1
ATOM 5209 N N . ILE B 1 326 ? -45.497 30.548 -31.410 1.00 19.41 325 ILE B N 1
ATOM 5210 C CA . ILE B 1 326 ? -46.740 29.849 -31.084 1.00 17.88 325 ILE B CA 1
ATOM 5211 C C . ILE B 1 326 ? -46.486 28.351 -31.146 1.00 17.75 325 ILE B C 1
ATOM 5212 O O . ILE B 1 326 ? -46.160 27.815 -32.218 1.00 18.04 325 ILE B O 1
ATOM 5217 N N . GLY B 1 327 ? -46.648 27.675 -30.010 1.00 18.17 326 GLY B N 1
ATOM 5218 C CA . GLY B 1 327 ? -46.458 26.241 -29.970 1.00 19.71 326 GLY B CA 1
ATOM 5219 C C . GLY B 1 327 ? -47.678 25.472 -30.433 1.00 17.41 326 GLY B C 1
ATOM 5220 O O . GLY B 1 327 ? -48.803 25.942 -30.375 1.00 16.22 326 GLY B O 1
ATOM 5221 N N . THR B 1 328 ? -47.422 24.259 -30.911 1.00 15.38 327 THR B N 1
ATOM 5222 C CA . THR B 1 328 ? -48.451 23.325 -31.338 1.00 14.05 327 THR B CA 1
ATOM 5223 C C . THR B 1 328 ? -48.037 21.923 -30.900 1.00 15.07 327 THR B C 1
ATOM 5224 O O . THR B 1 328 ? -46.860 21.653 -30.619 1.00 16.92 327 THR B O 1
ATOM 5228 N N . GLY B 1 329 ? -49.020 21.019 -30.841 1.00 16.38 328 GLY B N 1
ATOM 5229 C CA . GLY B 1 329 ? -48.761 19.625 -30.561 1.00 17.17 328 GLY B CA 1
ATOM 5230 C C . GLY B 1 329 ? -49.336 18.721 -31.637 1.00 15.05 328 GLY B C 1
ATOM 5231 O O . GLY B 1 329 ? -50.106 19.139 -32.491 1.00 17.35 328 GLY B O 1
ATOM 5232 N N . LEU B 1 330 ? -48.923 17.468 -31.586 1.00 15.73 329 LEU B N 1
ATOM 5233 C CA . LEU B 1 330 ? -49.396 16.447 -32.520 1.00 13.97 329 LEU B CA 1
ATOM 5234 C C . LEU B 1 330 ? -49.958 15.323 -31.664 1.00 13.74 329 LEU B C 1
ATOM 5235 O O . LEU B 1 330 ? -49.214 14.507 -31.119 1.00 16.40 329 LEU B O 1
ATOM 5240 N N . HIS B 1 331 ? -51.283 15.312 -31.530 1.00 14.62 330 HIS B N 1
ATOM 5241 C CA . HIS B 1 331 ? -52.032 14.321 -30.764 1.00 15.44 330 HIS B CA 1
ATOM 5242 C C . HIS B 1 331 ? -53.001 13.632 -31.718 1.00 16.47 330 HIS B C 1
ATOM 5243 O O . HIS B 1 331 ? -54.144 14.081 -31.854 1.00 15.01 330 HIS B O 1
ATOM 5250 N N . PHE B 1 332 ? -52.585 12.554 -32.396 1.00 15.72 331 PHE B N 1
ATOM 5251 C CA . PHE B 1 332 ? -51.316 11.851 -32.267 1.00 15.14 331 PHE B CA 1
ATOM 5252 C C . PHE B 1 332 ? -50.860 11.352 -33.618 1.00 14.85 331 PHE B C 1
ATOM 5253 O O . PHE B 1 332 ? -51.672 11.184 -34.531 1.00 15.02 331 PHE B O 1
ATOM 5261 N N . ARG B 1 333 ? -49.567 11.067 -33.719 1.00 16.27 332 ARG B N 1
ATOM 5262 C CA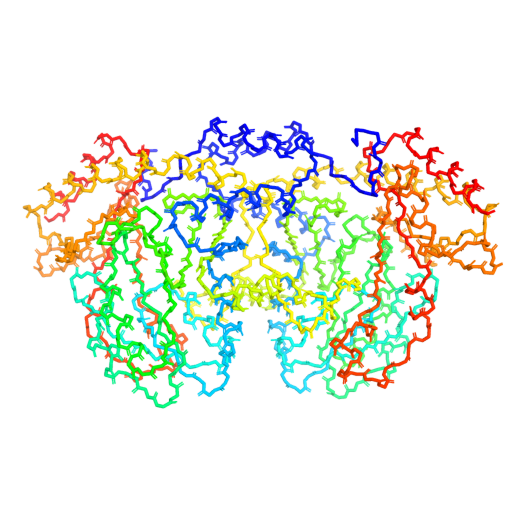 . ARG B 1 333 ? -49.092 10.229 -34.807 1.00 14.81 332 ARG B CA 1
ATOM 5263 C C . ARG B 1 333 ? -49.597 8.808 -34.577 1.00 16.13 332 ARG B C 1
ATOM 5264 O O . ARG B 1 333 ? -49.251 8.161 -33.580 1.00 17.26 332 ARG B O 1
ATOM 5272 N N . ALA B 1 334 ? -50.455 8.334 -35.487 1.00 14.12 333 ALA B N 1
ATOM 5273 C CA . ALA B 1 334 ? -51.105 7.034 -35.323 1.00 14.97 333 ALA B CA 1
ATOM 5274 C C . ALA B 1 334 ? -50.097 5.929 -34.998 1.00 14.72 333 ALA B C 1
ATOM 5275 O O . ALA B 1 334 ? -49.021 5.830 -35.600 1.00 15.57 333 ALA B O 1
ATOM 5277 N N . ALA B 1 335 ? -50.458 5.077 -34.030 1.00 14.81 334 ALA B N 1
ATOM 5278 C CA . ALA B 1 335 ? -49.491 4.106 -33.522 1.00 16.63 334 ALA B CA 1
ATOM 5279 C C . ALA B 1 335 ? -48.993 3.190 -34.625 1.00 17.14 334 ALA B C 1
ATOM 5280 O O . ALA B 1 335 ? -47.806 2.827 -34.650 1.00 17.38 334 ALA B O 1
ATOM 5282 N N . HIS B 1 336 ? -49.883 2.770 -35.535 1.00 16.64 335 HIS B N 1
ATOM 5283 C CA . HIS B 1 336 ? -49.501 1.765 -36.520 1.00 16.05 335 HIS B CA 1
ATOM 5284 C C . HIS B 1 336 ? -48.519 2.279 -37.560 1.00 16.64 335 HIS B C 1
ATOM 5285 O O . HIS B 1 336 ? -47.953 1.475 -38.315 1.00 22.12 335 HIS B O 1
ATOM 5292 N N . THR B 1 337 ? -48.284 3.579 -37.599 1.00 16.71 336 THR B N 1
ATOM 5293 C CA . THR B 1 337 ? -47.314 4.160 -38.507 1.00 18.72 336 THR B CA 1
ATOM 5294 C C . THR B 1 337 ? -45.943 4.311 -37.870 1.00 17.95 336 THR B C 1
ATOM 5295 O O . THR B 1 337 ? -45.008 4.735 -38.550 1.00 19.97 336 THR B O 1
ATOM 5299 N N . GLN B 1 338 ? -45.811 4.004 -36.593 1.00 17.55 337 GLN B N 1
ATOM 5300 C CA . GLN B 1 338 ? -44.543 4.108 -35.883 1.00 18.95 337 GLN B CA 1
ATOM 5301 C C . GLN B 1 338 ? -43.770 2.804 -35.996 1.00 21.15 337 GLN B C 1
ATOM 5302 O O . GLN B 1 338 ? -44.357 1.720 -36.018 1.00 19.34 337 GLN B O 1
ATOM 5308 N N . LYS B 1 339 ? -42.433 2.930 -36.046 1.00 21.36 338 LYS B N 1
ATOM 5309 C CA . LYS B 1 339 ? -41.553 1.851 -36.478 1.00 20.14 338 LYS B CA 1
ATOM 5310 C C . LYS B 1 339 ? -41.954 0.483 -35.945 1.00 21.22 338 LYS B C 1
ATOM 5311 O O . LYS B 1 339 ? -42.139 -0.455 -36.719 1.00 21.75 338 LYS B O 1
ATOM 5317 N N . TYR B 1 340 ? -42.050 0.321 -34.621 1.00 18.62 339 TYR B N 1
ATOM 5318 C CA . TYR B 1 340 ? -42.311 -1.013 -34.090 1.00 19.91 339 TYR B CA 1
ATOM 5319 C C . TYR B 1 340 ? -43.595 -1.590 -34.658 1.00 17.76 339 TYR B C 1
ATOM 5320 O O . TYR B 1 340 ? -43.632 -2.763 -35.061 1.00 21.05 339 TYR B O 1
ATOM 5329 N N . TYR B 1 341 ? -44.669 -0.789 -34.677 1.00 17.97 340 TYR B N 1
ATOM 5330 C CA . TYR B 1 341 ? -45.966 -1.298 -35.102 1.00 20.41 340 TYR B CA 1
ATOM 5331 C C . TYR B 1 341 ? -46.064 -1.401 -36.616 1.00 17.37 340 TYR B C 1
ATOM 5332 O O . TYR B 1 341 ? -46.693 -2.331 -37.121 1.00 19.42 340 TYR B O 1
ATOM 5341 N N . ARG B 1 342 ? -45.406 -0.491 -37.334 1.00 20.31 341 ARG B N 1
ATOM 5342 C CA . ARG B 1 342 ? -45.360 -0.547 -38.794 1.00 25.40 341 ARG B CA 1
ATOM 5343 C C . ARG B 1 342 ? -44.619 -1.783 -39.281 1.00 23.87 341 ARG B C 1
ATOM 5344 O O . ARG B 1 342 ? -44.966 -2.347 -40.324 1.00 27.31 341 ARG B O 1
ATOM 5352 N N . GLU B 1 343 ? -43.614 -2.238 -38.537 1.00 21.64 342 GLU B N 1
ATOM 5353 C CA . GLU B 1 343 ? -42.849 -3.413 -38.930 1.00 24.71 342 GLU B CA 1
ATOM 5354 C C . GLU B 1 343 ? -43.413 -4.698 -38.357 1.00 28.77 342 GLU B C 1
ATOM 5355 O O . GLU B 1 343 ? -43.255 -5.759 -38.977 1.00 28.56 342 GLU B O 1
ATOM 5361 N N . ARG B 1 344 ? -44.075 -4.629 -37.198 1.00 26.59 343 ARG B N 1
ATOM 5362 C CA . ARG B 1 344 ? -44.679 -5.828 -36.632 1.00 29.34 343 ARG B CA 1
ATOM 5363 C C . ARG B 1 344 ? -46.034 -6.114 -37.250 1.00 25.15 343 ARG B C 1
ATOM 5364 O O . ARG B 1 344 ? -46.402 -7.284 -37.402 1.00 29.23 343 ARG B O 1
ATOM 5372 N N . PHE B 1 345 ? -46.785 -5.071 -37.590 1.00 23.42 344 PHE B N 1
ATOM 5373 C CA . PHE B 1 345 ? -48.136 -5.197 -38.138 1.00 22.10 344 PHE B CA 1
ATOM 5374 C C . PHE B 1 345 ? -48.228 -4.400 -39.441 1.00 20.99 344 PHE B C 1
ATOM 5375 O O . PHE B 1 345 ? -49.060 -3.497 -39.582 1.00 27.89 344 PHE B O 1
ATOM 5383 N N . PRO B 1 346 ? -47.372 -4.711 -40.421 1.00 23.63 345 PRO B N 1
ATOM 5384 C CA . PRO B 1 346 ? -47.392 -3.962 -41.688 1.00 26.09 345 PRO B CA 1
ATOM 5385 C C . PRO B 1 346 ? -48.708 -4.054 -42.443 1.00 30.31 345 PRO B C 1
ATOM 5386 O O . PRO B 1 346 ? -48.988 -3.186 -43.282 1.00 32.90 345 PRO B O 1
ATOM 5390 N N . GLU B 1 347 ? -49.517 -5.081 -42.175 1.00 25.57 346 GLU B N 1
ATOM 5391 C CA . GLU B 1 347 ? -50.784 -5.252 -42.874 1.00 28.62 346 GLU B CA 1
ATOM 5392 C C . GLU B 1 347 ? -51.836 -4.223 -42.470 1.00 34.88 346 GLU B C 1
ATOM 5393 O O . GLU B 1 347 ? -52.830 -4.064 -43.184 1.00 30.12 346 GLU B O 1
ATOM 5399 N N . VAL B 1 348 ? -51.658 -3.536 -41.343 1.00 26.38 347 VAL B N 1
ATOM 5400 C CA . VAL B 1 348 ? -52.691 -2.636 -40.850 1.00 26.90 347 VAL B CA 1
ATOM 5401 C C . VAL B 1 348 ? -52.853 -1.481 -41.824 1.00 28.35 347 VAL B C 1
ATOM 5402 O O . VAL B 1 348 ? -51.883 -0.777 -42.142 1.00 27.93 347 VAL B O 1
ATOM 5406 N N . SER B 1 349 ? -54.088 -1.270 -42.293 1.00 23.00 348 SER B N 1
ATOM 5407 C CA . SER B 1 349 ? -54.398 -0.196 -43.238 1.00 25.48 348 SER B CA 1
ATOM 5408 C C . SER B 1 349 ? -55.701 0.466 -42.801 1.00 23.81 348 SER B C 1
ATOM 5409 O O . SER B 1 349 ? -56.773 -0.137 -42.908 1.00 23.88 348 SER B O 1
ATOM 5412 N N . LEU B 1 350 ? -55.607 1.711 -42.340 1.00 19.21 349 LEU B N 1
ATOM 5413 C CA . LEU B 1 350 ? -56.688 2.393 -41.625 1.00 18.52 349 LEU B CA 1
ATOM 5414 C C . LEU B 1 350 ? -56.854 3.760 -42.274 1.00 17.66 349 LEU B C 1
ATOM 5415 O O . LEU B 1 350 ? -56.188 4.722 -41.875 1.00 17.01 349 LEU B O 1
ATOM 5420 N N . PRO B 1 351 ? -57.718 3.882 -43.288 1.00 18.33 350 PRO B N 1
ATOM 5421 C CA . PRO B 1 351 ? -57.680 5.106 -44.108 1.00 17.75 350 PRO B CA 1
ATOM 5422 C C . PRO B 1 351 ? -58.017 6.386 -43.361 1.00 16.96 350 PRO B C 1
ATOM 5423 O O . PRO B 1 351 ? -57.346 7.408 -43.567 1.00 18.95 350 PRO B O 1
ATOM 5427 N N . ASN B 1 352 ? -59.029 6.386 -42.497 1.00 18.23 351 ASN B N 1
ATOM 5428 C CA . ASN B 1 352 ? -59.380 7.642 -41.833 1.00 20.09 351 ASN B CA 1
ATOM 5429 C C . ASN B 1 352 ? -58.283 8.068 -40.875 1.00 16.01 351 ASN B C 1
ATOM 5430 O O . ASN B 1 352 ? -57.981 9.257 -40.748 1.00 15.32 351 ASN B O 1
ATOM 5435 N N . THR B 1 353 ? -57.715 7.097 -40.151 1.00 14.72 352 THR B N 1
ATOM 5436 C CA . THR B 1 353 ? -56.591 7.340 -39.259 1.00 13.98 352 THR B CA 1
ATOM 5437 C C . THR B 1 353 ? -55.397 7.901 -40.014 1.00 14.36 352 THR B C 1
ATOM 5438 O O . THR B 1 353 ? -54.778 8.881 -39.596 1.00 17.07 352 THR B O 1
ATOM 5442 N N . GLU B 1 354 ? -55.056 7.276 -41.128 1.00 14.75 353 GLU B N 1
ATOM 5443 C CA . GLU B 1 354 ? -53.871 7.705 -41.855 1.00 14.97 353 GLU B CA 1
ATOM 5444 C C . GLU B 1 354 ? -54.061 9.103 -42.427 1.00 18.20 353 GLU B C 1
ATOM 5445 O O . GLU B 1 354 ? -53.149 9.939 -42.359 1.00 17.73 353 GLU B O 1
ATOM 5451 N N . TRP B 1 355 ? -55.246 9.389 -42.967 1.00 15.23 354 TRP B N 1
ATOM 5452 C CA . TRP B 1 355 ? -55.508 10.721 -43.508 1.00 15.28 354 TRP B CA 1
ATOM 5453 C C . TRP B 1 355 ? -55.384 11.779 -42.424 1.00 18.58 354 TRP B C 1
ATOM 5454 O O . TRP B 1 355 ? -54.730 12.804 -42.615 1.00 17.10 354 TRP B O 1
ATOM 5465 N N . ASN B 1 356 ? -56.014 11.551 -41.270 1.00 16.30 355 ASN B N 1
ATOM 5466 C CA . ASN B 1 356 ? -55.967 12.550 -40.205 1.00 14.26 355 ASN B CA 1
ATOM 5467 C C . ASN B 1 356 ? -54.592 12.641 -39.552 1.00 17.16 355 ASN B C 1
ATOM 5468 O O . ASN B 1 356 ? -54.138 13.736 -39.212 1.00 13.99 355 ASN B O 1
ATOM 5473 N N . SER B 1 357 ? -53.938 11.508 -39.311 1.00 15.42 356 SER B N 1
ATOM 5474 C CA . SER B 1 357 ? -52.658 11.535 -38.599 1.00 17.27 356 SER B CA 1
ATOM 5475 C C . SER B 1 357 ? -51.647 12.404 -39.327 1.00 18.15 356 SER B C 1
ATOM 5476 O O . SER B 1 357 ? -50.832 13.069 -38.689 1.00 19.09 356 SER B O 1
ATOM 5479 N N . ALA B 1 358 ? -51.722 12.457 -40.651 1.00 15.04 357 ALA B N 1
ATOM 5480 C CA . ALA B 1 358 ? -50.819 13.271 -41.447 1.00 16.24 357 ALA B CA 1
ATOM 5481 C C . ALA B 1 358 ? -51.221 14.735 -41.473 1.00 16.63 357 ALA B C 1
ATOM 5482 O O . ALA B 1 358 ? -50.414 15.556 -41.920 1.00 19.63 357 ALA B O 1
ATOM 5484 N N . ARG B 1 359 ? -52.434 15.073 -41.016 1.00 16.55 358 ARG B N 1
ATOM 5485 C CA . ARG B 1 359 ? -52.963 16.417 -41.176 1.00 15.47 358 ARG B CA 1
ATOM 5486 C C . ARG B 1 359 ? -53.334 17.148 -39.894 1.00 15.04 358 ARG B C 1
ATOM 5487 O O . ARG B 1 359 ? -53.623 18.346 -39.963 1.00 16.52 358 ARG B O 1
ATOM 5495 N N . ILE B 1 360 ? -53.311 16.501 -38.730 1.00 14.26 359 ILE B N 1
ATOM 5496 C CA . ILE B 1 360 ? -53.802 17.131 -37.503 1.00 12.26 359 ILE B CA 1
ATOM 5497 C C . ILE B 1 360 ? -52.683 17.855 -36.768 1.00 14.66 359 ILE B C 1
ATOM 5498 O O . ILE B 1 360 ? -51.513 17.443 -36.755 1.00 14.20 359 ILE B O 1
ATOM 5503 N N . CYS B 1 361 ? -53.066 18.926 -36.088 1.00 14.45 360 CYS B N 1
ATOM 5504 C CA . CYS B 1 361 ? -52.234 19.461 -35.018 1.00 14.23 360 CYS B CA 1
ATOM 5505 C C . CYS B 1 361 ? -53.149 20.116 -33.992 1.00 14.31 360 CYS B C 1
ATOM 5506 O O . CYS B 1 361 ? -54.320 20.378 -34.247 1.00 14.82 360 CYS B O 1
ATOM 5509 N N . SER B 1 362 ? -52.591 20.324 -32.802 1.00 14.42 361 SER B N 1
ATOM 5510 C CA . SER B 1 362 ? -53.282 20.890 -31.653 1.00 13.21 361 SER B CA 1
ATOM 5511 C C . SER B 1 362 ? -52.756 22.306 -31.455 1.00 12.44 361 SER B C 1
ATOM 5512 O O . SER B 1 362 ? -51.551 22.506 -31.281 1.00 16.72 361 SER B O 1
ATOM 5515 N N . ILE B 1 363 ? -53.647 23.289 -31.522 1.00 12.04 362 ILE B N 1
ATOM 5516 C CA . ILE B 1 363 ? -53.263 24.677 -31.313 1.00 12.95 362 ILE B CA 1
ATOM 5517 C C . ILE B 1 363 ? -53.441 25.031 -29.838 1.00 12.26 362 ILE B C 1
ATOM 5518 O O . ILE B 1 363 ? -54.098 24.288 -29.087 1.00 13.35 362 ILE B O 1
ATOM 5523 N N . PRO B 1 364 ? -52.872 26.141 -29.378 1.00 12.21 363 PRO B N 1
ATOM 5524 C CA . PRO B 1 364 ? -52.872 26.427 -27.930 1.00 12.19 363 PRO B CA 1
ATOM 5525 C C . PRO B 1 364 ? -54.272 26.449 -27.340 1.00 12.10 363 PRO B C 1
ATOM 5526 O O . PRO B 1 364 ? -55.166 27.141 -27.834 1.00 11.98 363 PRO B O 1
ATOM 5530 N N . LEU B 1 365 ? -54.456 25.687 -26.254 1.00 12.14 364 LEU B N 1
ATOM 5531 C CA . LEU B 1 365 ? -55.727 25.653 -25.540 1.00 10.97 364 LEU B CA 1
ATOM 5532 C C . LEU B 1 365 ? -55.412 25.304 -24.096 1.00 13.19 364 LEU B C 1
ATOM 5533 O O . LEU B 1 365 ? -55.049 24.159 -23.799 1.00 12.20 364 LEU B O 1
ATOM 5538 N N . PHE B 1 366 ? -55.530 26.289 -23.209 1.00 11.92 365 PHE B N 1
ATOM 5539 C CA . PHE B 1 366 ? -55.355 26.068 -21.784 1.00 12.11 365 PHE B CA 1
ATOM 5540 C C . PHE B 1 366 ? -55.947 27.263 -21.053 1.00 13.54 365 PHE B C 1
ATOM 5541 O O . PHE B 1 366 ? -56.054 28.340 -21.643 1.00 12.61 365 PHE B O 1
ATOM 5549 N N . PRO B 1 367 ? -56.412 27.096 -19.804 1.00 13.01 366 PRO B N 1
ATOM 5550 C CA . PRO B 1 367 ? -57.278 28.141 -19.229 1.00 13.92 366 PRO B CA 1
ATOM 5551 C C . PRO B 1 367 ? -56.534 29.395 -18.843 1.00 15.04 366 PRO B C 1
ATOM 5552 O O . PRO B 1 367 ? -57.191 30.426 -18.653 1.00 15.94 366 PRO B O 1
ATOM 5556 N N . ASP B 1 368 ? -55.200 29.365 -18.760 1.00 13.95 367 ASP B N 1
ATOM 5557 C CA . ASP B 1 368 ? -54.429 30.571 -18.469 1.00 13.90 367 ASP B CA 1
ATOM 5558 C C . ASP B 1 368 ? -54.200 31.419 -19.712 1.00 14.90 367 ASP B C 1
ATOM 5559 O O . ASP B 1 368 ? -53.535 32.463 -19.612 1.00 17.06 367 ASP B O 1
ATOM 5564 N N . MET B 1 369 ? -54.760 31.037 -20.856 1.00 13.27 368 MET B N 1
ATOM 5565 C CA . MET B 1 369 ? -54.687 31.886 -22.035 1.00 14.15 368 MET B CA 1
ATOM 5566 C C . MET B 1 369 ? -55.589 33.091 -21.860 1.00 15.12 368 MET B C 1
ATOM 5567 O O . MET B 1 369 ? -56.762 32.947 -21.493 1.00 15.29 368 MET B O 1
ATOM 5572 N N . THR B 1 370 ? -55.062 34.269 -22.187 1.00 16.29 369 THR B N 1
ATOM 5573 C CA . THR B 1 370 ? -55.844 35.494 -22.216 1.00 14.98 369 THR B CA 1
ATOM 5574 C C . THR B 1 370 ? -56.528 35.676 -23.566 1.00 15.62 369 THR B C 1
ATOM 5575 O O . THR B 1 370 ? -56.233 34.988 -24.553 1.00 15.32 369 THR B O 1
ATOM 5579 N N . ASP B 1 371 ? -57.465 36.620 -23.601 1.00 17.11 370 ASP B N 1
ATOM 5580 C CA . ASP B 1 371 ? -58.095 36.946 -24.875 1.00 15.29 370 ASP B CA 1
ATOM 5581 C C . ASP B 1 371 ? -57.044 37.301 -25.920 1.00 18.70 370 ASP B C 1
ATOM 5582 O O . ASP B 1 371 ? -57.158 36.910 -27.086 1.00 17.37 370 ASP B O 1
ATOM 5587 N N . ASP B 1 372 ? -56.007 38.039 -25.521 1.00 17.87 371 ASP B N 1
ATOM 5588 C CA . ASP B 1 372 ? -54.985 38.446 -26.479 1.00 16.24 371 ASP B CA 1
ATOM 5589 C C . ASP B 1 372 ? -54.178 37.249 -26.970 1.00 18.08 371 ASP B C 1
ATOM 5590 O O . ASP B 1 372 ? -53.760 37.218 -28.134 1.00 19.24 371 ASP B O 1
ATOM 5595 N N . ASP B 1 373 ? -53.936 36.269 -26.098 1.00 16.15 372 ASP B N 1
ATOM 5596 C CA . ASP B 1 373 ? -53.283 35.041 -26.535 1.00 15.08 372 ASP B CA 1
ATOM 5597 C C . ASP B 1 373 ? -54.097 34.362 -27.632 1.00 16.19 372 ASP B C 1
ATOM 5598 O O . ASP B 1 373 ? -53.547 33.894 -28.636 1.00 16.93 372 ASP B O 1
ATOM 5603 N N . VAL B 1 374 ? -55.415 34.276 -27.440 1.00 13.94 373 VAL B N 1
ATOM 5604 C CA . VAL B 1 374 ? -56.278 33.628 -28.421 1.00 13.48 373 VAL B CA 1
ATOM 5605 C C . VAL B 1 374 ? -56.287 34.431 -29.720 1.00 16.95 373 VAL B C 1
ATOM 5606 O O . VAL B 1 374 ? -56.200 33.873 -30.821 1.00 16.38 373 VAL B O 1
ATOM 5610 N N . THR B 1 375 ? -56.355 35.752 -29.616 1.00 15.51 374 THR B N 1
ATOM 5611 C CA . THR B 1 375 ? -56.318 36.591 -30.813 1.00 16.56 374 THR B CA 1
ATOM 5612 C C . THR B 1 375 ? -55.021 36.386 -31.581 1.00 16.79 374 THR B C 1
ATOM 5613 O O . THR B 1 375 ? -55.019 36.333 -32.814 1.00 18.02 374 THR B O 1
ATOM 5617 N N . ARG B 1 376 ? -53.911 36.236 -30.861 1.00 18.63 375 ARG B N 1
ATOM 5618 C CA . ARG B 1 376 ? -52.628 36.000 -31.509 1.00 16.54 375 ARG B CA 1
ATOM 5619 C C . ARG B 1 376 ? -52.659 34.729 -32.345 1.00 16.57 375 ARG B C 1
ATOM 5620 O O . ARG B 1 376 ? -52.160 34.712 -33.481 1.00 18.73 375 ARG B O 1
ATOM 5628 N N . VAL B 1 377 ? -53.238 33.659 -31.799 1.00 14.24 376 VAL B N 1
ATOM 5629 C CA . VAL B 1 377 ? -53.305 32.394 -32.527 1.00 15.16 376 VAL B CA 1
ATOM 5630 C C . VAL B 1 377 ? -54.184 32.537 -33.757 1.00 14.91 376 VAL B C 1
ATOM 5631 O O . VAL B 1 377 ? -53.821 32.120 -34.863 1.00 16.88 376 VAL B O 1
ATOM 5635 N N . ILE B 1 378 ? -55.366 33.112 -33.574 1.00 16.46 377 ILE B N 1
ATOM 5636 C CA . ILE B 1 378 ? -56.301 33.255 -34.684 1.00 14.99 377 ILE B CA 1
ATOM 5637 C C . ILE B 1 378 ? -55.677 34.106 -35.774 1.00 17.24 377 ILE B C 1
ATOM 5638 O O . ILE B 1 378 ? -55.735 33.763 -36.959 1.00 18.70 377 ILE B O 1
ATOM 5643 N N . THR B 1 379 ? -55.060 35.231 -35.387 1.00 16.46 378 THR B N 1
ATOM 5644 C CA . THR B 1 379 ? -54.406 36.100 -36.363 1.00 17.48 378 THR B CA 1
ATOM 5645 C C . THR B 1 379 ? -53.333 35.346 -37.154 1.00 19.12 378 THR B C 1
ATOM 5646 O O . THR B 1 379 ? -53.266 35.459 -38.380 1.00 20.91 378 THR B O 1
ATOM 5650 N N . ALA B 1 380 ? -52.513 34.544 -36.479 1.00 16.36 379 ALA B N 1
ATOM 5651 C CA . ALA B 1 380 ? -51.455 33.817 -37.179 1.00 19.26 379 ALA B CA 1
ATOM 5652 C C . ALA B 1 380 ? -52.037 32.811 -38.162 1.00 20.13 379 ALA B C 1
ATOM 5653 O O . ALA B 1 380 ? -51.541 32.664 -39.283 1.00 19.60 379 ALA B O 1
ATOM 5655 N N . LEU B 1 381 ? -53.087 32.096 -37.755 1.00 18.43 380 LEU B N 1
ATOM 5656 C CA . LEU B 1 381 ? -53.681 31.127 -38.658 1.00 15.47 380 LEU B CA 1
ATOM 5657 C C . LEU B 1 381 ? -54.292 31.810 -39.880 1.00 19.60 380 LEU B C 1
ATOM 5658 O O . LEU B 1 381 ? -54.171 31.306 -41.000 1.00 22.16 380 LEU B O 1
ATOM 5663 N N . HIS B 1 382 ? -54.938 32.961 -39.699 1.00 20.06 381 HIS B N 1
ATOM 5664 C CA . HIS B 1 382 ? -55.458 33.673 -40.859 1.00 17.98 381 HIS B CA 1
ATOM 5665 C C . HIS B 1 382 ? -54.325 34.120 -41.762 1.00 23.57 381 HIS B C 1
ATOM 5666 O O . HIS B 1 382 ? -54.444 34.063 -42.991 1.00 26.72 381 HIS B O 1
ATOM 5673 N N . GLN B 1 383 ? -53.205 34.537 -41.168 1.00 19.98 382 GLN B N 1
ATOM 5674 C CA . GLN B 1 383 ? -52.072 34.999 -41.962 1.00 22.59 382 GLN B CA 1
ATOM 5675 C C . GLN B 1 383 ? -51.449 33.860 -42.746 1.00 26.41 382 GLN B C 1
ATOM 5676 O O . GLN B 1 383 ? -51.031 34.041 -43.896 1.00 29.89 382 GLN B O 1
ATOM 5682 N N . LEU B 1 384 ? -51.404 32.677 -42.153 1.00 22.58 383 LEU B N 1
ATOM 5683 C CA . LEU B 1 384 ? -50.721 31.553 -42.750 1.00 23.31 383 LEU B CA 1
ATOM 5684 C C . LEU B 1 384 ? -51.601 30.778 -43.719 1.00 28.03 383 LEU B C 1
ATOM 5685 O O . LEU B 1 384 ? -51.081 29.929 -44.450 1.00 34.11 383 LEU B O 1
ATOM 5690 N N . SER B 1 385 ? -52.908 31.051 -43.754 1.00 28.24 384 SER B N 1
ATOM 5691 C CA . SER B 1 385 ? -53.796 30.434 -44.745 1.00 30.19 384 SER B CA 1
ATOM 5692 C C . SER B 1 385 ? -53.351 30.833 -46.140 1.00 40.74 384 SER B C 1
ATOM 5693 O O . SER B 1 385 ? -53.618 31.960 -46.553 1.00 44.61 384 SER B O 1
#

Sequence (732 aa):
MSDFLPFSRPSMGDAELAALREVLQSGWITTGPKNQALEEAFCQLTGNRHAIAVSSATGGMHVTLMAMGIGPGDEVITPSQTWVSTLNMICLLGATPVMIDVDHDNLMITPEAVEAAITSRTKKAIIPVHYAGAPADIDAIRAVGERHGIPVIEDAAHAAGTHYKGRHVVGWRGTAIFSFHAIKKNMTCAEGGLIVTDDDELASRIRSLKFHGLGVDPQAEVITPGFKYNLADIINAALALVQLDKLAQANQRRAEIAQRYLRELADTPFKPLTTIPAWDDHQHAWHLFIIRVDEAACGISRDVLMEKLKAMGIGTGLHFRAAHTQKYYRERFPEVSLPNTEWNSARICSIPLFPDMTDDDVTRVITALHQLSDFLPFSRPSMGDAELAALREEVLQSGWITTGPKNQALEEAFCQLTGNRHAIAVSSATGGMHVTLMAMGIGPGDEVITPSQTWVSTLNMICLLGATPVMIDVDHDNLMITPEAVEAAITSRTKKAIIPVHYAGAPADIDAIRAVGERHGIPVIEDAAHAAGTHYKGRHVVGWRGTAIFSFHAIKKNMTCAEGGLIVTDDDELASRIRSLKFHGLGVDPQAEVITPGFKYNLADIINAALALVQLDKLAQANQRRAEIAQQRYLRELADTPFKPLTTIPAWDDHQHAWHLFIIRVDEAACGISRDVLMEKLKAMGIGTGLHFRAAHTQKYYRERFPEVSLPNTEWNSARICSIPLFPDMTDDDVTRVITALHQLS

Solvent-accessible surface area: 26061 Å² total; per-residue (Å²): 130,126,105,82,8,44,43,20,81,13,27,23,33,126,50,0,30,60,16,0,109,93,2,10,134,71,17,137,1,21,46,7,67,51,4,124,45,0,23,94,26,0,19,137,61,1,47,10,159,41,2,0,0,0,27,5,20,10,0,0,7,2,0,0,0,37,4,43,56,10,9,114,45,16,27,0,0,0,1,0,0,2,87,0,12,5,0,0,0,0,16,52,29,39,1,44,3,34,15,12,28,4,42,94,22,14,1,5,6,41,26,129,27,0,64,91,17,31,62,117,129,7,91,0,0,0,0,7,0,1,3,0,5,0,0,30,0,46,30,0,22,42,7,0,110,154,84,67,15,63,17,4,3,18,0,18,9,0,5,11,0,62,0,103,57,112,7,0,0,47,103,17,8,0,2,0,8,0,48,13,34,30,14,0,1,0,0,15,1,0,0,0,0,0,69,65,80,97,14,2,68,114,0,91,24,12,17,80,4,0,36,21,97,89,122,72,64,7,0,59,60,7,0,6,21,2,10,4,5,1,0,9,0,2,0,0,41,25,7,29,117,63,8,69,114,13,17,134,49,6,30,102,3,0,77,49,0,43,149,62,1,82,118,15,54,4,100,24,28,60,84,12,108,64,93,41,105,26,0,17,5,6,2,4,0,4,2,37,114,101,64,4,71,15,29,28,88,66,0,42,115,105,0,132,94,76,15,1,7,26,7,63,21,21,77,0,0,11,37,9,43,48,0,95,104,100,22,102,125,33,84,14,89,49,0,68,105,0,10,56,62,0,1,1,2,0,5,8,28,78,3,74,84,114,33,2,56,66,0,8,62,2,0,80,125,32,61,166,101,4,29,42,21,97,18,25,32,33,111,51,0,9,38,14,0,105,91,3,6,127,70,11,143,2,20,46,10,66,41,4,128,46,0,23,93,28,0,21,136,59,2,47,9,160,40,2,0,0,0,28,4,20,9,0,0,7,2,0,0,0,38,3,45,56,10,8,115,58,16,19,0,0,0,1,0,0,2,84,0,11,4,0,0,0,0,16,49,30,39,2,46,6,34,18,12,28,5,41,96,24,15,1,4,5,42,26,127,30,0,66,90,19,33,50,111,119,8,95,0,0,0,0,7,0,1,3,0,5,0,0,30,0,46,32,0,24,43,7,0,110,161,76,66,14,63,18,4,4,18,0,18,10,0,4,10,0,57,1,103,55,112,6,0,0,46,105,17,8,0,3,1,9,0,46,13,34,28,14,0,1,0,0,16,1,0,0,0,0,0,70,64,78,99,14,3,68,112,0,92,26,13,18,77,3,0,36,20,97,92,125,75,60,9,0,58,61,7,0,7,23,3,9,5,5,1,1,9,0,1,0,0,41,26,9,27,114,59,7,76,117,15,16,101,64,6,26,67,4,0,84,48,0,58,139,64,1,82,120,15,55,4,106,26,26,58,82,13,108,65,94,40,105,26,0,28,5,6,2,5,0,5,2,40,111,101,62,5,71,12,30,26,84,59,0,40,120,102,0,142,93,75,15,1,8,25,7,61,21,19,77,0,0,11,37,9,46,46,0,90,106,100,22,97,127,29,84,15,90,50,0,68,106,0,9,57,62,0,1,0,2,0,4,1,27,75,2,73,91,115,35,3,57,67,0,8,61,2,0,74,121,34,62

InterPro domains:
  IPR000653 DegT/DnrJ/EryC1/StrS aminotransferase [PF01041] (12-373)
  IPR000653 DegT/DnrJ/EryC1/StrS aminotransferase [PIRSF000390] (2-375)
  IPR000653 DegT/DnrJ/EryC1/StrS aminotransferase [PTHR30244] (5-375)
  IPR000653 DegT/DnrJ/EryC1/StrS aminotransferase [cd00616] (16-374)
  IPR015421 Pyridoxal phosphate-dependent transferase, major domain [G3DSA:3.40.640.10] (1-252)
  IPR015422 Pyridoxal phosphate-dependent transferase, small domain [G3DSA:3.90.1150.10] (253-377)
  IPR015424 Pyridoxal phosphate-dependent transferase [SSF53383] (4-375)
  IPR022850 UDP-4-amino-4-deoxy-L-arabinose-oxoglutarate aminotransferase, ArnB [MF_01167] (1-379)
  IPR022850 UDP-4-amino-4-deoxy-L-arabinose-oxoglutarate aminotransferase, ArnB [NF008658] (1-377)

Radius of gyration: 26.67 Å; Cα contacts (8 Å, |Δi|>4): 1748; chains: 2; bounding box: 63×65×81 Å

B-factor: mean 20.66, std 9.9, range [8.68, 79.12]